Protein 6T76 (pdb70)

Foldseek 3Di:
DWKKKWKAAPVQPVVLQVVCLVVLLWVDWDKDWDWDWDDDPNDTDTDIIIMITTHAQPLSLVVVVVSCVVRGPDPDIGIDIDDDPCVVDDVVVNVSGHVSRDRD/DWKKKWKAAPVCPVVVQVVCLVVLLWVDWDKAWDWDWDDDPNDIDTDIIIMIITHAAPVSPVVVVVSCVVRGPDPDIDIGIDDDPCVVDDVVVNVSGHVSRDPD/DWKKKWKAAVVLVVVLQVVCLVVLLWPDWDKDWDWDWDDDPNDTDTGIIIMITTHAQPVSLVVVVVSCVVRGPDPDIGIGIGDDPCVVDDVVVNVSGHVSRDD/DWKKKWKAAPVLVVVLQVVCLVVLLWVDWDKAWDWDWDDDPNDIDTDIIIMITTHAQPVSLVVVVVSCVVRGPDPDIDIGIGDDPCVVDDVVVNVSGHVSND/DWKKKWKAAPVLVVVVQVVCLVVLLWVDWDKAWDWDWDDDPNDIDTDIIIMIITHAAPVSPVVVVVSCVVRGPDPDIDIGIDDDPCVPDDVVVNVSGHVSRDDD/DWKKKWKAAPVLVVVLQVVCLVVLLWVDWDKAWDWDWDDDPNDIDTDTIIMITTHAQPVSLVVVVVSCVVRGPDPDIDIDIDDDPCVVDDVVVNVSGHVSD

Nearest PDB structures (foldseek):
  6t76-assembly1_A  TM=1.007E+00  e=1.843E-19  Nostoc sp. PCC 7120 = FACHB-418
  8ui2-assembly1_B  TM=9.713E-01  e=2.400E-10  synthetic construct
  1j2v-assembly1_A  TM=9.446E-01  e=9.839E-10  Pyrococcus horikoshii OT3
  1kr4-assembly1_A  TM=9.323E-01  e=4.537E-09  Thermotoga maritima
  8t6c-assembly1_E  TM=9.315E-01  e=4.537E-09  synthetic construct

Solvent-accessible surface area: 22098 Å² total; per-residue (Å²): 12,12,0,0,8,0,6,0,25,21,54,55,0,21,80,0,0,79,36,0,0,75,67,46,8,0,0,8,0,0,4,19,67,8,19,1,7,48,1,66,115,79,119,67,27,56,62,14,9,12,3,0,14,0,0,0,4,81,104,0,8,89,59,0,23,97,56,2,53,121,34,17,62,77,146,37,8,11,0,0,0,10,57,13,36,59,136,13,2,14,184,83,9,25,70,28,0,55,55,35,14,94,76,229,15,26,0,0,5,0,6,0,14,14,61,47,0,19,88,1,0,49,46,0,0,86,63,51,2,0,0,7,0,1,4,13,69,9,19,0,6,49,1,64,159,83,52,67,28,53,59,14,8,14,1,0,28,0,0,0,4,81,108,1,12,94,89,0,22,92,59,1,52,119,35,18,60,74,143,37,8,11,0,0,0,4,46,6,32,41,144,19,1,21,160,101,11,27,70,24,0,66,50,32,8,74,50,230,12,10,0,0,12,0,6,0,32,20,40,63,0,18,80,0,0,79,34,0,0,74,68,45,8,0,0,9,0,0,4,18,68,10,18,0,8,42,3,60,147,81,127,75,27,57,60,14,7,12,3,0,12,0,0,0,12,84,73,0,10,97,56,0,25,106,55,1,58,121,32,17,60,71,136,34,11,12,0,0,0,9,56,12,28,60,138,10,2,29,113,94,10,22,74,26,0,51,54,34,11,95,143,11,17,1,0,5,0,6,0,32,18,38,64,0,14,81,1,0,79,36,0,0,76,65,48,7,0,0,8,0,0,3,18,72,8,19,0,8,45,2,81,162,81,121,78,25,56,61,14,8,12,4,0,14,0,0,0,11,78,100,8,9,118,90,0,41,97,62,1,55,119,36,17,61,76,108,42,13,12,0,0,0,6,55,12,27,49,122,16,0,25,145,90,10,21,82,27,0,72,51,34,17,146,11,16,0,0,10,0,6,0,31,19,57,65,0,19,117,1,0,52,46,0,0,83,68,38,11,0,0,7,0,0,4,18,68,9,20,0,6,48,1,62,154,77,118,68,26,54,60,15,8,11,3,0,12,0,0,0,4,86,123,4,10,115,51,0,29,103,51,1,55,102,34,18,63,74,132,25,12,10,0,0,0,5,47,8,36,52,150,20,2,22,104,102,11,22,75,26,0,60,52,28,9,96,111,119,15,28,1,0,8,0,6,0,32,19,46,67,0,18,94,1,0,88,37,0,0,76,75,95,8,0,0,8,0,0,4,18,70,8,17,0,0,48,0,80,127,81,53,56,29,31,59,14,9,11,3,0,14,0,0,0,15,80,101,10,11,98,100,0,30,107,57,1,57,118,33,16,63,72,120,39,12,10,0,0,0,8,60,8,32,41,143,20,1,26,152,110,11,15,63,26,0,50,66,40,53

Structure (mmCIF, N/CA/C/O backbone):
data_6T76
#
_entry.id   6T76
#
_cell.length_a   62.133
_cell.length_b   90.694
_cell.length_c   93.707
_cell.angle_alpha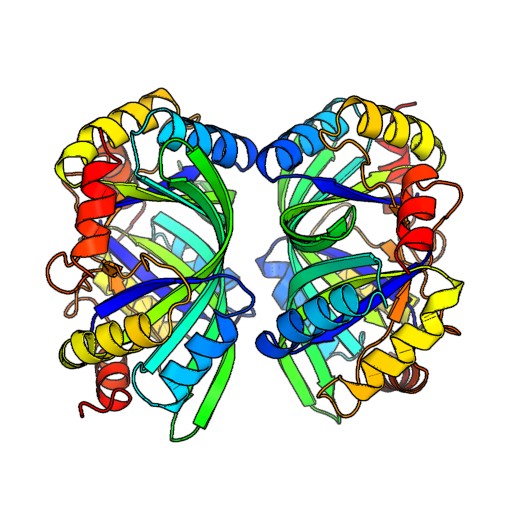   90.000
_cell.angle_beta   90.000
_cell.angle_gamma   90.000
#
_symmetry.space_group_name_H-M   'P 21 21 21'
#
loop_
_entity.id
_entity.type
_entity.pdbx_description
1 polymer 'Periplasmic divalent cation tolerance protein'
2 non-polymer 'SULFATE ION'
3 water water
#
loop_
_atom_site.group_PDB
_atom_site.id
_atom_site.type_symbol
_atom_site.label_atom_id
_atom_site.label_alt_id
_atom_site.label_comp_id
_atom_site.label_asym_id
_atom_site.label_entity_id
_atom_site.label_seq_id
_atom_site.pdbx_PDB_ins_code
_atom_site.Cartn_x
_atom_site.Cartn_y
_atom_site.Cartn_z
_atom_site.occupancy
_atom_site.B_iso_or_equiv
_atom_site.auth_seq_id
_atom_site.auth_comp_id
_atom_site.auth_asym_id
_atom_site.auth_atom_id
_atom_site.pdbx_PDB_model_num
ATOM 1 N N . MET A 1 1 ? -17.279 -6.107 -10.396 1.000 33.338 1 MET A N 1
ATOM 2 C CA . MET A 1 1 ? -16.038 -5.511 -9.946 1.000 31.363 1 MET A CA 1
ATOM 3 C C . MET A 1 1 ? -16.049 -4.046 -10.324 1.000 31.147 1 MET A C 1
ATOM 4 O O . MET A 1 1 ? -16.833 -3.618 -11.152 1.000 27.009 1 MET A O 1
ATOM 20 N N . LYS A 1 2 ? -15.113 -3.289 -9.769 1.000 30.093 2 LYS A N 1
ATOM 21 C CA . LYS A 1 2 ? -14.894 -1.918 -10.236 1.000 30.166 2 LYS A CA 1
ATOM 22 C C . LYS A 1 2 ? -13.384 -1.668 -10.240 1.000 26.790 2 LYS A C 1
ATOM 23 O O . LYS A 1 2 ? -12.624 -2.497 -9.765 1.000 24.226 2 LYS A O 1
ATOM 35 N N . ILE A 1 3 ? -12.978 -0.573 -10.869 1.000 26.529 3 ILE A N 1
ATOM 36 C CA . ILE A 1 3 ? -11.608 -0.077 -10.854 1.000 27.122 3 ILE A CA 1
ATOM 37 C C . ILE A 1 3 ? -11.598 1.206 -10.036 1.000 26.151 3 ILE A C 1
ATOM 38 O O . ILE A 1 3 ? -12.486 2.067 -10.166 1.000 26.376 3 ILE A O 1
ATOM 54 N N . ALA A 1 4 ? -10.637 1.311 -9.136 1.000 24.976 4 ALA A N 1
ATOM 55 C CA . ALA A 1 4 ? -10.458 2.529 -8.359 1.000 24.198 4 ALA A CA 1
ATOM 56 C C . ALA A 1 4 ? -9.058 3.074 -8.630 1.000 22.859 4 ALA A C 1
ATOM 57 O O . ALA A 1 4 ? -8.109 2.309 -8.846 1.000 22.052 4 ALA A O 1
ATOM 64 N N . LEU A 1 5 ? -8.948 4.372 -8.644 1.000 22.290 5 LEU A N 1
ATOM 65 C CA . LEU A 1 5 ? -7.659 5.049 -8.911 1.000 24.393 5 LEU A CA 1
ATOM 66 C C . LEU A 1 5 ? -7.299 5.925 -7.744 1.000 23.890 5 LEU A C 1
ATOM 67 O O . LEU A 1 5 ? -8.171 6.649 -7.198 1.000 21.828 5 LEU A O 1
ATOM 83 N N . THR A 1 6 ? -6.026 5.931 -7.383 1.000 20.321 6 THR A N 1
ATOM 84 C CA . THR A 1 6 ? -5.495 6.981 -6.551 1.000 21.747 6 THR A CA 1
ATOM 85 C C . THR A 1 6 ? -4.103 7.351 -7.099 1.000 23.206 6 THR A C 1
ATOM 86 O O . THR A 1 6 ? -3.512 6.578 -7.832 1.000 23.907 6 THR A O 1
ATOM 97 N N . ASN A 1 7 ? -3.628 8.543 -6.774 1.000 23.024 7 ASN A N 1
ATOM 98 C CA . ASN A 1 7 ? -2.230 8.962 -7.047 1.000 24.314 7 ASN A CA 1
ATOM 99 C C . ASN A 1 7 ? -1.526 9.058 -5.728 1.000 23.791 7 ASN A C 1
ATOM 100 O O . ASN A 1 7 ? -2.065 9.633 -4.758 1.000 24.419 7 ASN A O 1
ATOM 111 N N . LEU A 1 8 ? -0.284 8.574 -5.671 1.000 23.915 8 LEU A N 1
ATOM 112 C CA . LEU A 1 8 ? 0.503 8.638 -4.472 1.000 24.393 8 LEU A CA 1
ATOM 113 C C . LEU A 1 8 ? 1.904 9.125 -4.810 1.000 24.603 8 LEU A C 1
ATOM 114 O O . LEU A 1 8 ? 2.368 8.948 -5.958 1.000 22.828 8 LEU A O 1
ATOM 130 N N . PRO A 1 9 ? 2.573 9.735 -3.847 1.000 25.835 9 PRO A N 1
ATOM 131 C CA . PRO A 1 9 ? 4.018 10.006 -4.079 1.000 28.915 9 PRO A CA 1
ATOM 132 C C . PRO A 1 9 ? 4.770 8.670 -4.304 1.000 30.280 9 PRO A C 1
ATOM 133 O O . PRO A 1 9 ? 4.354 7.622 -3.769 1.000 27.833 9 PRO A O 1
ATOM 144 N N . PRO A 1 10 ? 5.885 8.707 -5.052 1.000 33.080 10 PRO A N 1
ATOM 145 C CA . PRO A 1 10 ? 6.469 7.427 -5.427 1.000 34.045 10 PRO A CA 1
ATOM 146 C C . PRO A 1 10 ? 7.061 6.732 -4.122 1.000 33.814 10 PRO A C 1
ATOM 147 O O . PRO A 1 10 ? 7.135 5.576 -4.025 1.000 38.489 10 PRO A O 1
ATOM 158 N N . GLU A 1 11 ? 7.456 7.516 -3.128 1.000 40.373 11 GLU A N 1
ATOM 159 C CA . GLU A 1 11 ? 7.920 7.020 -1.774 1.000 44.654 11 GLU A CA 1
ATOM 160 C C . GLU A 1 11 ? 6.953 5.976 -1.085 1.000 45.494 11 GLU A C 1
ATOM 161 O O . GLU A 1 11 ? 7.407 5.131 -0.296 1.000 52.881 11 GLU A O 1
ATOM 167 N N . HIS A 1 12 ? 5.654 6.106 -1.378 1.000 38.574 12 HIS A N 1
ATOM 168 C CA . HIS A 1 12 ? 4.480 5.430 -0.772 1.000 35.125 12 HIS A CA 1
ATOM 169 C C . HIS A 1 12 ? 3.615 4.553 -1.675 1.000 32.058 12 HIS A C 1
ATOM 170 O O . HIS A 1 12 ? 2.882 3.674 -1.183 1.000 32.165 12 HIS A O 1
ATOM 185 N N . GLY A 1 13 ? 3.625 4.831 -2.970 1.000 28.312 13 GLY A N 1
ATOM 186 C CA . GLY A 1 13 ? 2.779 4.135 -3.912 1.000 27.124 13 GLY A CA 1
ATOM 187 C C . GLY A 1 13 ? 3.017 2.636 -3.980 1.000 26.752 13 GLY A C 1
ATOM 188 O O . GLY A 1 13 ? 2.071 1.843 -3.866 1.000 24.669 13 GLY A O 1
ATOM 192 N N . GLU A 1 14 ? 4.280 2.241 -4.138 1.000 26.278 14 GLU A N 1
ATOM 193 C CA . GLU A 1 14 ? 4.646 0.843 -4.190 1.000 28.928 14 GLU A CA 1
ATOM 194 C C . GLU A 1 14 ? 4.367 0.150 -2.865 1.000 29.589 14 GLU A C 1
ATOM 195 O O . GLU A 1 14 ? 3.844 -0.961 -2.843 1.000 28.975 14 GLU A O 1
ATOM 207 N N . ARG A 1 15 ? 4.640 0.836 -1.758 1.000 28.651 15 ARG A N 1
ATOM 208 C CA . ARG A 1 15 ? 4.415 0.219 -0.434 1.000 30.813 15 ARG A CA 1
ATOM 209 C C . ARG A 1 15 ? 2.903 -0.044 -0.244 1.000 28.801 15 ARG A C 1
ATOM 210 O O . ARG A 1 15 ? 2.495 -1.122 0.183 1.000 29.949 15 ARG A O 1
ATOM 231 N N . ILE A 1 16 ? 2.109 0.961 -0.505 1.000 26.522 16 ILE A N 1
ATOM 232 C CA . ILE A 1 16 ? 0.654 0.833 -0.291 1.000 26.894 16 ILE A CA 1
ATOM 233 C C . ILE A 1 16 ? 0.014 -0.189 -1.256 1.000 26.887 16 ILE A C 1
ATOM 234 O O . ILE A 1 16 ? -0.801 -1.017 -0.844 1.000 27.572 16 ILE A O 1
ATOM 250 N N . ALA A 1 17 ? 0.402 -0.156 -2.522 1.000 26.608 17 ALA A N 1
ATOM 251 C CA . ALA A 1 17 ? -0.070 -1.168 -3.465 1.000 27.171 17 ALA A CA 1
ATOM 252 C C . ALA A 1 17 ? 0.179 -2.585 -2.910 1.000 28.308 17 ALA A C 1
ATOM 253 O O . ALA A 1 17 ? -0.736 -3.446 -2.874 1.000 28.235 17 ALA A O 1
ATOM 260 N N . ARG A 1 18 ? 1.391 -2.848 -2.439 1.000 27.951 18 ARG A N 1
ATOM 261 C CA . ARG A 1 18 ? 1.733 -4.157 -1.909 1.000 31.421 18 ARG A CA 1
ATOM 262 C C . ARG A 1 18 ? 0.875 -4.511 -0.727 1.000 31.845 18 ARG A C 1
ATOM 263 O O . ARG A 1 18 ? 0.445 -5.658 -0.603 1.000 32.181 18 ARG A O 1
ATOM 284 N N . LEU A 1 19 ? 0.682 -3.560 0.187 1.000 30.547 19 LEU A N 1
ATOM 285 C CA . LEU A 1 19 ? -0.085 -3.820 1.383 1.000 32.153 19 LEU A CA 1
ATOM 286 C C . LEU A 1 19 ? -1.544 -4.176 1.065 1.000 31.506 19 LEU A C 1
ATOM 287 O O . LEU A 1 19 ? -2.089 -5.068 1.671 1.000 30.445 19 LEU A O 1
ATOM 303 N N . LEU A 1 20 ? -2.132 -3.496 0.088 1.000 27.869 20 LEU A N 1
ATOM 304 C CA . LEU A 1 20 ? -3.490 -3.752 -0.288 1.000 27.624 20 LEU A CA 1
ATOM 305 C C . LEU A 1 20 ? -3.655 -5.175 -0.819 1.000 28.260 20 LEU A C 1
ATOM 306 O O . LEU A 1 20 ? -4.670 -5.826 -0.535 1.000 27.720 20 LEU A O 1
ATOM 322 N N . VAL A 1 21 ? -2.691 -5.632 -1.594 1.000 26.380 21 VAL A N 1
ATOM 323 C CA . VAL A 1 21 ? -2.710 -6.979 -2.127 1.000 28.250 21 VAL A CA 1
ATOM 324 C C . VAL A 1 21 ? -2.441 -8.015 -1.032 1.000 30.060 21 VAL A C 1
ATOM 325 O O . VAL A 1 21 ? -3.164 -8.999 -0.949 1.000 29.433 21 VAL A O 1
ATOM 338 N N . GLU A 1 22 ? -1.422 -7.788 -0.195 1.000 30.846 22 GLU A N 1
ATOM 339 C CA . GLU A 1 22 ? -1.111 -8.704 0.891 1.000 33.977 22 GLU A CA 1
ATOM 340 C C . GLU A 1 22 ? -2.278 -8.886 1.845 1.000 34.145 22 GLU A C 1
ATOM 341 O O . GLU A 1 22 ? -2.474 -9.957 2.364 1.000 32.991 22 GLU A O 1
ATOM 353 N N . GLU A 1 23 ? -3.020 -7.816 2.106 1.000 32.957 23 GLU A N 1
ATOM 354 C CA . GLU A 1 23 ? -4.163 -7.869 3.003 1.000 35.577 23 GLU A CA 1
ATOM 355 C C . GLU A 1 23 ? -5.463 -8.310 2.294 1.000 35.154 23 GLU A C 1
ATOM 356 O O . GLU A 1 23 ? -6.499 -8.343 2.923 1.000 33.248 23 GLU A O 1
ATOM 368 N N . HIS A 1 24 ? -5.413 -8.580 0.988 1.000 34.083 24 HIS A N 1
ATOM 369 C CA . HIS A 1 24 ? -6.564 -9.023 0.226 1.000 35.287 24 HIS A CA 1
ATOM 370 C C . HIS A 1 24 ? -7.668 -8.029 0.256 1.000 35.226 24 HIS A C 1
ATOM 371 O O . HIS A 1 24 ? -8.867 -8.389 0.146 1.000 34.154 24 HIS A O 1
ATOM 386 N N . ILE A 1 25 ? -7.270 -6.759 0.257 1.000 31.969 25 ILE A N 1
ATOM 387 C CA . ILE A 1 25 ? -8.233 -5.675 0.087 1.000 31.556 25 ILE A CA 1
ATOM 388 C C . ILE A 1 25 ? -8.559 -5.457 -1.394 1.000 28.613 25 ILE A C 1
ATOM 389 O O . ILE A 1 25 ? -9.639 -5.016 -1.752 1.000 29.662 25 ILE A O 1
ATOM 405 N N . VAL A 1 26 ? -7.592 -5.753 -2.251 1.000 27.623 26 VAL A N 1
ATOM 406 C CA . VAL A 1 26 ? -7.772 -5.716 -3.693 1.000 27.691 26 VAL A CA 1
ATOM 407 C C . VAL A 1 26 ? -7.162 -6.998 -4.245 1.000 27.517 26 VAL A C 1
ATOM 408 O O . VAL A 1 26 ? -6.319 -7.638 -3.598 1.000 29.511 26 VAL A O 1
ATOM 421 N N . ALA A 1 27 ? -7.578 -7.360 -5.447 1.000 25.694 27 ALA A N 1
ATOM 422 C CA . ALA A 1 27 ? -7.078 -8.523 -6.129 1.000 26.685 27 ALA A CA 1
ATOM 423 C C . ALA A 1 27 ? -5.726 -8.208 -6.869 1.000 27.634 27 ALA A C 1
ATOM 424 O O . ALA A 1 27 ? -4.897 -9.081 -6.991 1.000 27.282 27 ALA A O 1
ATOM 431 N N . CYS A 1 28 ? -5.589 -6.987 -7.389 1.000 27.826 28 CYS A N 1
ATOM 432 C CA . CYS A 1 28 ? -4.572 -6.632 -8.380 1.000 30.336 28 CYS A CA 1
ATOM 433 C C . CYS A 1 28 ? -4.445 -5.112 -8.371 1.000 28.798 28 CYS A C 1
ATOM 434 O O . CYS A 1 28 ? -5.426 -4.390 -8.260 1.000 24.989 28 CYS A O 1
ATOM 442 N N . VAL A 1 29 ? -3.196 -4.628 -8.392 1.000 25.569 29 VAL A N 1
ATOM 443 C CA . VAL A 1 29 ? -2.913 -3.206 -8.561 1.000 23.550 29 VAL A CA 1
ATOM 444 C C . VAL A 1 29 ? -1.943 -3.072 -9.731 1.000 22.706 29 VAL A C 1
ATOM 445 O O . VAL A 1 29 ? -0.902 -3.811 -9.780 1.000 21.281 29 VAL A O 1
ATOM 458 N N . ASN A 1 30 ? -2.271 -2.202 -10.681 1.000 20.600 30 ASN A N 1
ATOM 459 C CA . ASN A 1 30 ? -1.337 -1.761 -11.674 1.000 22.076 30 ASN A CA 1
ATOM 460 C C . ASN A 1 30 ? -0.768 -0.369 -11.314 1.000 22.250 30 ASN A C 1
ATOM 461 O O . ASN A 1 30 ? -1.513 0.514 -11.055 1.000 23.815 30 ASN A O 1
ATOM 472 N N . LEU A 1 31 ? 0.550 -0.231 -11.300 1.000 24.190 31 LEU A N 1
ATOM 473 C CA . LEU A 1 31 ? 1.212 1.015 -10.957 1.000 25.070 31 LEU A CA 1
ATOM 474 C C . LEU A 1 31 ? 1.908 1.588 -12.183 1.000 25.605 31 LEU A C 1
ATOM 475 O O . LEU A 1 31 ? 2.641 0.907 -12.832 1.000 24.553 31 LEU A O 1
ATOM 491 N N . TYR A 1 32 ? 1.637 2.872 -12.448 1.000 28.110 32 TYR A N 1
ATOM 492 C CA . TYR A 1 32 ? 2.116 3.650 -13.622 1.000 27.734 32 TYR A CA 1
ATOM 493 C C . TYR A 1 32 ? 2.729 4.946 -13.035 1.000 26.896 32 TYR A C 1
ATOM 494 O O . TYR A 1 32 ? 2.019 5.697 -12.359 1.000 23.072 32 TYR A O 1
ATOM 512 N N . PRO A 1 33 ? 3.985 5.265 -13.343 1.000 27.264 33 PRO A N 1
ATOM 513 C CA . PRO A 1 33 ? 4.502 6.597 -12.962 1.000 26.843 33 PRO A CA 1
ATOM 514 C C . PRO A 1 33 ? 3.800 7.703 -13.744 1.000 24.702 33 PRO A C 1
ATOM 515 O O . PRO A 1 33 ? 3.396 7.477 -14.876 1.000 26.336 33 PRO A O 1
ATOM 526 N N . VAL A 1 34 ? 3.556 8.834 -13.133 1.000 22.330 34 VAL A N 1
ATOM 527 C CA . VAL A 1 34 ? 2.816 9.879 -13.779 1.000 24.529 34 VAL A CA 1
ATOM 528 C C . VAL A 1 34 ? 3.377 11.265 -13.396 1.000 24.662 34 VAL A C 1
ATOM 529 O O . VAL A 1 34 ? 3.920 11.430 -12.307 1.000 23.518 34 VAL A O 1
ATOM 542 N N . HIS A 1 35 ? 3.257 12.195 -14.318 1.000 21.864 35 HIS A N 1
ATOM 543 C CA . HIS A 1 35 ? 3.429 13.604 -14.028 1.000 23.857 35 HIS A CA 1
ATOM 544 C C . HIS A 1 35 ? 2.040 14.189 -13.780 1.000 24.033 35 HIS A C 1
ATOM 545 O O . HIS A 1 35 ? 1.228 14.164 -14.692 1.000 24.255 35 HIS A O 1
ATOM 560 N N . SER A 1 36 ? 1.795 14.720 -12.585 1.000 24.810 36 SER A N 1
ATOM 561 C CA . SER A 1 36 ? 0.511 15.330 -12.279 1.000 26.920 36 SER A CA 1
ATOM 562 C C . SER A 1 36 ? 0.656 16.819 -12.190 1.000 27.320 36 SER A C 1
ATOM 563 O O . SER A 1 36 ? 1.615 17.312 -11.591 1.000 25.646 36 SER A O 1
ATOM 571 N N . ILE A 1 37 ? -0.265 17.519 -12.861 1.000 25.385 37 ILE A N 1
ATOM 572 C CA . ILE A 1 37 ? -0.343 18.942 -12.822 1.000 27.753 37 ILE A CA 1
ATOM 573 C C . ILE A 1 37 ? -1.742 19.236 -12.228 1.000 29.020 37 ILE A C 1
ATOM 574 O O . ILE A 1 37 ? -2.737 18.704 -12.711 1.000 26.598 37 ILE A O 1
ATOM 590 N N . TYR A 1 38 ? -1.815 20.025 -11.178 1.000 31.756 38 TYR A N 1
ATOM 591 C CA . TYR A 1 38 ? -3.122 20.260 -10.566 1.000 34.984 38 TYR A CA 1
ATOM 592 C C . TYR A 1 38 ? -3.182 21.591 -9.847 1.000 38.010 38 TYR A C 1
ATOM 593 O O . TYR A 1 38 ? -2.167 22.223 -9.576 1.000 36.093 38 TYR A O 1
ATOM 611 N N . SER A 1 39 ? -4.420 21.993 -9.626 1.000 38.093 39 SER A N 1
ATOM 612 C CA . SER A 1 39 ? -4.774 23.218 -8.989 1.000 43.237 39 SER A CA 1
ATOM 613 C C . SER A 1 39 ? -4.890 22.925 -7.486 1.000 44.048 39 SER A C 1
ATOM 614 O O . SER A 1 39 ? -5.565 21.978 -7.079 1.000 41.759 39 SER A O 1
ATOM 622 N N . TRP A 1 40 ? -4.240 23.754 -6.676 1.000 49.898 40 TRP A N 1
ATOM 623 C CA . TRP A 1 40 ? -4.298 23.601 -5.240 1.000 58.920 40 TRP A CA 1
ATOM 624 C C . TRP A 1 40 ? -4.110 24.956 -4.544 1.000 59.031 40 TRP A C 1
ATOM 625 O O . TRP A 1 40 ? -3.037 25.553 -4.587 1.000 58.990 40 TRP A O 1
ATOM 646 N N . LYS A 1 41 ? -5.188 25.432 -3.917 1.000 63.027 41 LYS A N 1
ATOM 647 C CA . LYS A 1 41 ? -5.153 26.617 -3.056 1.000 63.293 41 LYS A CA 1
ATOM 648 C C . LYS A 1 41 ? -4.474 27.767 -3.771 1.000 64.644 41 LYS A C 1
ATOM 649 O O . LYS A 1 41 ? -3.513 28.361 -3.273 1.000 64.539 41 LYS A O 1
ATOM 661 N N . GLY A 1 42 ? -4.986 28.065 -4.964 1.000 63.894 42 GLY A N 1
ATOM 662 C CA . GLY A 1 42 ? -4.512 29.194 -5.758 1.000 63.372 42 GLY A CA 1
ATOM 663 C C . GLY A 1 42 ? -3.211 28.958 -6.509 1.000 62.594 42 GLY A C 1
ATOM 664 O O . GLY A 1 42 ? -2.679 29.874 -7.118 1.000 61.652 42 GLY A O 1
ATOM 668 N N . GLU A 1 43 ? -2.675 27.746 -6.464 1.000 62.756 43 GLU A N 1
ATOM 669 C CA . GLU A 1 43 ? -1.409 27.464 -7.145 1.000 62.576 43 GLU A CA 1
ATOM 670 C C . GLU A 1 43 ? -1.527 26.287 -8.091 1.000 54.636 43 GLU A C 1
ATOM 671 O O . GLU A 1 43 ? -2.369 25.421 -7.890 1.000 52.405 43 GLU A O 1
ATOM 683 N N . VAL A 1 44 ? -0.701 26.305 -9.129 1.000 50.279 44 VAL A N 1
ATOM 684 C CA . VAL A 1 44 ? -0.557 25.189 -10.041 1.000 47.666 44 VAL A CA 1
ATOM 685 C C . VAL A 1 44 ? 0.627 24.341 -9.569 1.000 46.659 44 VAL A C 1
ATOM 686 O O . VAL A 1 44 ? 1.747 24.802 -9.505 1.000 49.956 44 VAL A O 1
ATOM 699 N N . CYS A 1 45 ? 0.353 23.114 -9.204 1.000 43.960 45 CYS A N 1
ATOM 700 C CA . CYS A 1 45 ? 1.364 22.204 -8.699 1.000 44.890 45 CYS A CA 1
ATOM 701 C C . CYS A 1 45 ? 1.762 21.199 -9.779 1.000 42.171 45 CYS A C 1
ATOM 702 O O . CYS A 1 45 ? 0.902 20.710 -10.519 1.000 40.773 45 CYS A O 1
ATOM 710 N N . SER A 1 46 ? 3.053 20.866 -9.840 1.000 37.692 46 SER A N 1
ATOM 711 C CA . SER A 1 46 ? 3.568 19.946 -10.822 1.000 36.316 46 SER A CA 1
ATOM 712 C C . SER A 1 46 ? 4.401 18.895 -10.090 1.000 36.427 46 SER A C 1
ATOM 713 O O . SER A 1 46 ? 5.386 19.251 -9.456 1.000 35.829 46 SER A O 1
ATOM 721 N N . GLU A 1 47 ? 3.963 17.648 -10.060 1.000 33.893 47 GLU A N 1
ATOM 722 C CA . GLU A 1 47 ? 4.538 16.635 -9.165 1.000 36.062 47 GLU A CA 1
ATOM 723 C C . GLU A 1 47 ? 4.787 15.286 -9.830 1.000 32.216 47 GLU A C 1
ATOM 724 O O . GLU A 1 47 ? 4.083 14.888 -10.781 1.000 30.457 47 GLU A O 1
ATOM 736 N N . ALA A 1 48 ? 5.776 14.562 -9.293 1.000 30.823 48 ALA A N 1
ATOM 737 C CA . ALA A 1 48 ? 6.019 13.168 -9.646 1.000 30.665 48 ALA A CA 1
ATOM 738 C C . ALA A 1 48 ? 5.121 12.302 -8.774 1.000 29.205 48 ALA A C 1
ATOM 739 O O . ALA A 1 48 ? 5.155 12.408 -7.552 1.000 29.633 48 ALA A O 1
ATOM 746 N N . GLU A 1 49 ? 4.320 11.486 -9.391 1.000 26.683 49 GLU A N 1
ATOM 747 C CA . GLU A 1 49 ? 3.449 10.592 -8.622 1.000 29.601 49 GLU A CA 1
ATOM 748 C C . GLU A 1 49 ? 3.418 9.209 -9.267 1.000 26.722 49 GLU A C 1
ATOM 749 O O . GLU A 1 49 ? 4.026 9.006 -10.305 1.000 25.673 49 GLU A O 1
ATOM 761 N N . VAL A 1 50 ? 2.719 8.286 -8.636 1.000 24.972 50 VAL A N 1
ATOM 762 C CA . VAL A 1 50 ? 2.415 7.016 -9.243 1.000 24.385 50 VAL A CA 1
ATOM 763 C C . VAL A 1 50 ? 0.926 6.844 -9.137 1.000 23.279 50 VAL A C 1
ATOM 764 O O . VAL A 1 50 ? 0.363 7.106 -8.105 1.000 22.191 50 VAL A O 1
ATOM 777 N N . THR A 1 51 ? 0.321 6.410 -10.218 1.000 21.663 51 THR A N 1
ATOM 778 C CA . THR A 1 51 ? -1.072 6.066 -10.259 1.000 22.632 51 THR A CA 1
ATOM 779 C C . THR A 1 51 ? -1.230 4.554 -9.871 1.000 22.737 51 THR A C 1
ATOM 780 O O . THR A 1 51 ? -0.487 3.699 -10.389 1.000 22.400 51 THR A O 1
ATOM 791 N N . LEU A 1 52 ? -2.080 4.287 -8.889 1.000 21.653 52 LEU A N 1
ATOM 792 C CA . LEU A 1 52 ? -2.528 2.910 -8.568 1.000 21.674 52 LEU A CA 1
ATOM 793 C C . LEU A 1 52 ? -3.881 2.688 -9.212 1.000 23.932 52 LEU A C 1
ATOM 794 O O . LEU A 1 52 ? -4.803 3.409 -8.911 1.000 23.222 52 LEU A O 1
ATOM 810 N N . MET A 1 53 ? -3.974 1.731 -10.136 1.000 24.345 53 MET A N 1
ATOM 811 C CA . MET A 1 53 ? -5.218 1.287 -10.686 1.000 23.656 53 MET A CA 1
ATOM 812 C C . MET A 1 53 ? -5.518 -0.046 -10.013 1.000 24.529 53 MET A C 1
ATOM 813 O O . MET A 1 53 ? -4.837 -1.048 -10.229 1.000 25.224 53 MET A O 1
ATOM 827 N N . MET A 1 54 ? -6.541 -0.039 -9.191 1.000 22.041 54 MET A N 1
ATOM 828 C CA . MET A 1 54 ? -6.841 -1.099 -8.242 1.000 23.905 54 MET A CA 1
ATOM 829 C C . MET A 1 54 ? -8.092 -1.827 -8.695 1.000 23.902 54 MET A C 1
ATOM 830 O O . MET A 1 54 ? -9.121 -1.213 -8.984 1.000 25.556 54 MET A O 1
ATOM 844 N N . LYS A 1 55 ? -7.996 -3.137 -8.807 1.000 26.997 55 LYS A N 1
ATOM 845 C CA . LYS A 1 55 ? -9.159 -3.991 -9.204 1.000 28.924 55 LYS A CA 1
ATOM 846 C C . LYS A 1 55 ? -9.716 -4.708 -8.018 1.000 31.286 55 LYS A C 1
ATOM 847 O O . LYS A 1 55 ? -8.980 -5.381 -7.274 1.000 31.148 55 LYS A O 1
ATOM 866 N N . VAL A 1 56 ? -11.003 -4.528 -7.790 1.000 28.497 56 VAL A N 1
ATOM 867 C CA . VAL A 1 56 ? -11.597 -4.940 -6.538 1.000 30.413 56 VAL A CA 1
ATOM 868 C C . VAL A 1 56 ? -13.066 -5.314 -6.812 1.000 28.149 56 VAL A C 1
ATOM 869 O O . VAL A 1 56 ? -13.676 -4.775 -7.718 1.000 27.180 56 VAL A O 1
ATOM 882 N N . SER A 1 57 ? -13.588 -6.216 -6.047 1.000 28.876 57 SER A N 1
ATOM 883 C CA . SER A 1 57 ? -15.017 -6.556 -6.135 1.000 33.345 57 SER A CA 1
ATOM 884 C C . SER A 1 57 ? -15.852 -5.304 -5.824 1.000 35.034 57 SER A C 1
ATOM 885 O O . SER A 1 57 ? -15.414 -4.414 -5.084 1.000 33.351 57 SER A O 1
ATOM 893 N N . THR A 1 58 ? -17.066 -5.265 -6.351 1.000 36.058 58 THR A N 1
ATOM 894 C CA . THR A 1 58 ? -17.964 -4.155 -6.082 1.000 37.280 58 THR A CA 1
ATOM 895 C C . THR A 1 58 ? -18.271 -4.076 -4.608 1.000 37.209 58 THR A C 1
ATOM 896 O O . THR A 1 58 ? -18.204 -3.026 -3.989 1.000 40.331 58 THR A O 1
ATOM 907 N N . GLN A 1 59 ? -18.479 -5.198 -3.992 1.000 38.186 59 GLN A N 1
ATOM 908 C CA . GLN A 1 59 ? -18.748 -5.196 -2.591 1.000 41.725 59 GLN A CA 1
ATOM 909 C C . GLN A 1 59 ? -17.555 -4.730 -1.717 1.000 37.760 59 GLN A C 1
ATOM 910 O O . GLN A 1 59 ? -17.767 -4.366 -0.568 1.000 37.280 59 GLN A O 1
ATOM 924 N N . GLY A 1 60 ? -16.324 -4.886 -2.197 1.000 35.104 60 GLY A N 1
ATOM 925 C CA . GLY A 1 60 ? -15.156 -4.554 -1.418 1.000 33.903 60 GLY A CA 1
ATOM 926 C C . GLY A 1 60 ? -14.689 -3.146 -1.638 1.000 33.764 60 GLY A C 1
ATOM 927 O O . GLY A 1 60 ? -13.682 -2.749 -1.043 1.000 31.645 60 GLY A O 1
ATOM 931 N N . ILE A 1 61 ? -15.408 -2.371 -2.456 1.000 33.781 61 ILE A N 1
ATOM 932 C CA . ILE A 1 61 ? -15.026 -0.962 -2.714 1.000 36.046 61 ILE A CA 1
ATOM 933 C C . ILE A 1 61 ? -14.974 -0.099 -1.443 1.000 33.479 61 ILE A C 1
ATOM 934 O O . ILE A 1 61 ? -14.082 0.696 -1.277 1.000 31.609 61 ILE A O 1
ATOM 950 N N . GLU A 1 62 ? -15.943 -0.249 -0.565 1.000 33.239 62 GLU A N 1
ATOM 951 C CA . GLU A 1 62 ? -15.980 0.521 0.638 1.000 37.766 62 GLU A CA 1
ATOM 952 C C . GLU A 1 62 ? -14.781 0.232 1.546 1.000 36.038 62 GLU A C 1
ATOM 953 O O . GLU A 1 62 ? -14.208 1.147 2.139 1.000 36.804 62 GLU A O 1
ATOM 965 N N . ARG A 1 63 ? -14.453 -1.040 1.721 1.000 32.747 63 ARG A N 1
ATOM 966 C CA . ARG A 1 63 ? -13.312 -1.415 2.527 1.000 34.551 63 ARG A CA 1
ATOM 967 C C . ARG A 1 63 ? -12.020 -0.847 1.921 1.000 30.818 63 ARG A C 1
ATOM 968 O O . ARG A 1 63 ? -11.133 -0.383 2.652 1.000 32.098 63 ARG A O 1
ATOM 983 N N . LEU A 1 64 ? -11.914 -0.873 0.596 1.000 29.192 64 LEU A N 1
ATOM 984 C CA . LEU A 1 64 ? -10.766 -0.260 -0.055 1.000 27.158 64 LEU A CA 1
ATOM 985 C C . LEU A 1 64 ? -10.688 1.197 0.221 1.000 27.689 64 LEU A C 1
ATOM 986 O O . LEU A 1 64 ? -9.596 1.748 0.525 1.000 26.626 64 LEU A O 1
ATOM 1002 N N . LYS A 1 65 ? -11.820 1.881 0.094 1.000 27.852 65 LYS A N 1
ATOM 1003 C CA . LYS A 1 65 ? -11.841 3.311 0.297 1.000 28.026 65 LYS A CA 1
ATOM 1004 C C . LYS A 1 65 ? -11.334 3.633 1.700 1.000 28.685 65 LYS A C 1
ATOM 1005 O O . LYS A 1 65 ? -10.584 4.596 1.889 1.000 27.538 65 LYS A O 1
ATOM 1024 N N . GLN A 1 66 ? -11.816 2.897 2.672 1.000 29.978 66 GLN A N 1
ATOM 1025 C CA . GLN A 1 66 ? -11.474 3.149 4.062 1.000 33.320 66 GLN A CA 1
ATOM 1026 C C . GLN A 1 66 ? -9.951 2.948 4.257 1.000 32.439 66 GLN A C 1
ATOM 1027 O O . GLN A 1 66 ? -9.282 3.746 4.914 1.000 32.066 66 GLN A O 1
ATOM 1041 N N . ARG A 1 67 ? -9.445 1.854 3.720 1.000 32.293 67 ARG A N 1
ATOM 1042 C CA . ARG A 1 67 ? -8.008 1.541 3.880 1.000 34.214 67 ARG A CA 1
ATOM 1043 C C . ARG A 1 67 ? -7.086 2.529 3.180 1.000 33.412 67 ARG A C 1
ATOM 1044 O O . ARG A 1 67 ? -6.087 2.978 3.754 1.000 32.161 67 ARG A O 1
ATOM 1065 N N . ILE A 1 68 ? -7.443 2.928 1.961 1.000 33.146 68 ILE A N 1
ATOM 1066 C CA . ILE A 1 68 ? -6.792 4.084 1.309 1.000 34.600 68 ILE A CA 1
ATOM 1067 C C . ILE A 1 68 ? -6.761 5.324 2.180 1.000 34.417 68 ILE A C 1
ATOM 1068 O O . ILE A 1 68 ? -5.722 5.970 2.317 1.000 34.596 68 ILE A O 1
ATOM 1084 N N . CYS A 1 69 ? -7.883 5.721 2.749 1.000 35.545 69 CYS A N 1
ATOM 1085 C CA . CYS A 1 69 ? -7.891 6.915 3.584 1.000 37.646 69 CYS A CA 1
ATOM 1086 C C . CYS A 1 69 ? -7.054 6.720 4.819 1.000 38.902 69 CYS A C 1
ATOM 1087 O O . CYS A 1 69 ? -6.532 7.694 5.343 1.000 39.393 69 CYS A O 1
ATOM 1095 N N . GLU A 1 70 ? -6.994 5.515 5.375 1.000 36.030 70 GLU A N 1
ATOM 1096 C CA . GLU A 1 70 ? -6.116 5.322 6.549 1.000 37.754 70 GLU A CA 1
ATOM 1097 C C . GLU A 1 70 ? -4.654 5.512 6.141 1.000 35.227 70 GLU A C 1
ATOM 1098 O O . GLU A 1 70 ? -3.884 6.008 6.902 1.000 36.106 70 GLU A O 1
ATOM 1110 N N . LEU A 1 71 ? -4.277 5.040 4.962 1.000 31.017 71 LEU A N 1
ATOM 1111 C CA . LEU A 1 71 ? -2.865 4.965 4.576 1.000 31.146 71 LEU A CA 1
ATOM 1112 C C . LEU A 1 71 ? -2.361 6.174 3.790 1.000 31.406 71 LEU A C 1
ATOM 1113 O O . LEU A 1 71 ? -1.153 6.409 3.757 1.000 33.075 71 LEU A O 1
ATOM 1129 N N . HIS A 1 72 ? -3.242 6.955 3.192 1.000 29.703 72 HIS A N 1
ATOM 1130 C CA . HIS A 1 72 ? -2.834 7.937 2.230 1.000 31.249 72 HIS A CA 1
ATOM 1131 C C . HIS A 1 72 ? -2.129 9.068 2.935 1.000 34.206 72 HIS A C 1
ATOM 1132 O O . HIS A 1 72 ? -2.616 9.573 3.921 1.000 35.835 72 HIS A O 1
ATOM 1147 N N . PRO A 1 73 ? -0.966 9.489 2.428 1.000 35.548 73 PRO A N 1
ATOM 1148 C CA . PRO A 1 73 ? -0.289 10.610 3.093 1.000 38.571 73 PRO A CA 1
ATOM 1149 C C . PRO A 1 73 ? -0.935 12.012 2.891 1.000 37.530 73 PRO A C 1
ATOM 1150 O O . PRO A 1 73 ? -0.690 12.906 3.680 1.000 36.548 73 PRO A O 1
ATOM 1161 N N . TYR A 1 74 ? -1.739 12.194 1.862 1.000 36.468 74 TYR A N 1
ATOM 1162 C CA . TYR A 1 74 ? -2.215 13.522 1.520 1.000 41.596 74 TYR A CA 1
ATOM 1163 C C . TYR A 1 74 ? -3.421 13.912 2.360 1.000 44.938 74 TYR A C 1
ATOM 1164 O O . TYR A 1 74 ? -4.259 13.076 2.679 1.000 46.072 74 TYR A O 1
ATOM 1182 N N . GLU A 1 75 ? -3.519 15.188 2.672 1.000 46.749 75 GLU A N 1
ATOM 1183 C CA . GLU A 1 75 ? -4.704 15.707 3.387 1.000 52.820 75 GLU A CA 1
ATOM 1184 C C . GLU A 1 75 ? -5.979 15.404 2.611 1.000 47.923 75 GLU A C 1
ATOM 1185 O O . GLU A 1 75 ? -6.986 15.068 3.199 1.000 48.548 75 GLU A O 1
ATOM 1197 N N . LEU A 1 76 ? -5.919 15.478 1.290 1.000 43.905 76 LEU A N 1
ATOM 1198 C CA . LEU A 1 76 ? -7.073 15.148 0.479 1.000 41.612 76 LEU A CA 1
ATOM 1199 C C . LEU A 1 76 ? -6.660 14.091 -0.532 1.000 39.100 76 LEU A C 1
ATOM 1200 O O . LEU A 1 76 ? -6.155 14.416 -1.568 1.000 37.443 76 LEU A O 1
ATOM 1216 N N . PRO A 1 77 ? -6.914 12.825 -0.228 1.000 38.011 77 PRO A N 1
ATOM 1217 C CA . PRO A 1 77 ? -6.498 11.789 -1.154 1.000 36.137 77 PRO A CA 1
ATOM 1218 C C . PRO A 1 77 ? -7.440 11.671 -2.342 1.000 33.347 77 PRO A C 1
ATOM 1219 O O . PRO A 1 77 ? -8.630 11.950 -2.234 1.000 34.881 77 PRO A O 1
ATOM 1230 N N . GLU A 1 78 ? -6.875 11.349 -3.475 1.000 30.386 78 GLU A N 1
ATOM 1231 C CA . GLU A 1 78 ? -7.650 10.992 -4.625 1.000 31.369 78 GLU A CA 1
ATOM 1232 C C . GLU A 1 78 ? -8.193 9.574 -4.437 1.000 27.445 78 GLU A C 1
ATOM 1233 O O . GLU A 1 78 ? -7.471 8.645 -4.075 1.000 27.638 78 GLU A O 1
ATOM 1245 N N . PHE A 1 79 ? -9.489 9.400 -4.614 1.000 26.213 79 PHE A N 1
ATOM 1246 C CA . PHE A 1 79 ? -10.039 8.056 -4.705 1.000 25.048 79 PHE A CA 1
ATOM 1247 C C . PHE A 1 79 ? -11.222 8.112 -5.632 1.000 23.876 79 PHE A C 1
ATOM 1248 O O . PHE A 1 79 ? -12.290 8.625 -5.268 1.000 24.734 79 PHE A O 1
ATOM 1265 N N . VAL A 1 80 ? -11.004 7.687 -6.863 1.000 24.580 80 VAL A N 1
ATOM 1266 C CA . VAL A 1 80 ? -11.990 7.792 -7.921 1.000 24.382 80 VAL A CA 1
ATOM 1267 C C . VAL A 1 80 ? -12.294 6.386 -8.428 1.000 22.908 80 VAL A C 1
ATOM 1268 O O . VAL A 1 80 ? -11.426 5.651 -8.783 1.000 23.062 80 VAL A O 1
ATOM 1281 N N . VAL A 1 81 ? -13.564 6.049 -8.435 1.000 23.134 81 VAL A N 1
ATOM 1282 C CA . VAL A 1 81 ? -14.023 4.775 -8.872 1.000 24.450 81 VAL A CA 1
ATOM 1283 C C . VAL A 1 81 ? -14.601 4.914 -10.294 1.000 24.743 81 VAL A C 1
ATOM 1284 O O . VAL A 1 81 ? -15.498 5.726 -10.547 1.000 26.314 81 VAL A O 1
ATOM 1297 N N . ILE A 1 82 ? -14.070 4.116 -11.191 1.000 23.146 82 ILE A N 1
ATOM 1298 C CA . ILE A 1 82 ? -14.493 4.089 -12.553 1.000 27.263 82 ILE A CA 1
ATOM 1299 C C . ILE A 1 82 ? -15.494 2.918 -12.748 1.000 26.276 82 ILE A C 1
ATOM 1300 O O . ILE A 1 82 ? -15.239 1.808 -12.277 1.000 27.641 82 ILE A O 1
ATOM 1316 N N . GLU A 1 83 ? -16.544 3.189 -13.524 1.000 27.693 83 GLU A N 1
ATOM 1317 C CA . GLU A 1 83 ? -17.587 2.231 -13.825 1.000 28.869 83 GLU A CA 1
ATOM 1318 C C . GLU A 1 83 ? -17.107 1.179 -14.816 1.000 28.447 83 GLU A C 1
ATOM 1319 O O . GLU A 1 83 ? -16.589 1.504 -15.875 1.000 30.029 83 GLU A O 1
ATOM 1331 N N . VAL A 1 84 ? -17.246 -0.065 -14.428 1.000 27.241 84 VAL A N 1
ATOM 1332 C CA . VAL A 1 84 ? -16.936 -1.207 -15.247 1.000 26.695 84 VAL A CA 1
ATOM 1333 C C . VAL A 1 84 ? -18.195 -1.777 -15.792 1.000 26.985 84 VAL A C 1
ATOM 1334 O O . VAL A 1 84 ? -19.167 -1.929 -15.049 1.000 25.016 84 VAL A O 1
ATOM 1347 N N . ASP A 1 85 ? -18.190 -2.086 -17.089 1.000 26.088 85 ASP A N 1
ATOM 1348 C CA . ASP A 1 85 ? -19.247 -2.817 -17.685 1.000 30.004 85 ASP A CA 1
ATOM 1349 C C . ASP A 1 85 ? -19.012 -4.319 -17.381 1.000 32.297 85 ASP A C 1
ATOM 1350 O O . ASP A 1 85 ? -18.215 -4.979 -18.076 1.000 29.135 85 ASP A O 1
ATOM 1359 N N . ASN A 1 86 ? -19.676 -4.810 -16.332 1.000 32.155 86 ASN A N 1
ATOM 1360 C CA . ASN A 1 86 ? -19.458 -6.188 -15.872 1.000 34.820 86 ASN A CA 1
ATOM 1361 C C . ASN A 1 86 ? -19.911 -7.262 -16.881 1.000 37.143 86 ASN A C 1
ATOM 1362 O O . ASN A 1 86 ? -19.257 -8.301 -16.994 1.000 40.125 86 ASN A O 1
ATOM 1373 N N . ASN A 1 87 ? -20.954 -6.971 -17.658 1.000 35.585 87 ASN A N 1
ATOM 1374 C CA . ASN A 1 87 ? -21.440 -7.856 -18.703 1.000 37.334 87 ASN A CA 1
ATOM 1375 C C . ASN A 1 87 ? -20.495 -7.980 -19.854 1.000 39.329 87 ASN A C 1
ATOM 1376 O O . ASN A 1 87 ? -20.322 -9.060 -20.381 1.000 38.211 87 ASN A O 1
ATOM 1387 N N . ALA A 1 88 ? -19.877 -6.883 -20.258 1.000 35.734 88 ALA A N 1
ATOM 1388 C CA . ALA A 1 88 ? -19.001 -6.926 -21.394 1.000 34.703 88 ALA A CA 1
ATOM 1389 C C . ALA A 1 88 ? -17.592 -7.433 -21.048 1.000 32.478 88 ALA A C 1
ATOM 1390 O O . ALA A 1 88 ? -16.883 -7.927 -21.905 1.000 31.301 88 ALA A O 1
ATOM 1397 N N . SER A 1 89 ? -17.182 -7.275 -19.789 1.000 31.114 89 SER A N 1
ATOM 1398 C CA . SER A 1 89 ? -15.909 -7.743 -19.298 1.000 27.873 89 SER A CA 1
ATOM 1399 C C . SER A 1 89 ? -15.937 -9.282 -19.255 1.000 28.724 89 SER A C 1
ATOM 1400 O O . SER A 1 89 ? -16.983 -9.926 -19.370 1.000 28.429 89 SER A O 1
ATOM 1408 N N . LEU A 1 90 ? -14.758 -9.856 -19.061 1.000 26.163 90 LEU A N 1
ATOM 1409 C CA . LEU A 1 90 ? -14.631 -11.301 -19.098 1.000 28.010 90 LEU A CA 1
ATOM 1410 C C . LEU A 1 90 ? -15.051 -11.803 -17.736 1.000 28.553 90 LEU A C 1
ATOM 1411 O O . LEU A 1 90 ? -14.465 -11.421 -16.699 1.000 28.707 90 LEU A O 1
ATOM 1427 N N . ARG A 1 91 ? -16.092 -12.621 -17.709 1.000 28.900 91 ARG A N 1
ATOM 1428 C CA . ARG A 1 91 ? -16.633 -13.134 -16.487 1.000 31.514 91 ARG A CA 1
ATOM 1429 C C . ARG A 1 91 ? -15.599 -13.847 -15.588 1.000 29.106 91 ARG A C 1
ATOM 1430 O O . ARG A 1 91 ? -15.632 -13.672 -14.382 1.000 27.946 91 ARG A O 1
ATOM 1451 N N . GLU A 1 92 ? -14.791 -14.728 -16.162 1.000 30.223 92 GLU A N 1
ATOM 1452 C CA . GLU A 1 92 ? -13.771 -15.478 -15.391 1.000 31.562 92 GLU A CA 1
ATOM 1453 C C . GLU A 1 92 ? -12.848 -14.505 -14.679 1.000 31.160 92 GLU A C 1
ATOM 1454 O O . GLU A 1 92 ? -12.438 -14.750 -13.529 1.000 31.128 92 GLU A O 1
ATOM 1466 N N . TYR A 1 93 ? -12.557 -13.354 -15.314 1.000 29.123 93 TYR A N 1
ATOM 1467 C CA . TYR A 1 93 ? -11.706 -12.385 -14.683 1.000 29.819 93 TYR A CA 1
ATOM 1468 C C . TYR A 1 93 ? -12.421 -11.682 -13.517 1.000 28.889 93 TYR A C 1
ATOM 1469 O O . TYR A 1 93 ? -11.828 -11.515 -12.440 1.000 26.938 93 TYR A O 1
ATOM 1487 N N . ILE A 1 94 ? -13.688 -11.308 -13.718 1.000 28.903 94 ILE A N 1
ATOM 1488 C CA . ILE A 1 94 ? -14.470 -10.700 -12.676 1.000 29.889 94 ILE A CA 1
ATOM 1489 C C . ILE A 1 94 ? -14.592 -11.641 -11.488 1.000 30.062 94 ILE A C 1
ATOM 1490 O O . ILE A 1 94 ? -14.539 -11.188 -10.359 1.000 29.677 94 ILE A O 1
ATOM 1506 N N . ASP A 1 95 ? -14.780 -12.937 -11.736 1.000 30.530 95 ASP A N 1
ATOM 1507 C CA . ASP A 1 95 ? -14.872 -13.933 -10.677 1.000 31.021 95 ASP A CA 1
ATOM 1508 C C . ASP A 1 95 ? -13.551 -14.102 -9.948 1.000 30.946 95 ASP A C 1
ATOM 1509 O O . ASP A 1 95 ? -13.545 -14.233 -8.729 1.000 31.054 95 ASP A O 1
ATOM 1518 N N . PHE A 1 96 ? -12.438 -14.071 -10.662 1.000 29.577 96 PHE A N 1
ATOM 1519 C CA . PHE A 1 96 ? -11.126 -14.041 -10.008 1.000 31.811 96 PHE A CA 1
ATOM 1520 C C . PHE A 1 96 ? -11.001 -12.863 -9.051 1.000 30.285 96 PHE A C 1
ATOM 1521 O O . PHE A 1 96 ? -10.572 -13.016 -7.912 1.000 30.485 96 PHE A O 1
ATOM 1538 N N . VAL A 1 97 ? -11.342 -11.681 -9.528 1.000 29.552 97 VAL A N 1
ATOM 1539 C CA . VAL A 1 97 ? -11.233 -10.495 -8.703 1.000 29.565 97 VAL A CA 1
ATOM 1540 C C . VAL A 1 97 ? -12.085 -10.668 -7.428 1.000 30.173 97 VAL A C 1
ATOM 1541 O O . VAL A 1 97 ? -11.687 -10.241 -6.350 1.000 33.398 97 VAL A O 1
ATOM 1554 N N . LYS A 1 98 ? -13.321 -11.103 -7.604 1.000 31.555 98 LYS A N 1
ATOM 1555 C CA . LYS A 1 98 ? -14.236 -11.296 -6.494 1.000 34.046 98 LYS A CA 1
ATOM 1556 C C . LYS A 1 98 ? -13.654 -12.296 -5.487 1.000 38.120 98 LYS A C 1
ATOM 1557 O O . LYS A 1 98 ? -13.642 -12.016 -4.295 1.000 41.184 98 LYS A O 1
ATOM 1566 N N . GLY A 1 99 ? -13.101 -13.410 -5.977 1.000 36.472 99 GLY A N 1
ATOM 1567 C CA . GLY A 1 99 ? -12.542 -14.452 -5.117 1.000 37.572 99 GLY A CA 1
ATOM 1568 C C . GLY A 1 99 ? -11.317 -14.054 -4.338 1.000 39.148 99 GLY A C 1
ATOM 1569 O O . GLY A 1 99 ? -11.099 -14.565 -3.262 1.000 41.173 99 GLY A O 1
ATOM 1573 N N . GLU A 1 100 ? -10.506 -13.131 -4.843 1.000 35.759 100 GLU A N 1
AT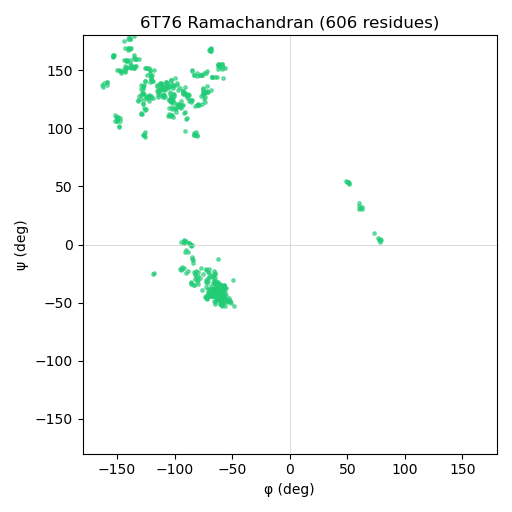OM 1574 C CA . GLU A 1 100 ? -9.328 -12.708 -4.110 1.000 39.891 100 GLU A CA 1
ATOM 1575 C C . GLU A 1 100 ? -9.627 -11.623 -3.061 1.000 43.212 100 GLU A C 1
ATOM 1576 O O . GLU A 1 100 ? -8.729 -11.215 -2.331 1.000 47.029 100 GLU A O 1
ATOM 1588 N N . THR A 1 101 ? -10.788 -10.987 -3.169 1.000 46.496 101 THR A N 1
ATOM 1589 C CA . THR A 1 101 ? -11.129 -9.812 -2.318 1.000 49.385 101 THR A CA 1
ATOM 1590 C C . THR A 1 101 ? -11.823 -10.415 -1.100 1.000 53.817 101 THR A C 1
ATOM 1591 O O . THR A 1 101 ? -12.920 -10.964 -1.252 1.000 49.565 101 THR A O 1
ATOM 1602 N N . HIS A 1 102 ? -11.234 -10.319 0.091 1.000 57.349 102 HIS A N 1
ATOM 1603 C CA . HIS A 1 102 ? -11.914 -10.845 1.319 1.000 62.303 102 HIS A CA 1
ATOM 1604 C C . HIS A 1 102 ? -12.795 -9.751 1.990 1.000 65.082 102 HIS A C 1
ATOM 1605 O O . HIS A 1 102 ? -12.300 -8.660 2.277 1.000 68.343 102 HIS A O 1
ATOM 1620 N N . LEU A 1 103 ? -14.065 -10.043 2.274 1.000 64.748 103 LEU A N 1
ATOM 1621 C CA . LEU A 1 103 ? -15.074 -8.956 2.511 1.000 66.493 103 LEU A CA 1
ATOM 1622 C C . LEU A 1 103 ? -15.018 -8.230 3.873 1.000 66.209 103 LEU A C 1
ATOM 1623 O O . LEU A 1 103 ? -15.251 -7.008 3.935 1.000 61.902 103 LEU A O 1
ATOM 1639 N N . TYR A 1 104 ? -14.754 -8.978 4.944 1.000 62.725 104 TYR A N 1
ATOM 1640 C CA . TYR A 1 104 ? -14.507 -8.402 6.270 1.000 64.788 104 TYR A CA 1
ATOM 1641 C C . TYR A 1 104 ? -13.091 -8.796 6.734 1.000 68.463 104 TYR A C 1
ATOM 1642 O O . TYR A 1 104 ? -12.445 -9.662 6.127 1.000 68.596 104 TYR A O 1
ATOM 1660 N N . MET B 1 1 ? -18.935 3.840 -28.485 1.000 31.899 1 MET B N 1
ATOM 1661 C CA . MET B 1 1 ? -17.646 3.159 -28.345 1.000 29.774 1 MET B CA 1
ATOM 1662 C C . MET B 1 1 ? -17.469 2.759 -26.902 1.000 29.629 1 MET B C 1
ATOM 1663 O O . MET B 1 1 ? -18.184 3.236 -26.030 1.000 29.404 1 MET B O 1
ATOM 1679 N N . LYS B 1 2 ? -16.473 1.905 -26.622 1.000 28.251 2 LYS B N 1
ATOM 1680 C CA . LYS B 1 2 ? -16.084 1.623 -25.230 1.000 30.563 2 LYS B CA 1
ATOM 1681 C C . LYS B 1 2 ? -14.569 1.537 -25.190 1.000 26.749 2 LYS B C 1
ATOM 1682 O O . LYS B 1 2 ? -13.930 1.512 -26.229 1.000 27.150 2 LYS B O 1
ATOM 1697 N N . ILE B 1 3 ? -14.009 1.512 -23.993 1.000 26.213 3 ILE B N 1
ATOM 1698 C CA . ILE B 1 3 ? -12.606 1.238 -23.765 1.000 25.592 3 ILE B CA 1
ATOM 1699 C C . ILE B 1 3 ? -12.468 -0.108 -23.061 1.000 26.295 3 ILE B C 1
ATOM 1700 O O . ILE B 1 3 ? -13.221 -0.419 -22.131 1.000 25.912 3 ILE B O 1
ATOM 1716 N N . ALA B 1 4 ? -11.516 -0.935 -23.513 1.000 25.012 4 ALA B N 1
ATOM 1717 C CA . ALA B 1 4 ? -11.240 -2.184 -22.871 1.000 25.470 4 ALA B CA 1
ATOM 1718 C C . ALA B 1 4 ? -9.770 -2.217 -22.484 1.000 25.131 4 ALA B C 1
ATOM 1719 O O . ALA B 1 4 ? -8.935 -1.672 -23.181 1.000 26.554 4 ALA B O 1
ATOM 1726 N N . LEU B 1 5 ? -9.489 -2.859 -21.354 1.000 25.050 5 LEU B N 1
ATOM 1727 C CA . LEU B 1 5 ? -8.158 -2.970 -20.854 1.000 24.492 5 LEU B CA 1
ATOM 1728 C C . LEU B 1 5 ? -7.744 -4.415 -20.741 1.000 23.697 5 LEU B C 1
ATOM 1729 O O . LEU B 1 5 ? -8.553 -5.282 -20.316 1.000 23.927 5 LEU B O 1
ATOM 1745 N N . THR B 1 6 ? -6.478 -4.712 -21.079 1.000 21.098 6 THR B N 1
ATOM 1746 C CA . THR B 1 6 ? -5.896 -5.976 -20.696 1.000 22.045 6 THR B CA 1
ATOM 1747 C C . THR B 1 6 ? -4.422 -5.711 -20.328 1.000 21.003 6 THR B C 1
ATOM 1748 O O . THR B 1 6 ? -3.877 -4.696 -20.716 1.000 23.461 6 THR B O 1
ATOM 1759 N N . ASN B 1 7 ? -3.832 -6.593 -19.547 1.000 21.979 7 ASN B N 1
ATOM 1760 C CA . ASN B 1 7 ? -2.372 -6.543 -19.246 1.000 22.664 7 ASN B CA 1
ATOM 1761 C C . ASN B 1 7 ? -1.744 -7.738 -19.912 1.000 23.146 7 ASN B C 1
ATOM 1762 O O . ASN B 1 7 ? -2.275 -8.864 -19.820 1.000 23.554 7 ASN B O 1
ATOM 1773 N N . LEU B 1 8 ? -0.577 -7.550 -20.511 1.000 23.052 8 LEU B N 1
ATOM 1774 C CA . LEU B 1 8 ? 0.122 -8.578 -21.178 1.000 23.186 8 LEU B CA 1
ATOM 1775 C C . LEU B 1 8 ? 1.595 -8.529 -20.783 1.000 23.633 8 LEU B C 1
ATOM 1776 O O . LEU B 1 8 ? 2.116 -7.473 -20.444 1.000 22.596 8 LEU B O 1
ATOM 1792 N N . PRO B 1 9 ? 2.270 -9.663 -20.863 1.000 24.838 9 PRO B N 1
ATOM 1793 C CA . PRO B 1 9 ? 3.771 -9.600 -20.780 1.000 25.650 9 PRO B CA 1
ATOM 1794 C C . PRO B 1 9 ? 4.373 -8.836 -21.885 1.000 25.459 9 PRO B C 1
ATOM 1795 O O . PRO B 1 9 ? 3.792 -8.709 -22.983 1.000 24.631 9 PRO B O 1
ATOM 1806 N N . PRO B 1 10 ? 5.550 -8.221 -21.616 1.000 29.336 10 PRO B N 1
ATOM 1807 C CA . PRO B 1 10 ? 5.951 -7.220 -22.594 1.000 29.300 10 PRO B CA 1
ATOM 1808 C C . PRO B 1 10 ? 6.341 -7.972 -23.917 1.000 28.507 10 PRO B C 1
ATOM 1809 O O . PRO B 1 10 ? 6.280 -7.451 -24.998 1.000 29.710 10 PRO B O 1
ATOM 1820 N N . GLU B 1 11 ? 6.798 -9.203 -23.812 1.000 32.361 11 GLU B N 1
ATOM 1821 C CA . GLU B 1 11 ? 7.157 -9.978 -25.047 1.000 34.648 11 GLU B CA 1
ATOM 1822 C C . GLU B 1 11 ? 5.967 -10.247 -26.018 1.000 32.176 11 GLU B C 1
ATOM 1823 O O . GLU B 1 11 ? 6.223 -10.729 -27.051 1.000 33.867 11 GLU B O 1
ATOM 1835 N N . HIS B 1 12 ? 4.720 -10.029 -25.612 1.000 30.123 12 HIS B N 1
ATOM 1836 C CA . HIS B 1 12 ? 3.444 -10.164 -26.370 1.000 29.910 12 HIS B CA 1
ATOM 1837 C C . HIS B 1 12 ? 2.569 -8.950 -26.583 1.000 27.713 12 HIS B C 1
ATOM 1838 O O . HIS B 1 12 ? 1.633 -8.963 -27.436 1.000 29.548 12 HIS B O 1
ATOM 1853 N N . GLY B 1 13 ? 2.692 -7.972 -25.696 1.000 27.312 13 GLY B N 1
ATOM 1854 C CA . GLY B 1 13 ? 1.800 -6.810 -25.676 1.000 27.432 13 GLY B CA 1
ATOM 1855 C C . GLY B 1 13 ? 1.819 -6.030 -26.982 1.000 26.162 13 GLY B C 1
ATOM 1856 O O . GLY B 1 13 ? 0.770 -5.738 -27.563 1.000 23.119 13 GLY B O 1
ATOM 1860 N N . GLU B 1 14 ? 3.014 -5.667 -27.414 1.000 26.219 14 GLU B N 1
ATOM 1861 C CA . GLU B 1 14 ? 3.191 -4.902 -28.668 1.000 26.940 14 GLU B CA 1
ATOM 1862 C C . GLU B 1 14 ? 2.719 -5.739 -29.877 1.000 27.331 14 GLU B C 1
ATOM 1863 O O . GLU B 1 14 ? 2.062 -5.212 -30.767 1.000 28.219 14 GLU B O 1
ATOM 1875 N N . ARG B 1 15 ? 3.021 -7.029 -29.895 1.000 25.385 15 ARG B N 1
ATOM 1876 C CA . ARG B 1 15 ? 2.609 -7.885 -31.017 1.000 28.278 15 ARG B CA 1
ATOM 1877 C C . ARG B 1 15 ? 1.096 -7.971 -31.111 1.000 26.938 15 ARG B C 1
ATOM 1878 O O . ARG B 1 15 ? 0.522 -7.795 -32.177 1.000 26.289 15 ARG B O 1
ATOM 1899 N N . ILE B 1 16 ? 0.452 -8.183 -29.976 1.000 24.486 16 ILE B N 1
ATOM 1900 C CA . ILE B 1 16 ? -1.002 -8.318 -29.970 1.000 25.213 16 ILE B CA 1
ATOM 1901 C C . ILE B 1 16 ? -1.679 -7.006 -30.302 1.000 24.819 16 ILE B C 1
ATOM 1902 O O . ILE B 1 16 ? -2.635 -6.978 -31.070 1.000 27.343 16 ILE B O 1
ATOM 1918 N N . ALA B 1 17 ? -1.202 -5.884 -29.710 1.000 23.626 17 ALA B N 1
ATOM 1919 C CA . ALA B 1 17 ? -1.726 -4.580 -30.059 1.000 23.853 17 ALA B CA 1
ATOM 1920 C C . ALA B 1 17 ? -1.713 -4.335 -31.565 1.000 25.011 17 ALA B C 1
ATOM 1921 O O . ALA B 1 17 ? -2.736 -3.983 -32.161 1.000 28.389 17 ALA B O 1
ATOM 1928 N N . ARG B 1 18 ? -0.586 -4.608 -32.204 1.000 27.601 18 ARG B N 1
ATOM 1929 C CA . ARG B 1 18 ? -0.458 -4.412 -33.629 1.000 28.645 18 ARG B CA 1
ATOM 1930 C C . ARG B 1 18 ? -1.402 -5.299 -34.416 1.000 28.582 18 ARG B C 1
ATOM 1931 O O . ARG B 1 18 ? -2.032 -4.846 -35.364 1.000 27.544 18 ARG B O 1
ATOM 1943 N N . LEU B 1 19 ? -1.510 -6.558 -34.023 1.000 28.588 19 LEU B N 1
ATOM 1944 C CA . LEU B 1 19 ? -2.474 -7.451 -34.659 1.000 32.781 19 LEU B CA 1
ATOM 1945 C C . LEU B 1 19 ? -3.902 -6.968 -34.597 1.000 28.967 19 LEU B C 1
ATOM 1946 O O . LEU B 1 19 ? -4.649 -7.103 -35.579 1.000 29.249 19 LEU B O 1
ATOM 1962 N N . LEU B 1 20 ? -4.309 -6.489 -33.428 1.000 28.273 20 LEU B N 1
ATOM 1963 C CA . LEU B 1 20 ? -5.696 -6.029 -33.236 1.000 27.078 20 LEU B CA 1
ATOM 1964 C C . LEU B 1 20 ? -6.035 -4.844 -34.100 1.000 26.506 20 LEU B C 1
ATOM 1965 O O . LEU B 1 20 ? -7.112 -4.806 -34.715 1.000 29.731 20 LEU B O 1
ATOM 1981 N N . VAL B 1 21 ? -5.084 -3.957 -34.273 1.000 26.579 21 VAL B N 1
ATOM 1982 C CA . VAL B 1 21 ? -5.212 -2.816 -35.214 1.000 27.130 21 VAL B CA 1
ATOM 1983 C C . VAL B 1 21 ? -5.145 -3.227 -36.672 1.000 29.152 21 VAL B C 1
ATOM 1984 O O . VAL B 1 21 ? -5.984 -2.832 -37.458 1.000 27.280 21 VAL B O 1
ATOM 1997 N N . GLU B 1 22 ? -4.189 -4.067 -37.042 1.000 30.548 22 GLU B N 1
ATOM 1998 C CA . GLU B 1 22 ? -4.123 -4.560 -38.433 1.000 33.863 22 GLU B CA 1
ATOM 1999 C C . GLU B 1 22 ? -5.363 -5.274 -38.858 1.000 34.279 22 GLU B C 1
ATOM 2000 O O . GLU B 1 22 ? -5.735 -5.234 -40.031 1.000 34.538 22 GLU B O 1
ATOM 2012 N N . GLU B 1 23 ? -5.944 -6.044 -37.960 1.000 32.881 23 GLU B N 1
ATOM 2013 C CA . GLU B 1 23 ? -7.180 -6.817 -38.286 1.000 34.250 23 GLU B CA 1
ATOM 2014 C C . GLU B 1 23 ? -8.447 -5.973 -38.101 1.000 35.083 23 GLU B C 1
ATOM 2015 O O . GLU B 1 23 ? -9.530 -6.478 -38.288 1.000 34.903 23 GLU B O 1
ATOM 2027 N N . HIS B 1 24 ? -8.309 -4.719 -37.680 1.000 34.167 24 HIS B N 1
ATOM 2028 C CA . HIS B 1 24 ? -9.438 -3.802 -37.503 1.000 35.360 24 HIS B CA 1
ATOM 2029 C C . HIS B 1 24 ? -10.395 -4.281 -36.447 1.000 35.355 24 HIS B C 1
ATOM 2030 O O . HIS B 1 24 ? -11.609 -4.055 -36.565 1.000 33.699 24 HIS B O 1
ATOM 2045 N N . ILE B 1 25 ? -9.855 -4.988 -35.456 1.000 32.667 25 ILE B N 1
ATOM 2046 C CA . ILE B 1 25 ? -10.636 -5.445 -34.335 1.000 32.858 25 ILE B CA 1
ATOM 2047 C C . ILE B 1 25 ? -10.759 -4.327 -33.308 1.000 31.392 25 ILE B C 1
ATOM 2048 O O . ILE B 1 25 ? -11.796 -4.209 -32.652 1.000 29.035 25 ILE B O 1
ATOM 2064 N N . VAL B 1 26 ? -9.817 -3.403 -33.341 1.000 29.157 26 VAL B N 1
ATOM 2065 C CA . VAL B 1 26 ? -9.903 -2.138 -32.636 1.000 30.429 26 VAL B CA 1
ATOM 2066 C C . VAL B 1 26 ? -9.456 -1.012 -33.563 1.000 29.285 26 VAL B C 1
ATOM 2067 O O . VAL B 1 26 ? -8.748 -1.245 -34.534 1.000 28.435 26 VAL B O 1
ATOM 2080 N N . ALA B 1 27 ? -9.840 0.211 -33.213 1.000 28.936 27 ALA B N 1
ATOM 2081 C CA . ALA B 1 27 ? -9.417 1.393 -33.940 1.000 28.949 27 ALA B CA 1
ATOM 2082 C C . ALA B 1 27 ? -8.041 1.873 -33.505 1.000 26.497 27 ALA B C 1
ATOM 2083 O O . ALA B 1 27 ? -7.285 2.412 -34.328 1.000 27.008 27 ALA B O 1
ATOM 2090 N N . CYS B 1 28 ? -7.736 1.718 -32.212 1.000 23.403 28 CYS B N 1
ATOM 2091 C CA . CYS B 1 28 ? -6.588 2.374 -31.597 1.000 24.926 28 CYS B CA 1
ATOM 2092 C C . CYS B 1 28 ? -6.254 1.582 -30.333 1.000 26.207 28 CYS B C 1
ATOM 2093 O O . CYS B 1 28 ? -7.123 1.164 -29.584 1.000 25.355 28 CYS B O 1
ATOM 2101 N N . VAL B 1 29 ? -4.984 1.387 -30.071 1.000 22.921 29 VAL B N 1
ATOM 2102 C CA . VAL B 1 29 ? -4.520 0.842 -28.805 1.000 22.834 29 VAL B CA 1
ATOM 2103 C C . VAL B 1 29 ? -3.460 1.825 -28.293 1.000 22.888 29 VAL B C 1
ATOM 2104 O O . VAL B 1 29 ? -2.540 2.194 -29.015 1.000 24.257 29 VAL B O 1
ATOM 2117 N N . ASN B 1 30 ? -3.556 2.158 -27.029 1.000 22.916 30 ASN B N 1
ATOM 2118 C CA . ASN B 1 30 ? -2.494 2.816 -26.308 1.000 25.171 30 ASN B CA 1
ATOM 2119 C C . ASN B 1 30 ? -1.784 1.801 -25.395 1.000 21.996 30 ASN B C 1
ATOM 2120 O O . ASN B 1 30 ? -2.446 1.155 -24.583 1.000 23.047 30 ASN B O 1
ATOM 2131 N N . LEU B 1 31 ? -0.455 1.761 -25.448 1.000 21.339 31 LEU B N 1
ATOM 2132 C CA . LEU B 1 31 ? 0.321 0.830 -24.609 1.000 22.247 31 LEU B CA 1
ATOM 2133 C C . LEU B 1 31 ? 1.185 1.547 -23.592 1.000 24.104 31 LEU B C 1
ATOM 2134 O O . LEU B 1 31 ? 1.844 2.520 -23.938 1.000 21.980 31 LEU B O 1
ATOM 2150 N N . TYR B 1 32 ? 1.107 1.099 -22.346 1.000 24.264 32 TYR B N 1
ATOM 2151 C CA . TYR B 1 32 ? 1.752 1.735 -21.175 1.000 27.602 32 TYR B CA 1
ATOM 2152 C C . TYR B 1 32 ? 2.455 0.604 -20.429 1.000 24.414 32 TYR B C 1
ATOM 2153 O O . TYR B 1 32 ? 1.805 -0.321 -20.021 1.000 21.522 32 TYR B O 1
ATOM 2171 N N . PRO B 1 33 ? 3.756 0.691 -20.190 1.000 24.762 33 PRO B N 1
ATOM 2172 C CA . PRO B 1 33 ? 4.373 -0.271 -19.270 1.000 23.989 33 PRO B CA 1
ATOM 2173 C C . PRO B 1 33 ? 3.832 -0.098 -17.852 1.000 24.357 33 PRO B C 1
ATOM 2174 O O . PRO B 1 33 ? 3.557 0.997 -17.432 1.000 23.138 33 PRO B O 1
ATOM 2185 N N . VAL B 1 34 ? 3.671 -1.188 -17.124 1.000 23.514 34 VAL B N 1
ATOM 2186 C CA . VAL B 1 34 ? 3.142 -1.140 -15.828 1.000 24.461 34 VAL B CA 1
ATOM 2187 C C . VAL B 1 34 ? 3.851 -2.121 -14.933 1.000 24.911 34 VAL B C 1
ATOM 2188 O O . VAL B 1 34 ? 4.365 -3.178 -15.387 1.000 24.949 34 VAL B O 1
ATOM 2201 N N . HIS B 1 35 ? 3.863 -1.808 -13.655 1.000 23.645 35 HIS B N 1
ATOM 2202 C CA . HIS B 1 35 ? 4.218 -2.783 -12.617 1.000 24.325 35 HIS B CA 1
ATOM 2203 C C . HIS B 1 35 ? 2.904 -3.340 -12.024 1.000 22.938 35 HIS B C 1
ATOM 2204 O O . HIS B 1 35 ? 2.107 -2.559 -11.502 1.000 24.534 35 HIS B O 1
ATOM 2219 N N . SER B 1 36 ? 2.694 -4.645 -12.106 1.000 23.896 36 SER B N 1
ATOM 2220 C CA . SER B 1 36 ? 1.464 -5.263 -11.546 1.000 26.060 36 SER B CA 1
ATOM 2221 C C . SER B 1 36 ? 1.814 -6.052 -10.331 1.000 25.790 36 SER B C 1
ATOM 2222 O O . SER B 1 36 ? 2.773 -6.861 -10.363 1.000 26.906 36 SER B O 1
ATOM 2230 N N . ILE B 1 37 ? 1.021 -5.883 -9.289 1.000 23.812 37 ILE B N 1
ATOM 2231 C CA . ILE B 1 37 ? 1.136 -6.630 -8.091 1.000 25.878 37 ILE B CA 1
ATOM 2232 C C . ILE B 1 37 ? -0.237 -7.328 -7.952 1.000 28.014 37 ILE B C 1
ATOM 2233 O O . ILE B 1 37 ? -1.277 -6.649 -7.990 1.000 26.352 37 ILE B O 1
ATOM 2249 N N . TYR B 1 38 ? -0.245 -8.645 -7.770 1.000 30.329 38 TYR B N 1
ATOM 2250 C CA . TYR B 1 38 ? -1.517 -9.340 -7.660 1.000 33.779 38 TYR B CA 1
ATOM 2251 C C . TYR B 1 38 ? -1.439 -10.621 -6.860 1.000 34.499 38 TYR B C 1
ATOM 2252 O O . TYR B 1 38 ? -0.363 -11.130 -6.551 1.000 36.391 38 TYR B O 1
ATOM 2270 N N . SER B 1 39 ? -2.619 -11.056 -6.456 1.000 34.439 39 SER B N 1
ATOM 2271 C CA . SER B 1 39 ? -2.847 -12.207 -5.617 1.000 38.812 39 SER B CA 1
ATOM 2272 C C . SER B 1 39 ? -3.089 -13.409 -6.543 1.000 40.747 39 SER B C 1
ATOM 2273 O O . SER B 1 39 ? -3.833 -13.309 -7.520 1.000 38.211 39 SER B O 1
ATOM 2281 N N . TRP B 1 40 ? -2.380 -14.498 -6.301 1.000 43.607 40 TRP B N 1
ATOM 2282 C CA . TRP B 1 40 ? -2.517 -15.708 -7.130 1.000 47.824 40 TRP B CA 1
ATOM 2283 C C . TRP B 1 40 ? -2.227 -16.970 -6.294 1.000 49.890 40 TRP B C 1
ATOM 2284 O O . TRP B 1 40 ? -1.091 -17.194 -5.881 1.000 48.722 40 TRP B O 1
ATOM 2305 N N . LYS B 1 41 ? -3.280 -17.729 -5.996 1.000 51.425 41 LYS B N 1
ATOM 2306 C CA . LYS B 1 41 ? -3.174 -19.024 -5.343 1.000 55.059 41 LYS B CA 1
ATOM 2307 C C . LYS B 1 41 ? -2.322 -18.917 -4.090 1.000 57.675 41 LYS B C 1
ATOM 2308 O O . LYS B 1 41 ? -1.331 -19.640 -3.923 1.000 58.614 41 LYS B O 1
ATOM 2327 N N . GLY B 1 42 ? -2.692 -17.970 -3.233 1.000 56.966 42 GLY B N 1
ATOM 2328 C CA . GLY B 1 42 ? -2.030 -17.767 -1.947 1.000 58.461 42 GLY B CA 1
ATOM 2329 C C . GLY B 1 42 ? -0.699 -17.026 -1.989 1.000 55.613 42 GLY B C 1
ATOM 2330 O O . GLY B 1 42 ? -0.061 -16.874 -0.956 1.000 59.809 42 GLY B O 1
ATOM 2334 N N . GLU B 1 43 ? -0.259 -16.590 -3.167 1.000 50.802 43 GLU B N 1
ATOM 2335 C CA . GLU B 1 43 ? 1.004 -15.867 -3.287 1.000 49.115 43 GLU B CA 1
ATOM 2336 C C . GLU B 1 43 ? 0.742 -14.441 -3.821 1.000 46.096 43 GLU B C 1
ATOM 2337 O O . GLU B 1 43 ? -0.216 -14.200 -4.556 1.000 45.621 43 GLU B O 1
ATOM 2343 N N . VAL B 1 44 ? 1.608 -13.520 -3.424 1.000 46.171 44 VAL B N 1
ATOM 2344 C CA . VAL B 1 44 ? 1.670 -12.181 -3.986 1.000 46.086 44 VAL B CA 1
ATOM 2345 C C . VAL B 1 44 ? 2.683 -12.140 -5.129 1.000 45.936 44 VAL B C 1
ATOM 2346 O O . VAL B 1 44 ? 3.853 -12.462 -4.940 1.000 46.820 44 VAL B O 1
ATOM 2359 N N . CYS B 1 45 ? 2.220 -11.785 -6.323 1.000 43.923 45 CYS B N 1
ATOM 2360 C CA . CYS B 1 45 ? 3.052 -11.789 -7.509 1.000 43.623 45 CYS B CA 1
ATOM 2361 C C . CYS B 1 45 ? 3.373 -10.365 -7.916 1.000 40.928 45 CYS B C 1
ATOM 2362 O O . CYS B 1 45 ? 2.499 -9.490 -7.877 1.000 37.385 45 CYS B O 1
ATOM 2370 N N . SER B 1 46 ? 4.615 -10.138 -8.334 1.000 37.810 46 SER B N 1
ATOM 2371 C CA . SER B 1 46 ? 5.045 -8.810 -8.758 1.000 37.034 46 SER B CA 1
ATOM 2372 C C . SER B 1 46 ? 5.614 -8.959 -10.169 1.000 34.902 46 SER B C 1
ATOM 2373 O O . SER B 1 46 ? 6.619 -9.621 -10.322 1.000 35.644 46 SER B O 1
ATOM 2381 N N . GLU B 1 47 ? 5.014 -8.337 -11.193 1.000 31.642 47 GLU B N 1
ATOM 2382 C CA . GLU B 1 47 ? 5.405 -8.584 -12.580 1.000 34.121 47 GLU B CA 1
ATOM 2383 C C . GLU B 1 47 ? 5.540 -7.288 -13.422 1.000 30.851 47 GLU B C 1
ATOM 2384 O O . GLU B 1 47 ? 4.859 -6.279 -13.201 1.000 29.121 47 GLU B O 1
ATOM 2396 N N . ALA B 1 48 ? 6.399 -7.373 -14.437 1.000 29.225 48 ALA B N 1
ATOM 2397 C CA . ALA B 1 48 ? 6.483 -6.348 -15.492 1.000 28.900 48 ALA B CA 1
ATOM 2398 C C . ALA B 1 48 ? 5.457 -6.680 -16.552 1.000 26.482 48 ALA B C 1
ATOM 2399 O O . ALA B 1 48 ? 5.443 -7.801 -17.084 1.000 26.736 48 ALA B O 1
ATOM 2406 N N . GLU B 1 49 ? 4.576 -5.751 -16.855 1.000 24.993 49 GLU B N 1
ATOM 2407 C CA . GLU B 1 49 ? 3.591 -6.004 -17.872 1.000 27.609 49 GLU B CA 1
ATOM 2408 C C . GLU B 1 49 ? 3.410 -4.778 -18.699 1.000 28.191 49 GLU B C 1
ATOM 2409 O O . GLU B 1 49 ? 4.072 -3.752 -18.458 1.000 24.969 49 GLU B O 1
ATOM 2421 N N . VAL B 1 50 ? 2.539 -4.860 -19.709 1.000 24.337 50 VAL B N 1
ATOM 2422 C CA . VAL B 1 50 ? 2.179 -3.665 -20.469 1.000 23.157 50 VAL B CA 1
ATOM 2423 C C . VAL B 1 50 ? 0.653 -3.661 -20.467 1.000 22.895 50 VAL B C 1
ATOM 2424 O O . VAL B 1 50 ? 0.052 -4.700 -20.688 1.000 21.723 50 VAL B O 1
ATOM 2437 N N . THR B 1 51 ? 0.076 -2.513 -20.191 1.000 21.450 51 THR B N 1
ATOM 2438 C CA . THR B 1 51 ? -1.387 -2.306 -20.292 1.000 21.451 51 THR B CA 1
ATOM 2439 C C . THR B 1 51 ? -1.737 -1.872 -21.713 1.000 22.115 51 THR B C 1
ATOM 2440 O O . THR B 1 51 ? -1.056 -1.026 -22.318 1.000 22.580 51 THR B O 1
ATOM 2451 N N . LEU B 1 52 ? -2.704 -2.554 -22.290 1.000 22.645 52 LEU B N 1
ATOM 2452 C CA . LEU B 1 52 ? -3.309 -2.168 -23.577 1.000 23.521 52 LEU B CA 1
ATOM 2453 C C . LEU B 1 52 ? -4.647 -1.516 -23.292 1.000 21.849 52 LEU B C 1
ATOM 2454 O O . LEU B 1 52 ? -5.495 -2.141 -22.680 1.000 23.047 52 LEU B O 1
ATOM 2470 N N . MET B 1 53 ? -4.779 -0.262 -23.669 1.000 21.435 53 MET B N 1
ATOM 2471 C CA . MET B 1 53 ? -6.050 0.454 -23.551 1.000 23.005 53 MET B CA 1
ATOM 2472 C C . MET B 1 53 ? -6.588 0.534 -24.969 1.000 20.979 53 MET B C 1
ATOM 2473 O O . MET B 1 53 ? -6.003 1.187 -25.833 1.000 23.847 53 MET B O 1
ATOM 2487 N N . MET B 1 54 ? -7.689 -0.184 -25.214 1.000 21.832 54 MET B N 1
ATOM 2488 C CA . MET B 1 54 ? -8.157 -0.443 -26.543 1.000 23.480 54 MET B CA 1
ATOM 2489 C C . MET B 1 54 ? -9.422 0.326 -26.765 1.000 24.006 54 MET B C 1
ATOM 2490 O O . MET B 1 54 ? -10.357 0.209 -25.989 1.000 23.542 54 MET B O 1
ATOM 2504 N N . LYS B 1 55 ? -9.476 1.072 -27.841 1.000 25.310 55 LYS B N 1
ATOM 2505 C CA . LYS B 1 55 ? -10.682 1.812 -28.237 1.000 25.740 55 LYS B CA 1
ATOM 2506 C C . LYS B 1 55 ? -11.385 1.088 -29.380 1.000 26.237 55 LYS B C 1
ATOM 2507 O O . LYS B 1 55 ? -10.817 0.804 -30.404 1.000 26.295 55 LYS B O 1
ATOM 2526 N N . VAL B 1 56 ? -12.638 0.749 -29.149 1.000 24.122 56 VAL B N 1
ATOM 2527 C CA . VAL B 1 56 ? -13.335 -0.111 -29.979 1.000 25.233 56 VAL B CA 1
ATOM 2528 C C . VAL B 1 56 ? -14.814 0.317 -29.999 1.000 24.393 56 VAL B C 1
ATOM 2529 O O . VAL B 1 56 ? -15.342 0.855 -29.046 1.000 24.431 56 VAL B O 1
ATOM 2542 N N . SER B 1 57 ? -15.452 0.120 -31.112 1.000 26.530 57 SER B N 1
ATOM 2543 C CA . SER B 1 57 ? -16.912 0.312 -31.184 1.000 29.684 57 SER B CA 1
ATOM 2544 C C . SER B 1 57 ? -17.658 -0.573 -30.230 1.000 32.840 57 SER B C 1
ATOM 2545 O O . SER B 1 57 ? -17.199 -1.666 -29.836 1.000 32.151 57 SER B O 1
ATOM 2553 N N . THR B 1 58 ? -18.860 -0.150 -29.848 1.000 32.458 58 THR B N 1
ATOM 2554 C CA . THR B 1 58 ? -19.618 -0.941 -28.890 1.000 33.327 58 THR B CA 1
ATOM 2555 C C . THR B 1 58 ? -19.974 -2.273 -29.536 1.000 35.214 58 THR B C 1
ATOM 2556 O O . THR B 1 58 ? -19.878 -3.334 -28.895 1.000 36.996 58 THR B O 1
ATOM 2567 N N . GLN B 1 59 ? -20.335 -2.243 -30.792 1.000 33.673 59 GLN B N 1
ATOM 2568 C CA . GLN B 1 59 ? -20.743 -3.449 -31.430 1.000 38.626 59 GLN B CA 1
ATOM 2569 C C . GLN B 1 59 ? -19.565 -4.452 -31.662 1.000 36.022 59 GLN B C 1
ATOM 2570 O O . GLN B 1 59 ? -19.810 -5.618 -31.792 1.000 35.407 59 GLN B O 1
ATOM 2584 N N . GLY B 1 60 ? -18.320 -3.973 -31.667 1.000 32.270 60 GLY B N 1
ATOM 2585 C CA . GLY B 1 60 ? -17.168 -4.818 -31.805 1.000 33.489 60 GLY B CA 1
ATOM 2586 C C . GLY B 1 60 ? -16.554 -5.316 -30.505 1.000 33.930 60 GLY B C 1
ATOM 2587 O O . GLY B 1 60 ? -15.564 -6.016 -30.568 1.000 32.082 60 GLY B O 1
ATOM 2591 N N . ILE B 1 61 ? -17.156 -4.999 -29.353 1.000 34.324 61 ILE B N 1
ATOM 2592 C CA . ILE B 1 61 ? -16.628 -5.457 -28.070 1.000 37.515 61 ILE B CA 1
ATOM 2593 C C . ILE B 1 61 ? -16.564 -6.986 -27.950 1.000 36.736 61 ILE B C 1
ATOM 2594 O O . ILE B 1 61 ? -15.596 -7.522 -27.434 1.000 33.235 61 ILE B O 1
ATOM 2610 N N . GLU B 1 62 ? -17.606 -7.669 -28.377 1.000 36.339 62 GLU B N 1
ATOM 2611 C CA . GLU B 1 62 ? -17.641 -9.132 -28.292 1.000 43.022 62 GLU B CA 1
ATOM 2612 C C . GLU B 1 62 ? -16.549 -9.831 -29.150 1.000 40.454 62 GLU B C 1
ATOM 2613 O O . GLU B 1 62 ? -15.855 -10.729 -28.675 1.000 38.883 62 GLU B O 1
ATOM 2624 N N . ARG B 1 63 ? -16.393 -9.391 -30.387 1.000 37.387 63 ARG B N 1
ATOM 2625 C CA . ARG B 1 63 ? -15.333 -9.871 -31.213 1.000 38.946 63 ARG B CA 1
ATOM 2626 C C . ARG B 1 63 ? -13.920 -9.594 -30.589 1.000 36.429 63 ARG B C 1
ATOM 2627 O O . ARG B 1 63 ? -13.033 -10.447 -30.667 1.000 33.045 63 ARG B O 1
ATOM 2648 N N . LEU B 1 64 ? -13.724 -8.416 -29.996 1.000 30.096 64 LEU B N 1
ATOM 2649 C CA . LEU B 1 64 ? -12.488 -8.116 -29.312 1.000 29.393 64 LEU B CA 1
ATOM 2650 C C . LEU B 1 64 ? -12.243 -9.096 -28.161 1.000 29.839 64 LEU B C 1
ATOM 2651 O O . LEU B 1 64 ? -11.122 -9.591 -28.013 1.000 28.230 64 LEU B O 1
ATOM 2667 N N . LYS B 1 65 ? -13.270 -9.320 -27.342 1.000 30.589 65 LYS B N 1
ATOM 2668 C CA . LYS B 1 65 ? -13.143 -10.175 -26.178 1.000 32.769 65 LYS B CA 1
ATOM 2669 C C . LYS B 1 65 ? -12.715 -11.585 -26.613 1.000 35.037 65 LYS B C 1
ATOM 2670 O O . LYS B 1 65 ? -11.828 -12.200 -26.013 1.000 33.196 65 LYS B O 1
ATOM 2689 N N . GLN B 1 66 ? -13.333 -12.074 -27.674 1.000 36.100 66 GLN B N 1
ATOM 2690 C CA . GLN B 1 66 ? -13.014 -13.407 -28.192 1.000 40.392 66 GLN B CA 1
ATOM 2691 C C . GLN B 1 66 ? -11.550 -13.447 -28.675 1.000 35.132 66 GLN B C 1
ATOM 2692 O O . GLN B 1 66 ? -10.847 -14.413 -28.446 1.000 32.510 66 GLN B O 1
ATOM 2706 N N . ARG B 1 67 ? -11.146 -12.441 -29.427 1.000 35.143 67 ARG B N 1
ATOM 2707 C CA . ARG B 1 67 ? -9.808 -12.387 -30.000 1.000 36.745 67 ARG B CA 1
ATOM 2708 C C . ARG B 1 67 ? -8.749 -12.310 -28.920 1.000 33.739 67 ARG B C 1
ATOM 2709 O O . ARG B 1 67 ? -7.722 -12.971 -29.037 1.000 34.117 67 ARG B O 1
ATOM 2730 N N . ILE B 1 68 ? -9.006 -11.500 -27.893 1.000 30.918 68 ILE B N 1
ATOM 2731 C CA . ILE B 1 68 ? -8.155 -11.440 -26.744 1.000 31.348 68 ILE B CA 1
ATOM 2732 C C . ILE B 1 68 ? -8.011 -12.808 -26.074 1.000 30.561 68 ILE B C 1
ATOM 2733 O O . ILE B 1 68 ? -6.892 -13.256 -25.808 1.000 30.418 68 ILE B O 1
ATOM 2749 N N . CYS B 1 69 ? -9.120 -13.510 -25.850 1.000 32.360 69 CYS B N 1
ATOM 2750 C CA . CYS B 1 69 ? -9.046 -14.897 -25.310 1.000 33.810 69 CYS B CA 1
ATOM 2751 C C . CYS B 1 69 ? -8.323 -15.880 -26.239 1.000 35.001 69 CYS B C 1
ATOM 2752 O O . CYS B 1 69 ? -7.644 -16.765 -25.759 1.000 36.188 69 CYS B O 1
ATOM 2760 N N . GLU B 1 70 ? -8.398 -15.725 -27.546 1.000 34.072 70 GLU B N 1
ATOM 2761 C CA . GLU B 1 70 ? -7.602 -16.587 -28.429 1.000 36.548 70 GLU B CA 1
ATOM 2762 C C . GLU B 1 70 ? -6.099 -16.300 -28.302 1.000 34.818 70 GLU B C 1
ATOM 2763 O O . GLU B 1 70 ? -5.321 -17.203 -28.389 1.000 35.039 70 GLU B O 1
ATOM 2775 N N . LEU B 1 71 ? -5.710 -15.039 -28.160 1.000 31.627 71 LEU B N 1
ATOM 2776 C CA . LEU B 1 71 ? -4.334 -14.652 -28.240 1.000 31.762 71 LEU B CA 1
ATOM 2777 C C . LEU B 1 71 ? -3.608 -14.589 -26.917 1.000 32.838 71 LEU B C 1
ATOM 2778 O O . LEU B 1 71 ? -2.362 -14.637 -26.894 1.000 31.470 71 LEU B O 1
ATOM 2794 N N . HIS B 1 72 ? -4.339 -14.465 -25.808 1.000 31.045 72 HIS B N 1
ATOM 2795 C CA . HIS B 1 72 ? -3.700 -14.075 -24.546 1.000 30.756 72 HIS B CA 1
ATOM 2796 C C . HIS B 1 72 ? -2.853 -15.205 -24.006 1.000 29.795 72 HIS B C 1
ATOM 2797 O O . HIS B 1 72 ? -3.282 -16.343 -24.019 1.000 29.858 72 HIS B O 1
ATOM 2812 N N . PRO B 1 73 ? -1.639 -14.902 -23.514 1.000 29.280 73 PRO B N 1
ATOM 2813 C CA . PRO B 1 73 ? -0.783 -16.034 -23.076 1.000 29.188 73 PRO B CA 1
ATOM 2814 C C . PRO B 1 73 ? -0.993 -16.436 -21.635 1.000 28.250 73 PRO B C 1
ATOM 2815 O O . PRO B 1 73 ? -0.435 -17.417 -21.229 1.000 27.293 73 PRO B O 1
ATOM 2826 N N . TYR B 1 74 ? -1.785 -15.703 -20.852 1.000 27.573 74 TYR B N 1
ATOM 2827 C CA . TYR B 1 74 ? -2.045 -16.126 -19.478 1.000 29.911 74 TYR B CA 1
ATOM 2828 C C . TYR B 1 74 ? -3.186 -17.122 -19.389 1.000 30.215 74 TYR B C 1
ATOM 2829 O O . TYR B 1 74 ? -4.190 -17.032 -20.133 1.000 31.058 74 TYR B O 1
ATOM 2847 N N . GLU B 1 75 ? -3.090 -17.982 -18.407 1.000 32.385 75 GLU B N 1
ATOM 2848 C CA . GLU B 1 75 ? -4.177 -18.926 -18.139 1.000 37.695 75 GLU B CA 1
ATOM 2849 C C . GLU B 1 75 ? -5.478 -18.193 -17.847 1.000 36.325 75 GLU B C 1
ATOM 2850 O O . GLU B 1 75 ? -6.524 -18.604 -18.284 1.000 37.107 75 GLU B O 1
ATOM 2862 N N . LEU B 1 76 ? -5.381 -17.053 -17.179 1.000 37.892 76 LEU B N 1
ATOM 2863 C CA . LEU B 1 76 ? -6.552 -16.257 -16.890 1.000 38.633 76 LEU B CA 1
ATOM 2864 C C . LEU B 1 76 ? -6.328 -14.867 -17.370 1.000 37.646 76 LEU B C 1
ATOM 2865 O O . LEU B 1 76 ? -5.750 -14.073 -16.670 1.000 41.928 76 LEU B O 1
ATOM 2881 N N . PRO B 1 77 ? -6.760 -14.567 -18.582 1.000 36.489 77 PRO B N 1
ATOM 2882 C CA . PRO B 1 77 ? -6.504 -13.224 -19.064 1.000 39.148 77 PRO B CA 1
ATOM 2883 C C . PRO B 1 77 ? -7.410 -12.125 -18.474 1.000 40.068 77 PRO B C 1
ATOM 2884 O O . PRO B 1 77 ? -8.570 -12.367 -18.125 1.000 41.943 77 PRO B O 1
ATOM 2895 N N . GLU B 1 78 ? -6.848 -10.939 -18.306 1.000 36.549 78 GLU B N 1
ATOM 2896 C CA . GLU B 1 78 ? -7.610 -9.778 -17.968 1.000 36.417 78 GLU B CA 1
ATOM 2897 C C . GLU B 1 78 ? -8.388 -9.261 -19.219 1.000 35.349 78 GLU B C 1
ATOM 2898 O O . GLU B 1 78 ? -7.801 -9.056 -20.248 1.000 34.673 78 GLU B O 1
ATOM 2910 N N . PHE B 1 79 ? -9.661 -8.951 -19.070 1.000 29.405 79 PHE B N 1
ATOM 2911 C CA . PHE B 1 79 ? -10.351 -8.163 -20.049 1.000 28.312 79 PHE B CA 1
ATOM 2912 C C . PHE B 1 79 ? -11.480 -7.409 -19.338 1.000 26.967 79 PHE B C 1
ATOM 2913 O O . PHE B 1 79 ? -12.431 -8.004 -18.887 1.000 25.853 79 PHE B O 1
ATOM 2930 N N . VAL B 1 80 ? -11.269 -6.105 -19.169 1.000 27.031 80 VAL B N 1
ATOM 2931 C CA . VAL B 1 80 ? -12.147 -5.260 -18.415 1.000 27.192 80 VAL B CA 1
ATOM 2932 C C . VAL B 1 80 ? -12.601 -4.098 -19.299 1.000 26.149 80 VAL B C 1
ATOM 2933 O O . VAL B 1 80 ? -11.790 -3.421 -19.896 1.000 24.543 80 VAL B O 1
ATOM 2946 N N . VAL B 1 81 ? -13.897 -3.902 -19.389 1.000 25.555 81 VAL B N 1
ATOM 2947 C CA . VAL B 1 81 ? -14.489 -2.904 -20.241 1.000 26.167 81 VAL B CA 1
ATOM 2948 C C . VAL B 1 81 ? -14.946 -1.776 -19.314 1.000 25.839 81 VAL B C 1
ATOM 2949 O O . VAL B 1 81 ? -15.685 -1.987 -18.374 1.000 25.679 81 VAL B O 1
ATOM 2962 N N . ILE B 1 82 ? -14.473 -0.593 -19.607 1.000 25.039 82 ILE B N 1
ATOM 2963 C CA . ILE B 1 82 ? -14.863 0.586 -18.852 1.000 29.467 82 ILE B CA 1
ATOM 2964 C C . ILE B 1 82 ? -15.893 1.382 -19.699 1.000 27.980 82 ILE B C 1
ATOM 2965 O O . ILE B 1 82 ? -15.774 1.548 -20.936 1.000 29.370 82 ILE B O 1
ATOM 2981 N N . GLU B 1 83 ? -16.841 1.904 -18.983 1.000 25.783 83 GLU B N 1
ATOM 2982 C CA . GLU B 1 83 ? -17.972 2.631 -19.561 1.000 29.671 83 GLU B CA 1
ATOM 2983 C C . GLU B 1 83 ? -17.597 4.002 -20.077 1.000 27.347 83 GLU B C 1
ATOM 2984 O O . GLU B 1 83 ? -17.057 4.807 -19.308 1.000 28.909 83 GLU B O 1
ATOM 2996 N N . VAL B 1 84 ? -17.846 4.254 -21.354 1.000 25.897 84 VAL B N 1
ATOM 2997 C CA . VAL B 1 84 ? -17.660 5.554 -22.000 1.000 25.793 84 VAL B CA 1
ATOM 2998 C C . VAL B 1 84 ? -18.906 6.319 -22.067 1.000 26.574 84 VAL B C 1
ATOM 2999 O O . VAL B 1 84 ? -19.987 5.762 -22.353 1.000 28.892 84 VAL B O 1
ATOM 3012 N N . ASP B 1 85 ? -18.857 7.596 -21.691 1.000 27.438 85 ASP B N 1
ATOM 3013 C CA . ASP B 1 85 ? -20.013 8.463 -21.847 1.000 28.113 85 ASP B CA 1
ATOM 3014 C C . ASP B 1 85 ? -19.966 8.948 -23.301 1.000 30.125 85 ASP B C 1
ATOM 3015 O O . ASP B 1 85 ? -19.268 9.933 -23.628 1.000 26.882 85 ASP B O 1
ATOM 3024 N N . ASN B 1 86 ? -20.686 8.248 -24.180 1.000 30.772 86 ASN B N 1
ATOM 3025 C CA . ASN B 1 86 ? -20.680 8.557 -25.632 1.000 31.580 86 ASN B CA 1
ATOM 3026 C C . ASN B 1 86 ? -21.248 9.931 -26.001 1.000 33.683 86 ASN B C 1
ATOM 3027 O O . ASN B 1 86 ? -20.711 10.614 -26.879 1.000 35.220 86 ASN B O 1
ATOM 3038 N N . ASN B 1 87 ? -22.241 10.398 -25.269 1.000 36.417 87 ASN B N 1
ATOM 3039 C CA . ASN B 1 87 ? -22.787 11.742 -25.475 1.000 37.511 87 ASN B CA 1
ATOM 3040 C C . ASN B 1 87 ? -21.820 12.860 -25.090 1.000 35.590 87 ASN B C 1
ATOM 3041 O O . ASN B 1 87 ? -21.745 13.867 -25.754 1.000 34.391 87 ASN B O 1
ATOM 3052 N N . ALA B 1 88 ? -21.031 12.670 -24.046 1.000 32.769 88 ALA B N 1
ATOM 3053 C CA . ALA B 1 88 ? -20.103 13.740 -23.605 1.000 32.598 88 ALA B CA 1
ATOM 3054 C C . ALA B 1 88 ? -18.816 13.733 -24.425 1.000 29.958 88 ALA B C 1
ATOM 3055 O O . ALA B 1 88 ? -18.129 14.749 -24.504 1.000 31.656 88 ALA B O 1
ATOM 3062 N N . SER B 1 89 ? -18.472 12.582 -24.977 1.000 28.081 89 SER B N 1
ATOM 3063 C CA . SER B 1 89 ? -17.297 12.415 -25.821 1.000 26.190 89 SER B CA 1
ATOM 3064 C C . SER B 1 89 ? -17.496 13.138 -27.145 1.000 26.717 89 SER B C 1
ATOM 3065 O O . SER B 1 89 ? -18.594 13.588 -27.467 1.000 25.440 89 SER B O 1
ATOM 3073 N N . LEU B 1 90 ? -16.407 13.298 -27.889 1.000 26.408 90 LEU B N 1
ATOM 3074 C CA . LEU B 1 90 ? -16.438 14.060 -29.132 1.000 27.250 90 LEU B CA 1
ATOM 3075 C C . LEU B 1 90 ? -17.003 13.150 -30.174 1.000 28.542 90 LEU B C 1
ATOM 3076 O O . LEU B 1 90 ? -16.462 12.077 -30.419 1.000 29.121 90 LEU B O 1
ATOM 3092 N N . ARG B 1 91 ? -18.101 13.565 -30.771 1.000 30.530 91 ARG B N 1
ATOM 3093 C CA . ARG B 1 91 ? -18.833 12.750 -31.716 1.000 34.217 91 ARG B CA 1
ATOM 3094 C C . ARG B 1 91 ? -18.001 12.281 -32.934 1.000 33.457 91 ARG B C 1
ATOM 3095 O O . ARG B 1 91 ? -18.025 11.125 -33.284 1.000 31.995 91 ARG B O 1
ATOM 3116 N N . GLU B 1 92 ? -17.237 13.182 -33.519 1.000 33.720 92 GLU B N 1
ATOM 3117 C CA . GLU B 1 92 ? -16.307 12.860 -34.606 1.000 34.424 92 GLU B CA 1
ATOM 3118 C C . GLU B 1 92 ? -15.305 11.788 -34.209 1.000 31.017 92 GLU B C 1
ATOM 3119 O O . GLU B 1 92 ? -14.981 10.892 -34.997 1.000 30.189 92 GLU B O 1
ATOM 3131 N N . TYR B 1 93 ? -14.842 11.827 -32.968 1.000 29.019 93 TYR B N 1
ATOM 3132 C CA . TYR B 1 93 ? -13.938 10.792 -32.514 1.000 29.369 93 TYR B CA 1
ATOM 3133 C C . TYR B 1 93 ? -14.631 9.401 -32.385 1.000 29.834 93 TYR B C 1
ATOM 3134 O O . TYR B 1 93 ? -14.075 8.373 -32.786 1.000 27.629 93 TYR B O 1
ATOM 3152 N N . ILE B 1 94 ? -15.832 9.395 -31.811 1.000 30.792 94 ILE B N 1
ATOM 3153 C CA . ILE B 1 94 ? -16.551 8.140 -31.639 1.000 31.967 94 ILE B CA 1
ATOM 3154 C C . ILE B 1 94 ? -16.885 7.573 -33.015 1.000 31.533 94 ILE B C 1
ATOM 3155 O O . ILE B 1 94 ? -16.856 6.374 -33.186 1.000 31.804 94 ILE B O 1
ATOM 3171 N N . ASP B 1 95 ? -17.211 8.430 -33.986 1.000 32.942 95 ASP B N 1
ATOM 3172 C CA . ASP B 1 95 ? -17.449 7.968 -35.360 1.000 32.639 95 ASP B CA 1
ATOM 3173 C C . ASP B 1 95 ? -16.196 7.388 -35.989 1.000 32.515 95 ASP B C 1
ATOM 3174 O O . ASP B 1 95 ? -16.285 6.413 -36.736 1.000 31.364 95 ASP B O 1
ATOM 3183 N N . PHE B 1 96 ? -15.042 8.009 -35.727 1.000 30.550 96 PHE B N 1
ATOM 3184 C CA . PHE B 1 96 ? -13.788 7.463 -36.202 1.000 29.818 96 PHE B CA 1
ATOM 3185 C C . PHE B 1 96 ? -13.593 6.063 -35.648 1.000 29.980 96 PHE B C 1
ATOM 3186 O O . PHE B 1 96 ? -13.244 5.143 -36.396 1.000 29.854 96 PHE B O 1
ATOM 3203 N N . VAL B 1 97 ? -13.775 5.905 -34.339 1.000 27.127 97 VAL B N 1
ATOM 3204 C CA . VAL B 1 97 ? -13.569 4.587 -33.710 1.000 27.189 97 VAL B CA 1
ATOM 3205 C C . VAL B 1 97 ? -14.522 3.508 -34.297 1.000 28.828 97 VAL B C 1
ATOM 3206 O O . VAL B 1 97 ? -14.111 2.406 -34.612 1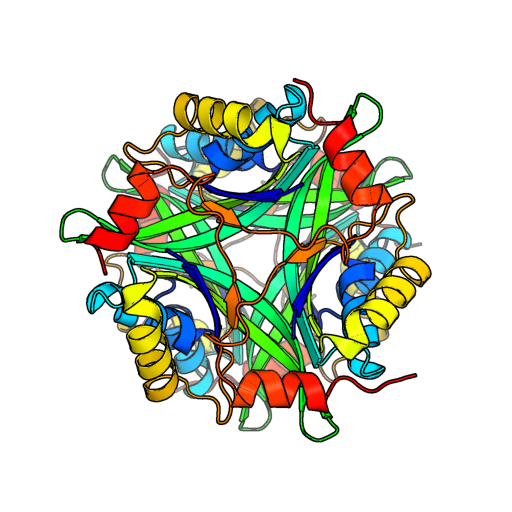.000 28.909 97 VAL B O 1
ATOM 3219 N N . LYS B 1 98 ? -15.788 3.894 -34.524 1.000 29.058 98 LYS B N 1
ATOM 3220 C CA . LYS B 1 98 ? -16.760 3.029 -35.150 1.000 31.911 98 LYS B CA 1
ATOM 3221 C C . LYS B 1 98 ? -16.292 2.640 -36.539 1.000 34.124 98 LYS B C 1
ATOM 3222 O O . LYS B 1 98 ? -16.319 1.467 -36.881 1.000 34.363 98 LYS B O 1
ATOM 3231 N N . GLY B 1 99 ? -15.858 3.611 -37.335 1.000 32.014 99 GLY B N 1
ATOM 3232 C CA . GLY B 1 99 ? -15.478 3.338 -38.723 1.000 34.184 99 GLY B CA 1
ATOM 3233 C C . GLY B 1 99 ? -14.259 2.433 -38.882 1.000 35.314 99 GLY B C 1
ATOM 3234 O O . GLY B 1 99 ? -14.162 1.730 -39.890 1.000 34.809 99 GLY B O 1
ATOM 3238 N N . GLU B 1 100 ? -13.311 2.497 -37.936 1.000 32.763 100 GLU B N 1
ATOM 3239 C CA . GLU B 1 100 ? -12.102 1.714 -38.043 1.000 34.084 100 GLU B CA 1
ATOM 3240 C C . GLU B 1 100 ? -12.232 0.349 -37.370 1.000 33.648 100 GLU B C 1
ATOM 3241 O O . GLU B 1 100 ? -11.351 -0.484 -37.488 1.000 36.053 100 GLU B O 1
ATOM 3253 N N . THR B 1 101 ? -13.343 0.101 -36.676 1.000 33.245 101 THR B N 1
ATOM 3254 C CA . THR B 1 101 ? -13.659 -1.228 -36.164 1.000 31.408 101 THR B CA 1
ATOM 3255 C C . THR B 1 101 ? -14.509 -1.996 -37.169 1.000 35.393 101 THR B C 1
ATOM 3256 O O . THR B 1 101 ? -15.656 -1.592 -37.499 1.000 33.446 101 THR B O 1
ATOM 3267 N N . HIS B 1 102 ? -13.933 -3.057 -37.740 1.000 35.253 102 HIS B N 1
ATOM 3268 C CA . HIS B 1 102 ? -14.641 -3.948 -38.705 1.000 39.204 102 HIS B CA 1
ATOM 3269 C C . HIS B 1 102 ? -15.172 -5.241 -38.020 1.000 44.394 102 HIS B C 1
ATOM 3270 O O . HIS B 1 102 ? -14.399 -6.001 -37.474 1.000 42.402 102 HIS B O 1
ATOM 3285 N N . LEU B 1 103 ? -16.489 -5.420 -37.929 1.000 47.181 103 LEU B N 1
ATOM 3286 C CA . LEU B 1 103 ? -17.071 -6.719 -37.515 1.000 51.768 103 LEU B CA 1
ATOM 3287 C C . LEU B 1 103 ? -17.031 -7.817 -38.576 1.000 51.176 103 LEU B C 1
ATOM 3288 O O . LEU B 1 103 ? -17.126 -8.968 -38.206 1.000 51.808 103 LEU B O 1
ATOM 3304 N N . TYR B 1 104 ? -16.996 -7.465 -39.862 1.000 52.125 104 TYR B N 1
ATOM 3305 C CA . TYR B 1 104 ? -17.102 -8.425 -40.957 1.000 56.486 104 TYR B CA 1
ATOM 3306 C C . TYR B 1 104 ? -15.962 -8.226 -41.943 1.000 58.337 104 TYR B C 1
ATOM 3307 O O . TYR B 1 104 ? -15.110 -7.329 -41.743 1.000 61.688 104 TYR B O 1
ATOM 3325 N N . MET C 1 1 ? 32.256 10.477 -30.753 1.000 44.551 1 MET C N 1
ATOM 3326 C CA . MET C 1 1 ? 31.007 11.068 -30.255 1.000 41.561 1 MET C CA 1
ATOM 3327 C C . MET C 1 1 ? 31.035 10.929 -28.751 1.000 40.776 1 MET C C 1
ATOM 3328 O O . MET C 1 1 ? 31.869 10.204 -28.198 1.000 37.366 1 MET C O 1
ATOM 3344 N N . LYS C 1 2 ? 30.139 11.648 -28.096 1.000 39.093 2 LYS C N 1
ATOM 3345 C CA . LYS C 1 2 ? 29.933 11.448 -26.663 1.000 38.554 2 LYS C CA 1
ATOM 3346 C C . LYS C 1 2 ? 28.412 11.482 -26.427 1.000 33.501 2 LYS C C 1
ATOM 3347 O O . LYS C 1 2 ? 27.664 11.883 -27.304 1.000 36.282 2 LYS C O 1
ATOM 3356 N N . ILE C 1 3 ? 28.008 11.097 -25.240 1.000 31.365 3 ILE C N 1
ATOM 3357 C CA . ILE C 1 3 ? 26.599 11.254 -24.754 1.000 31.733 3 ILE C CA 1
ATOM 3358 C C . ILE C 1 3 ? 26.586 12.283 -23.638 1.000 31.886 3 ILE C C 1
ATOM 3359 O O . ILE C 1 3 ? 27.503 12.320 -22.791 1.000 33.551 3 ILE C O 1
ATOM 3375 N N . ALA C 1 4 ? 25.636 13.216 -23.691 1.000 30.793 4 ALA C N 1
ATOM 3376 C CA . ALA C 1 4 ? 25.491 14.228 -22.655 1.000 29.998 4 ALA C CA 1
ATOM 3377 C C . ALA C 1 4 ? 24.111 14.069 -22.076 1.000 29.599 4 ALA C C 1
ATOM 3378 O O . ALA C 1 4 ? 23.162 13.715 -22.790 1.000 28.624 4 ALA C O 1
ATOM 3385 N N . LEU C 1 5 ? 24.003 14.287 -20.788 1.000 29.786 5 LEU C N 1
ATOM 3386 C CA . LEU C 1 5 ? 22.762 14.163 -20.100 1.000 29.371 5 LEU C CA 1
ATOM 3387 C C . LEU C 1 5 ? 22.417 15.514 -19.456 1.000 28.361 5 LEU C C 1
ATOM 3388 O O . LEU C 1 5 ? 23.259 16.146 -18.862 1.000 29.645 5 LEU C O 1
ATOM 3404 N N . THR C 1 6 ? 21.120 15.849 -19.469 1.000 29.029 6 THR C N 1
ATOM 3405 C CA . THR C 1 6 ? 20.585 16.850 -18.589 1.000 29.925 6 THR C CA 1
ATOM 3406 C C . THR C 1 6 ? 19.204 16.394 -18.141 1.000 28.898 6 THR C C 1
ATOM 3407 O O . THR C 1 6 ? 18.609 15.545 -18.758 1.000 28.631 6 THR C O 1
ATOM 3418 N N . ASN C 1 7 ? 18.745 16.934 -17.034 1.000 29.410 7 ASN C N 1
ATOM 3419 C CA . ASN C 1 7 ? 17.383 16.728 -16.559 1.000 29.310 7 ASN C CA 1
ATOM 3420 C C . ASN C 1 7 ? 16.648 18.077 -16.664 1.000 28.624 7 ASN C C 1
ATOM 3421 O O . ASN C 1 7 ? 17.206 19.102 -16.282 1.000 27.897 7 ASN C O 1
ATOM 3432 N N . LEU C 1 8 ? 15.392 18.043 -17.099 1.000 27.499 8 LEU C N 1
ATOM 3433 C CA . LEU C 1 8 ? 14.614 19.232 -17.263 1.000 28.442 8 LEU C CA 1
ATOM 3434 C C . LEU C 1 8 ? 13.204 18.978 -16.762 1.000 28.508 8 LEU C C 1
ATOM 3435 O O . LEU C 1 8 ? 12.753 17.808 -16.751 1.000 25.331 8 LEU C O 1
ATOM 3451 N N . PRO C 1 9 ? 12.493 20.044 -16.375 1.000 28.387 9 PRO C N 1
ATOM 3452 C CA . PRO C 1 9 ? 11.071 19.857 -16.090 1.000 29.659 9 PRO C CA 1
ATOM 3453 C C . PRO C 1 9 ? 10.344 19.399 -17.362 1.000 28.176 9 PRO C C 1
ATOM 3454 O O . PRO C 1 9 ? 10.772 19.755 -18.441 1.000 27.070 9 PRO C O 1
ATOM 3465 N N . PRO C 1 10 ? 9.225 18.673 -17.247 1.000 29.086 10 PRO C N 1
ATOM 3466 C CA . PRO C 1 10 ? 8.746 17.970 -18.426 1.000 30.197 10 PRO C CA 1
ATOM 3467 C C . PRO C 1 10 ? 8.441 18.773 -19.690 1.000 32.369 10 PRO C C 1
ATOM 3468 O O . PRO C 1 10 ? 8.808 18.330 -20.819 1.000 32.168 10 PRO C O 1
ATOM 3479 N N . GLU C 1 11 ? 7.822 19.926 -19.529 1.000 33.082 11 GLU C N 1
ATOM 3480 C CA . GLU C 1 11 ? 7.430 20.705 -20.685 1.000 35.437 11 GLU C CA 1
ATOM 3481 C C . GLU C 1 11 ? 8.669 21.253 -21.345 1.000 35.291 11 GLU C C 1
ATOM 3482 O O . GLU C 1 11 ? 8.812 21.145 -22.591 1.000 34.496 11 GLU C O 1
ATOM 3494 N N . HIS C 1 12 ? 9.619 21.690 -20.516 1.000 34.531 12 HIS C N 1
ATOM 3495 C CA . HIS C 1 12 ? 10.767 22.350 -21.071 1.000 36.484 12 HIS C CA 1
ATOM 3496 C C . HIS C 1 12 ? 11.607 21.303 -21.779 1.000 31.458 12 HIS C C 1
ATOM 3497 O O . HIS C 1 12 ? 12.247 21.611 -22.759 1.000 31.182 12 HIS C O 1
ATOM 3512 N N . GLY C 1 13 ? 11.580 20.076 -21.273 1.000 30.754 13 GLY C N 1
ATOM 3513 C CA . GLY C 1 13 ? 12.362 18.983 -21.829 1.000 29.757 13 GLY C CA 1
ATOM 3514 C C . GLY C 1 13 ? 12.107 18.648 -23.286 1.000 28.022 13 GLY C C 1
ATOM 3515 O O . GLY C 1 13 ? 13.023 18.645 -24.091 1.000 26.494 13 GLY C O 1
ATOM 3519 N N . GLU C 1 14 ? 10.849 18.480 -23.616 1.000 27.573 14 GLU C N 1
ATOM 3520 C CA . GLU C 1 14 ? 10.430 18.222 -24.995 1.000 29.595 14 GLU C CA 1
ATOM 3521 C C . GLU C 1 14 ? 10.696 19.371 -25.910 1.000 29.624 14 GLU C C 1
ATOM 3522 O O . GLU C 1 14 ? 11.233 19.195 -27.026 1.000 33.564 14 GLU C O 1
ATOM 3534 N N . ARG C 1 15 ? 10.471 20.590 -25.431 1.000 30.528 15 ARG C N 1
ATOM 3535 C CA . ARG C 1 15 ? 10.716 21.773 -26.266 1.000 30.954 15 ARG C CA 1
ATOM 3536 C C . ARG C 1 15 ? 12.184 21.866 -26.575 1.000 29.425 15 ARG C C 1
ATOM 3537 O O . ARG C 1 15 ? 12.585 22.116 -27.716 1.000 28.837 15 ARG C O 1
ATOM 3558 N N . ILE C 1 16 ? 12.993 21.788 -25.534 1.000 27.993 16 ILE C N 1
ATOM 3559 C CA . ILE C 1 16 ? 14.408 21.963 -25.702 1.000 29.344 16 ILE C CA 1
ATOM 3560 C C . ILE C 1 16 ? 15.038 20.842 -26.573 1.000 28.844 16 ILE C C 1
ATOM 3561 O O . ILE C 1 16 ? 15.882 21.119 -27.459 1.000 30.141 16 ILE C O 1
ATOM 3577 N N . ALA C 1 17 ? 14.649 19.605 -26.339 1.000 28.509 17 ALA C N 1
ATOM 3578 C CA . ALA C 1 17 ? 15.110 18.489 -27.167 1.000 29.292 17 ALA C CA 1
ATOM 3579 C C . ALA C 1 17 ? 14.847 18.749 -28.669 1.000 31.251 17 ALA C C 1
ATOM 3580 O O . ALA C 1 17 ? 15.764 18.660 -29.497 1.000 30.428 17 ALA C O 1
ATOM 3587 N N . ARG C 1 18 ? 13.621 19.152 -29.002 1.000 30.882 18 ARG C N 1
ATOM 3588 C CA . ARG C 1 18 ? 13.275 19.474 -30.372 1.000 31.238 18 ARG C CA 1
ATOM 3589 C C . ARG C 1 18 ? 14.137 20.602 -30.925 1.000 30.890 18 ARG C C 1
ATOM 3590 O O . ARG C 1 18 ? 14.589 20.525 -32.078 1.000 30.547 18 ARG C O 1
ATOM 3611 N N . LEU C 1 19 ? 14.349 21.670 -30.145 1.000 29.892 19 LEU C N 1
ATOM 3612 C CA . LEU C 1 19 ? 15.160 22.766 -30.603 1.000 30.798 19 LEU C CA 1
ATOM 3613 C C . LEU C 1 19 ? 16.596 22.362 -30.917 1.000 30.868 19 LEU C C 1
ATOM 3614 O O . LEU C 1 19 ? 17.169 22.822 -31.882 1.000 30.292 19 LEU C O 1
ATOM 3630 N N . LEU C 1 20 ? 17.176 21.536 -30.070 1.000 29.667 20 LEU C N 1
ATOM 3631 C CA . LEU C 1 20 ? 18.574 21.115 -30.257 1.000 30.635 20 LEU C CA 1
ATOM 3632 C C . LEU C 1 20 ? 18.742 20.344 -31.546 1.000 30.588 20 LEU C C 1
ATOM 3633 O O . LEU C 1 20 ? 19.735 20.499 -32.240 1.000 33.361 20 LEU C O 1
ATOM 3649 N N . VAL C 1 21 ? 17.749 19.528 -31.861 1.000 30.577 21 VAL C N 1
ATOM 3650 C CA . VAL C 1 21 ? 17.749 18.782 -33.090 1.000 30.706 21 VAL C CA 1
ATOM 3651 C C . VAL C 1 21 ? 17.476 19.682 -34.300 1.000 31.969 21 VAL C C 1
ATOM 3652 O O . VAL C 1 21 ? 18.189 19.587 -35.313 1.000 31.168 21 VAL C O 1
ATOM 3665 N N . GLU C 1 22 ? 16.479 20.556 -34.212 1.000 31.721 22 GLU C N 1
ATOM 3666 C CA . GLU C 1 22 ? 16.185 21.489 -35.317 1.000 33.433 22 GLU C CA 1
ATOM 3667 C C . GLU C 1 22 ? 17.344 22.385 -35.637 1.000 33.723 22 GLU C C 1
ATOM 3668 O O . GLU C 1 22 ? 17.575 22.692 -36.801 1.000 34.837 22 GLU C O 1
ATOM 3680 N N . GLU C 1 23 ? 18.099 22.781 -34.636 1.000 33.234 23 GLU C N 1
ATOM 3681 C CA . GLU C 1 23 ? 19.264 23.617 -34.854 1.000 36.024 23 GLU C CA 1
ATOM 3682 C C . GLU C 1 23 ? 20.546 22.830 -35.150 1.000 36.452 23 GLU C C 1
ATOM 3683 O O . GLU C 1 23 ? 21.594 23.429 -35.329 1.000 35.512 23 GLU C O 1
ATOM 3695 N N . HIS C 1 24 ? 20.478 21.505 -35.201 1.000 35.985 24 HIS C N 1
ATOM 3696 C CA . HIS C 1 24 ? 21.645 20.659 -35.520 1.000 37.665 24 HIS C CA 1
ATOM 3697 C C . HIS C 1 24 ? 22.749 20.801 -34.544 1.000 37.000 24 HIS C C 1
ATOM 3698 O O . HIS C 1 24 ? 23.941 20.663 -34.879 1.000 37.413 24 HIS C O 1
ATOM 3713 N N . ILE C 1 25 ? 22.365 21.065 -33.311 1.000 36.189 25 ILE C N 1
ATOM 3714 C CA . ILE C 1 25 ? 23.319 21.112 -32.236 1.000 36.781 25 ILE C CA 1
ATOM 3715 C C . ILE C 1 25 ? 23.627 19.684 -31.736 1.000 37.696 25 ILE C C 1
ATOM 3716 O O . ILE C 1 25 ? 24.719 19.401 -31.217 1.000 37.388 25 ILE C O 1
ATOM 3732 N N . VAL C 1 26 ? 22.656 18.796 -31.887 1.000 34.196 26 VAL C N 1
ATOM 3733 C CA . VAL C 1 26 ? 22.835 17.371 -31.596 1.000 34.989 26 VAL C CA 1
ATOM 3734 C C . VAL C 1 26 ? 22.218 16.621 -32.742 1.000 33.444 26 VAL C C 1
ATOM 3735 O O . VAL C 1 26 ? 21.365 17.136 -33.483 1.000 34.991 26 VAL C O 1
ATOM 3748 N N . ALA C 1 27 ? 22.588 15.367 -32.834 1.000 33.310 27 ALA C N 1
ATOM 3749 C CA . ALA C 1 27 ? 22.055 14.491 -33.850 1.000 32.700 27 ALA C CA 1
ATOM 3750 C C . ALA C 1 27 ? 20.719 13.846 -33.424 1.000 32.356 27 ALA C C 1
ATOM 3751 O O . ALA C 1 27 ? 19.890 13.580 -34.268 1.000 31.679 27 ALA C O 1
ATOM 3758 N N . CYS C 1 28 ? 20.579 13.564 -32.136 1.000 31.310 28 CYS C N 1
ATOM 3759 C CA . CYS C 1 28 ? 19.558 12.662 -31.631 1.000 33.277 28 CYS C CA 1
ATOM 3760 C C . CYS C 1 28 ? 19.431 12.921 -30.162 1.000 30.575 28 CYS C C 1
ATOM 3761 O O . CYS C 1 28 ? 20.432 13.163 -29.456 1.000 28.115 28 CYS C O 1
ATOM 3769 N N . VAL C 1 29 ? 18.193 12.971 -29.697 1.000 30.103 29 VAL C N 1
ATOM 3770 C CA . VAL C 1 29 ? 17.912 13.097 -28.269 1.000 30.386 29 VAL C CA 1
ATOM 3771 C C . VAL C 1 29 ? 16.926 11.990 -27.936 1.000 28.477 29 VAL C C 1
ATOM 3772 O O . VAL C 1 29 ? 15.919 11.825 -28.618 1.000 29.237 29 VAL C O 1
ATOM 3785 N N . ASN C 1 30 ? 17.231 11.244 -26.890 1.000 27.505 30 ASN C N 1
ATOM 3786 C CA . ASN C 1 30 ? 16.273 10.339 -26.298 1.000 27.442 30 ASN C CA 1
ATOM 3787 C C . ASN C 1 30 ? 15.748 10.944 -25.020 1.000 26.300 30 ASN C C 1
ATOM 3788 O O . ASN C 1 30 ? 16.530 11.311 -24.149 1.000 25.449 30 ASN C O 1
ATOM 3799 N N . LEU C 1 31 ? 14.427 10.978 -24.872 1.000 25.735 31 LEU C N 1
ATOM 3800 C CA . LEU C 1 31 ? 13.810 11.513 -23.664 1.000 25.334 31 LEU C CA 1
ATOM 3801 C C . LEU C 1 31 ? 13.089 10.461 -22.851 1.000 25.164 31 LEU C C 1
ATOM 3802 O O . LEU C 1 31 ? 12.305 9.684 -23.383 1.000 23.729 31 LEU C O 1
ATOM 3818 N N . TYR C 1 32 ? 13.365 10.459 -21.556 1.000 26.407 32 TYR C N 1
ATOM 3819 C CA . TYR C 1 32 ? 12.877 9.439 -20.588 1.000 30.793 32 TYR C CA 1
ATOM 3820 C C . TYR C 1 32 ? 12.299 10.240 -19.430 1.000 26.508 32 TYR C C 1
ATOM 3821 O O . TYR C 1 32 ? 13.032 10.944 -18.789 1.000 25.593 32 TYR C O 1
ATOM 3839 N N . PRO C 1 33 ? 11.087 9.967 -19.038 1.000 27.977 33 PRO C N 1
ATOM 3840 C CA . PRO C 1 33 ? 10.606 10.542 -17.746 1.000 30.347 33 PRO C CA 1
ATOM 3841 C C . PRO C 1 33 ? 11.338 9.940 -16.553 1.000 28.730 33 PRO C C 1
ATOM 3842 O O . PRO C 1 33 ? 11.675 8.792 -16.563 1.000 30.401 33 PRO C O 1
ATOM 3853 N N . VAL C 1 34 ? 11.584 10.734 -15.541 1.000 27.962 34 VAL C N 1
ATOM 3854 C CA . VAL C 1 34 ? 12.300 10.279 -14.401 1.000 28.831 34 VAL C CA 1
ATOM 3855 C C . VAL C 1 34 ? 11.752 10.918 -13.129 1.000 29.024 34 VAL C C 1
ATOM 3856 O O . VAL C 1 34 ? 11.194 12.026 -13.160 1.000 27.221 34 VAL C O 1
ATOM 3869 N N . HIS C 1 35 ? 11.878 10.206 -12.021 1.000 27.698 35 HIS C N 1
ATOM 3870 C CA . HIS C 1 35 ? 11.720 10.776 -10.703 1.000 27.803 35 HIS C CA 1
ATOM 3871 C C . HIS C 1 35 ? 13.123 11.114 -10.165 1.000 29.638 35 HIS C C 1
ATOM 3872 O O . HIS C 1 35 ? 13.942 10.204 -10.036 1.000 28.804 35 HIS C O 1
ATOM 3887 N N . SER C 1 36 ? 13.396 12.380 -9.858 1.000 30.298 36 SER C N 1
ATOM 3888 C CA . SER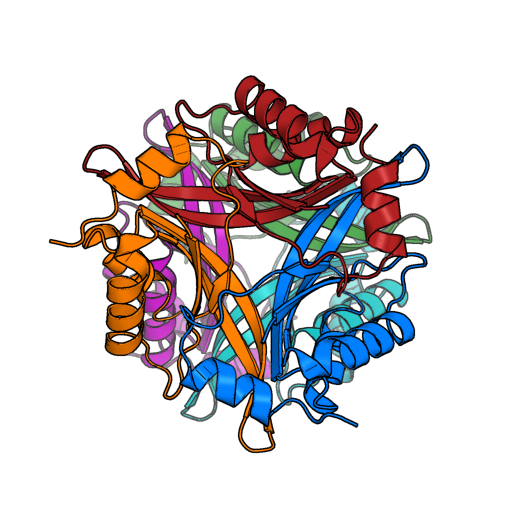 C 1 36 ? 14.707 12.796 -9.332 1.000 33.201 36 SER C CA 1
ATOM 3889 C C . SER C 1 36 ? 14.589 13.188 -7.910 1.000 34.659 36 SER C C 1
ATOM 3890 O O . SER C 1 36 ? 13.621 13.880 -7.535 1.000 33.860 36 SER C O 1
ATOM 3898 N N . ILE C 1 37 ? 15.532 12.692 -7.110 1.000 34.162 37 ILE C N 1
ATOM 3899 C CA . ILE C 1 37 ? 15.621 12.996 -5.709 1.000 35.881 37 ILE C CA 1
ATOM 3900 C C . ILE C 1 37 ? 16.996 13.588 -5.530 1.000 38.747 37 ILE C C 1
ATOM 3901 O O . ILE C 1 37 ? 17.988 12.999 -5.961 1.000 37.610 37 ILE C O 1
ATOM 3917 N N . TYR C 1 38 ? 17.084 14.797 -4.989 1.000 42.325 38 TYR C N 1
ATOM 3918 C CA . TYR C 1 38 ? 18.383 15.442 -4.891 1.000 45.754 38 TYR C CA 1
ATOM 3919 C C . TYR C 1 38 ? 18.461 16.440 -3.758 1.000 47.994 38 TYR C C 1
ATOM 3920 O O . TYR C 1 38 ? 17.454 16.875 -3.199 1.000 46.422 38 TYR C O 1
ATOM 3938 N N . SER C 1 39 ? 19.701 16.740 -3.424 1.000 50.223 39 SER C N 1
ATOM 3939 C CA . SER C 1 39 ? 20.059 17.638 -2.350 1.000 55.344 39 SER C CA 1
ATOM 3940 C C . SER C 1 39 ? 20.212 19.040 -2.945 1.000 56.324 39 SER C C 1
ATOM 3941 O O . SER C 1 39 ? 20.867 19.209 -3.970 1.000 52.682 39 SER C O 1
ATOM 3949 N N . TRP C 1 40 ? 19.581 20.032 -2.317 1.000 60.511 40 TRP C N 1
ATOM 3950 C CA . TRP C 1 40 ? 19.666 21.412 -2.800 1.000 63.589 40 TRP C CA 1
ATOM 3951 C C . TRP C 1 40 ? 19.521 22.405 -1.651 1.000 64.547 40 TRP C C 1
ATOM 3952 O O . TRP C 1 40 ? 18.453 22.494 -1.031 1.000 64.362 40 TRP C O 1
ATOM 3973 N N . LYS C 1 41 ? 20.627 23.079 -1.322 1.000 65.006 41 LYS C N 1
ATOM 3974 C CA . LYS C 1 41 ? 20.641 24.131 -0.319 1.000 68.039 41 LYS C CA 1
ATOM 3975 C C . LYS C 1 41 ? 19.961 23.688 0.962 1.000 70.762 41 LYS C C 1
ATOM 3976 O O . LYS C 1 41 ? 19.024 24.332 1.454 1.000 73.156 41 LYS C O 1
ATOM 3995 N N . GLY C 1 42 ? 20.433 22.567 1.496 1.000 71.284 42 GLY C N 1
ATOM 3996 C CA . GLY C 1 42 ? 19.941 22.048 2.778 1.000 74.511 42 GLY C CA 1
ATOM 3997 C C . GLY C 1 42 ? 18.580 21.364 2.730 1.000 72.398 42 GLY C C 1
ATOM 3998 O O . GLY C 1 42 ? 18.063 20.975 3.765 1.000 74.860 42 GLY C O 1
ATOM 4002 N N . GLU C 1 43 ? 18.012 21.184 1.539 1.000 69.057 43 GLU C N 1
ATOM 4003 C CA . GLU C 1 43 ? 16.723 20.493 1.395 1.000 66.496 43 GLU C CA 1
ATOM 4004 C C . GLU C 1 43 ? 16.802 19.306 0.433 1.000 62.886 43 GLU C C 1
ATOM 4005 O O . GLU C 1 43 ? 17.674 19.260 -0.441 1.000 59.683 43 GLU C O 1
ATOM 4017 N N . VAL C 1 44 ? 15.939 18.320 0.667 1.000 60.455 44 VAL C N 1
ATOM 4018 C CA . VAL C 1 44 ? 15.805 17.167 -0.220 1.000 58.933 44 VAL C CA 1
ATOM 4019 C C . VAL C 1 44 ? 14.643 17.444 -1.172 1.000 55.618 44 VAL C C 1
ATOM 4020 O O . VAL C 1 44 ? 13.542 17.667 -0.732 1.000 56.132 44 VAL C O 1
ATOM 4033 N N . CYS C 1 45 ? 14.930 17.472 -2.459 1.000 52.212 45 CYS C N 1
ATOM 4034 C CA . CYS C 1 45 ? 13.937 17.785 -3.484 1.000 50.620 45 CYS C CA 1
ATOM 4035 C C . CYS C 1 45 ? 13.546 16.515 -4.232 1.000 45.007 45 CYS C C 1
ATOM 4036 O O . CYS C 1 45 ? 14.381 15.661 -4.493 1.000 42.744 45 CYS C O 1
ATOM 4044 N N . SER C 1 46 ? 12.269 16.376 -4.485 1.000 43.020 46 SER C N 1
ATOM 4045 C CA . SER C 1 46 ? 11.706 15.208 -5.139 1.000 41.835 46 SER C CA 1
ATOM 4046 C C . SER C 1 46 ? 10.863 15.731 -6.293 1.000 41.596 46 SER C C 1
ATOM 4047 O O . SER C 1 46 ? 9.867 16.419 -6.048 1.000 41.617 46 SER C O 1
ATOM 4055 N N . GLU C 1 47 ? 11.280 15.477 -7.529 1.000 38.727 47 GLU C N 1
ATOM 4056 C CA . GLU C 1 47 ? 10.700 16.166 -8.691 1.000 39.110 47 GLU C CA 1
ATOM 4057 C C . GLU C 1 47 ? 10.447 15.262 -9.880 1.000 35.827 47 GLU C C 1
ATOM 4058 O O . GLU C 1 47 ? 11.122 14.211 -10.066 1.000 31.457 47 GLU C O 1
ATOM 4070 N N . ALA C 1 48 ? 9.451 15.666 -10.675 1.000 34.011 48 ALA C N 1
ATOM 4071 C CA . ALA C 1 48 ? 9.152 15.009 -11.950 1.000 32.731 48 ALA C CA 1
ATOM 4072 C C . ALA C 1 48 ? 10.001 15.698 -12.972 1.000 32.098 48 ALA C C 1
ATOM 4073 O O . ALA C 1 48 ? 9.977 16.900 -13.078 1.000 31.429 48 ALA C O 1
ATOM 4080 N N . GLU C 1 49 ? 10.774 14.939 -13.709 1.000 28.828 49 GLU C N 1
ATOM 4081 C CA . GLU C 1 49 ? 11.603 15.482 -14.680 1.000 28.588 49 GLU C CA 1
ATOM 4082 C C . GLU C 1 49 ? 11.625 14.606 -15.903 1.000 26.279 49 GLU C C 1
ATOM 4083 O O . GLU C 1 49 ? 11.066 13.564 -15.881 1.000 24.603 49 GLU C O 1
ATOM 4095 N N . VAL C 1 50 ? 12.343 15.055 -16.938 1.000 26.138 50 VAL C N 1
ATOM 4096 C CA . VAL C 1 50 ? 12.628 14.229 -18.058 1.000 25.707 50 VAL C CA 1
ATOM 4097 C C . VAL C 1 50 ? 14.160 14.287 -18.240 1.000 24.840 50 VAL C C 1
ATOM 4098 O O . VAL C 1 50 ? 14.745 15.366 -18.160 1.000 25.224 50 VAL C O 1
ATOM 4111 N N . THR C 1 51 ? 14.766 13.132 -18.495 1.000 22.650 51 THR C N 1
ATOM 4112 C CA . THR C 1 51 ? 16.179 13.028 -18.839 1.000 23.242 51 THR C CA 1
ATOM 4113 C C . THR C 1 51 ? 16.292 13.148 -20.349 1.000 22.869 51 THR C C 1
ATOM 4114 O O . THR C 1 51 ? 15.551 12.523 -21.102 1.000 24.789 51 THR C O 1
ATOM 4125 N N . LEU C 1 52 ? 17.158 14.048 -20.796 1.000 23.138 52 LEU C N 1
ATOM 4126 C CA . LEU C 1 52 ? 17.549 14.110 -22.195 1.000 23.510 52 LEU C CA 1
ATOM 4127 C C . LEU C 1 52 ? 18.925 13.424 -22.299 1.000 24.374 52 LEU C C 1
ATOM 4128 O O . LEU C 1 52 ? 19.862 13.881 -21.691 1.000 25.641 52 LEU C O 1
ATOM 4144 N N . MET C 1 53 ? 18.988 12.395 -23.117 1.000 26.131 53 MET C N 1
ATOM 4145 C CA . MET C 1 53 ? 20.222 11.745 -23.478 1.000 30.374 53 MET C CA 1
ATOM 4146 C C . MET C 1 53 ? 20.534 12.177 -24.889 1.000 28.101 53 MET C C 1
ATOM 4147 O O . MET C 1 53 ? 19.840 11.830 -25.822 1.000 26.790 53 MET C O 1
ATOM 4161 N N . MET C 1 54 ? 21.574 12.973 -25.008 1.000 29.552 54 MET C N 1
ATOM 4162 C CA . MET C 1 54 ? 21.892 13.700 -26.230 1.000 32.137 54 MET C CA 1
ATOM 4163 C C . MET C 1 54 ? 23.131 13.097 -26.855 1.000 32.482 54 MET C C 1
ATOM 4164 O O . MET C 1 54 ? 24.151 12.940 -26.202 1.000 33.260 54 MET C O 1
ATOM 4178 N N . LYS C 1 55 ? 23.042 12.774 -28.124 1.000 32.384 55 LYS C N 1
ATOM 4179 C CA . LYS C 1 55 ? 24.190 12.236 -28.848 1.000 33.509 55 LYS C CA 1
ATOM 4180 C C . LYS C 1 55 ? 24.752 13.328 -29.718 1.000 33.544 55 LYS C C 1
ATOM 4181 O O . LYS C 1 55 ? 24.032 13.906 -30.551 1.000 33.490 55 LYS C O 1
ATOM 4200 N N . VAL C 1 56 ? 26.043 13.587 -29.551 1.000 34.344 56 VAL C N 1
ATOM 4201 C CA . VAL C 1 56 ? 26.662 14.729 -30.196 1.000 36.409 56 VAL C CA 1
ATOM 4202 C C . VAL C 1 56 ? 28.125 14.404 -30.510 1.000 36.921 56 VAL C C 1
ATOM 4203 O O . VAL C 1 56 ? 28.716 13.519 -29.895 1.000 36.565 56 VAL C O 1
ATOM 4216 N N . SER C 1 57 ? 28.642 14.997 -31.568 1.000 39.119 57 SER C N 1
ATOM 4217 C CA . SER C 1 57 ? 30.054 14.795 -31.917 1.000 41.402 57 SER C CA 1
ATOM 4218 C C . SER C 1 57 ? 30.901 15.334 -30.778 1.000 43.628 57 SER C C 1
ATOM 4219 O O . SER C 1 57 ? 30.475 16.214 -30.023 1.000 41.599 57 SER C O 1
ATOM 4227 N N . THR C 1 58 ? 32.097 14.803 -30.643 1.000 44.261 58 THR C N 1
ATOM 4228 C CA . THR C 1 58 ? 32.974 15.271 -29.621 1.000 46.546 58 THR C CA 1
ATOM 4229 C C . THR C 1 58 ? 33.313 16.761 -29.854 1.000 44.651 58 THR C C 1
ATOM 4230 O O . THR C 1 58 ? 33.281 17.550 -28.928 1.000 43.467 58 THR C O 1
ATOM 4241 N N . GLN C 1 59 ? 33.508 17.154 -31.102 1.000 43.736 59 GLN C N 1
ATOM 4242 C CA . GLN C 1 59 ? 33.784 18.528 -31.414 1.000 44.334 59 GLN C CA 1
ATOM 4243 C C . GLN C 1 59 ? 32.620 19.479 -31.122 1.000 44.294 59 GLN C C 1
ATOM 4244 O O . GLN C 1 59 ? 32.840 20.655 -30.924 1.000 43.418 59 GLN C O 1
ATOM 4250 N N . GLY C 1 60 ? 31.393 18.981 -31.138 1.000 42.191 60 GLY C N 1
ATOM 4251 C CA . GLY C 1 60 ? 30.232 19.819 -30.884 1.000 42.399 60 GLY C CA 1
ATOM 4252 C C . GLY C 1 60 ? 29.817 19.914 -29.439 1.000 41.637 60 GLY C C 1
ATOM 4253 O O . GLY C 1 60 ? 28.770 20.509 -29.158 1.000 42.689 60 GLY C O 1
ATOM 4257 N N . ILE C 1 61 ? 30.573 19.294 -28.523 1.000 42.297 61 ILE C N 1
ATOM 4258 C CA . ILE C 1 61 ? 30.160 19.275 -27.100 1.000 43.093 61 ILE C CA 1
ATOM 4259 C C . ILE C 1 61 ? 30.090 20.698 -26.518 1.000 42.412 61 ILE C C 1
ATOM 4260 O O . ILE C 1 61 ? 29.212 20.950 -25.731 1.000 40.285 61 ILE C O 1
ATOM 4276 N N . GLU C 1 62 ? 31.031 21.567 -26.868 1.000 43.345 62 GLU C N 1
ATOM 4277 C CA . GLU C 1 62 ? 31.116 22.937 -26.304 1.000 45.278 62 GLU C CA 1
ATOM 4278 C C . GLU C 1 62 ? 29.938 23.795 -26.747 1.000 42.797 62 GLU C C 1
ATOM 4279 O O . GLU C 1 62 ? 29.296 24.426 -25.923 1.000 41.675 62 GLU C O 1
ATOM 4291 N N . ARG C 1 63 ? 29.575 23.687 -28.010 1.000 42.537 63 ARG C N 1
ATOM 4292 C CA . ARG C 1 63 ? 28.388 24.324 -28.528 1.000 44.592 63 ARG C CA 1
ATOM 4293 C C . ARG C 1 63 ? 27.096 23.820 -27.872 1.000 41.929 63 ARG C C 1
ATOM 4294 O O . ARG C 1 63 ? 26.220 24.623 -27.523 1.000 43.618 63 ARG C O 1
ATOM 4308 N N . LEU C 1 64 ? 26.992 22.514 -27.630 1.000 38.523 64 LEU C N 1
ATOM 4309 C CA . LEU C 1 64 ? 25.854 21.987 -26.903 1.000 37.909 64 LEU C CA 1
ATOM 4310 C C . LEU C 1 64 ? 25.782 22.559 -25.482 1.000 37.450 64 LEU C C 1
ATOM 4311 O O . LEU C 1 64 ? 24.706 22.892 -25.009 1.000 35.967 64 LEU C O 1
ATOM 4327 N N . LYS C 1 65 ? 26.907 22.561 -24.795 1.000 38.055 65 LYS C N 1
ATOM 4328 C CA . LYS C 1 65 ? 26.930 22.991 -23.427 1.000 40.890 65 LYS C CA 1
ATOM 4329 C C . LYS C 1 65 ? 26.449 24.454 -23.340 1.000 42.145 65 LYS C C 1
ATOM 4330 O O . LYS C 1 65 ? 25.711 24.792 -22.438 1.000 43.353 65 LYS C O 1
ATOM 4349 N N . GLN C 1 66 ? 26.875 25.282 -24.283 1.000 42.078 66 GLN C N 1
ATOM 4350 C CA . GLN C 1 66 ? 26.529 26.699 -24.317 1.000 43.795 66 GLN C CA 1
ATOM 4351 C C . GLN C 1 66 ? 25.032 26.849 -24.550 1.000 43.484 66 GLN C C 1
ATOM 4352 O O . GLN C 1 66 ? 24.372 27.608 -23.849 1.000 43.532 66 GLN C O 1
ATOM 4366 N N . ARG C 1 67 ? 24.503 26.058 -25.474 1.000 41.100 67 ARG C N 1
ATOM 4367 C CA . ARG C 1 67 ? 23.097 26.143 -25.781 1.000 41.595 67 ARG C CA 1
ATOM 4368 C C . ARG C 1 67 ? 22.233 25.665 -24.623 1.000 40.779 67 ARG C C 1
ATOM 4369 O O . ARG C 1 67 ? 21.191 26.277 -24.342 1.000 41.454 67 ARG C O 1
ATOM 4390 N N . ILE C 1 68 ? 22.639 24.578 -23.968 1.000 38.791 68 ILE C N 1
ATOM 4391 C CA . ILE C 1 68 ? 21.945 24.091 -22.777 1.000 39.088 68 ILE C CA 1
ATOM 4392 C C . ILE C 1 68 ? 21.920 25.157 -21.694 1.000 40.046 68 ILE C C 1
ATOM 4393 O O . ILE C 1 68 ? 20.877 25.423 -21.137 1.000 41.344 68 ILE C O 1
ATOM 4409 N N . CYS C 1 69 ? 23.035 25.811 -21.432 1.000 42.781 69 CYS C N 1
ATOM 4410 C CA . CYS C 1 69 ? 23.039 26.923 -20.478 1.000 44.425 69 CYS C CA 1
ATOM 4411 C C . CYS C 1 69 ? 22.173 28.104 -20.885 1.000 43.775 69 CYS C C 1
ATOM 4412 O O . CYS C 1 69 ? 21.631 28.736 -20.029 1.000 43.928 69 CYS C O 1
ATOM 4420 N N . GLU C 1 70 ? 22.069 28.420 -22.165 1.000 42.045 70 GLU C N 1
ATOM 4421 C CA . GLU C 1 70 ? 21.178 29.483 -22.570 1.000 43.449 70 GLU C CA 1
ATOM 4422 C C . GLU C 1 70 ? 19.711 29.091 -22.327 1.000 41.997 70 GLU C C 1
ATOM 4423 O O . GLU C 1 70 ? 18.937 29.922 -21.945 1.000 42.228 70 GLU C O 1
ATOM 4435 N N . LEU C 1 71 ? 19.359 27.837 -22.568 1.000 41.075 71 LEU C N 1
ATOM 4436 C CA . LEU C 1 71 ? 17.975 27.418 -22.542 1.000 41.555 71 LEU C CA 1
ATOM 4437 C C . LEU C 1 71 ? 17.492 26.897 -21.194 1.000 43.672 71 LEU C C 1
ATOM 4438 O O . LEU C 1 71 ? 16.281 26.876 -20.952 1.000 43.824 71 LEU C O 1
ATOM 4454 N N . HIS C 1 72 ? 18.393 26.475 -20.313 1.000 44.794 72 HIS C N 1
ATOM 4455 C CA . HIS C 1 72 ? 17.992 25.638 -19.146 1.000 45.493 72 HIS C CA 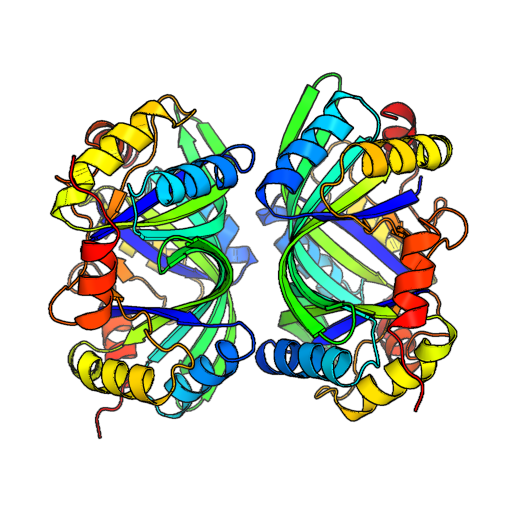1
ATOM 4456 C C . HIS C 1 72 ? 17.320 26.536 -18.126 1.000 46.729 72 HIS C C 1
ATOM 4457 O O . HIS C 1 72 ? 17.794 27.614 -17.872 1.000 47.256 72 HIS C O 1
ATOM 4472 N N . PRO C 1 73 ? 16.184 26.098 -17.570 1.000 47.380 73 PRO C N 1
ATOM 4473 C CA . PRO C 1 73 ? 15.492 26.998 -16.634 1.000 49.762 73 PRO C CA 1
ATOM 4474 C C . PRO C 1 73 ? 16.149 27.051 -15.237 1.000 50.198 73 PRO C C 1
ATOM 4475 O O . PRO C 1 73 ? 15.920 27.986 -14.501 1.000 54.047 73 PRO C O 1
ATOM 4486 N N . TYR C 1 74 ? 16.952 26.061 -14.869 1.000 48.414 74 TYR C N 1
ATOM 4487 C CA . TYR C 1 74 ? 17.435 25.965 -13.492 1.000 50.416 74 TYR C CA 1
ATOM 4488 C C . TYR C 1 74 ? 18.654 26.861 -13.300 1.000 52.766 74 TYR C C 1
ATOM 4489 O O . TYR C 1 74 ? 19.477 27.015 -14.214 1.000 47.798 74 TYR C O 1
ATOM 4507 N N . GLU C 1 75 ? 18.775 27.423 -12.103 1.000 53.871 75 GLU C N 1
ATOM 4508 C CA . GLU C 1 75 ? 19.951 28.235 -11.805 1.000 60.622 75 GLU C CA 1
ATOM 4509 C C . GLU C 1 75 ? 21.247 27.439 -12.015 1.000 58.437 75 GLU C C 1
ATOM 4510 O O . GLU C 1 75 ? 22.248 27.982 -12.472 1.000 57.375 75 GLU C O 1
ATOM 4522 N N . LEU C 1 76 ? 21.217 26.149 -11.713 1.000 57.498 76 LEU C N 1
ATOM 4523 C CA . LEU C 1 76 ? 22.386 25.304 -11.936 1.000 56.719 76 LEU C CA 1
ATOM 4524 C C . LEU C 1 76 ? 21.947 24.127 -12.756 1.000 52.640 76 LEU C C 1
ATOM 4525 O O . LEU C 1 76 ? 21.458 23.155 -12.237 1.000 50.841 76 LEU C O 1
ATOM 4541 N N . PRO C 1 77 ? 22.101 24.233 -14.061 1.000 50.336 77 PRO C N 1
ATOM 4542 C CA . PRO C 1 77 ? 21.681 23.116 -14.868 1.000 48.480 77 PRO C CA 1
ATOM 4543 C C . PRO C 1 77 ? 22.627 21.906 -14.802 1.000 45.170 77 PRO C C 1
ATOM 4544 O O . PRO C 1 77 ? 23.861 22.050 -14.608 1.000 42.760 77 PRO C O 1
ATOM 4555 N N . GLU C 1 78 ? 22.038 20.730 -14.923 1.000 41.127 78 GLU C N 1
ATOM 4556 C CA . GLU C 1 78 ? 22.787 19.491 -15.057 1.000 41.824 78 GLU C CA 1
ATOM 4557 C C . GLU C 1 78 ? 23.321 19.382 -16.485 1.000 38.231 78 GLU C C 1
ATOM 4558 O O . GLU C 1 78 ? 22.608 19.582 -17.435 1.000 36.823 78 GLU C O 1
ATOM 4570 N N . PHE C 1 79 ? 24.613 19.155 -16.626 1.000 36.319 79 PHE C N 1
ATOM 4571 C CA . PHE C 1 79 ? 25.149 18.813 -17.934 1.000 34.530 79 PHE C CA 1
ATOM 4572 C C . PHE C 1 79 ? 26.344 17.892 -17.713 1.000 34.476 79 PHE C C 1
ATOM 4573 O O . PHE C 1 79 ? 27.387 18.342 -17.255 1.000 35.309 79 PHE C O 1
ATOM 4590 N N . VAL C 1 80 ? 26.110 16.612 -17.916 1.000 34.024 80 VAL C N 1
ATOM 4591 C CA . VAL C 1 80 ? 27.081 15.587 -17.600 1.000 36.363 80 VAL C CA 1
ATOM 4592 C C . VAL C 1 80 ? 27.368 14.812 -18.862 1.000 33.083 80 VAL C C 1
ATOM 4593 O O . VAL C 1 80 ? 26.487 14.372 -19.529 1.000 32.192 80 VAL C O 1
ATOM 4606 N N . VAL C 1 81 ? 28.624 14.692 -19.165 1.000 32.816 81 VAL C N 1
ATOM 4607 C CA . VAL C 1 81 ? 29.056 14.042 -20.376 1.000 33.855 81 VAL C CA 1
ATOM 4608 C C . VAL C 1 81 ? 29.596 12.670 -19.962 1.000 33.568 81 VAL C C 1
ATOM 4609 O O . VAL C 1 81 ? 30.505 12.589 -19.135 1.000 35.079 81 VAL C O 1
ATOM 4622 N N . ILE C 1 82 ? 29.046 11.629 -20.554 1.000 33.979 82 ILE C N 1
ATOM 4623 C CA . ILE C 1 82 ? 29.513 10.253 -20.333 1.000 37.600 82 ILE C CA 1
ATOM 4624 C C . ILE C 1 82 ? 30.415 9.815 -21.505 1.000 36.870 82 ILE C C 1
ATOM 4625 O O . ILE C 1 82 ? 30.161 10.139 -22.683 1.000 36.413 82 ILE C O 1
ATOM 4641 N N . GLU C 1 83 ? 31.506 9.144 -21.141 1.000 34.056 83 GLU C N 1
ATOM 4642 C CA . GLU C 1 83 ? 32.508 8.688 -22.069 1.000 35.510 83 GLU C CA 1
ATOM 4643 C C . GLU C 1 83 ? 32.030 7.517 -22.897 1.000 33.614 83 GLU C C 1
ATOM 4644 O O . GLU C 1 83 ? 31.476 6.541 -22.371 1.000 33.226 83 GLU C O 1
ATOM 4656 N N . VAL C 1 84 ? 32.227 7.627 -24.201 1.000 33.229 84 VAL C N 1
ATOM 4657 C CA . VAL C 1 84 ? 31.864 6.597 -25.163 1.000 32.647 84 VAL C CA 1
ATOM 4658 C C . VAL C 1 84 ? 33.091 5.879 -25.676 1.000 35.561 84 VAL C C 1
ATOM 4659 O O . VAL C 1 84 ? 34.094 6.507 -25.963 1.000 36.773 84 VAL C O 1
ATOM 4672 N N . ASP C 1 85 ? 33.042 4.554 -25.731 1.000 37.571 85 ASP C N 1
ATOM 4673 C CA . ASP C 1 85 ? 34.079 3.741 -26.351 1.000 39.699 85 ASP C CA 1
ATOM 4674 C C . ASP C 1 85 ? 33.818 3.766 -27.870 1.000 40.952 85 ASP C C 1
ATOM 4675 O O . ASP C 1 85 ? 32.974 3.032 -28.383 1.000 38.634 85 ASP C O 1
ATOM 4684 N N . ASN C 1 86 ? 34.472 4.698 -28.544 1.000 43.040 86 ASN C N 1
ATOM 4685 C CA . ASN C 1 86 ? 34.260 4.920 -29.967 1.000 46.678 86 ASN C CA 1
ATOM 4686 C C . ASN C 1 86 ? 34.699 3.697 -30.854 1.000 46.951 86 ASN C C 1
ATOM 4687 O O . ASN C 1 86 ? 34.051 3.453 -31.852 1.000 49.759 86 ASN C O 1
ATOM 4698 N N . ASN C 1 87 ? 35.682 2.911 -30.409 1.000 45.634 87 ASN C N 1
ATOM 4699 C CA . ASN C 1 87 ? 36.128 1.658 -31.101 1.000 45.904 87 ASN C CA 1
ATOM 4700 C C . ASN C 1 87 ? 35.142 0.540 -31.025 1.000 44.788 87 ASN C C 1
ATOM 4701 O O . ASN C 1 87 ? 34.903 -0.106 -32.001 1.000 44.306 87 ASN C O 1
ATOM 4712 N N . ALA C 1 88 ? 34.535 0.368 -29.867 1.000 41.381 88 ALA C N 1
ATOM 4713 C CA . ALA C 1 88 ? 33.575 -0.680 -29.700 1.000 40.225 88 ALA C CA 1
ATOM 4714 C C . ALA C 1 88 ? 32.199 -0.312 -30.277 1.000 37.425 88 ALA C C 1
ATOM 4715 O O . ALA C 1 88 ? 31.424 -1.211 -30.673 1.000 37.389 88 ALA C O 1
ATOM 4722 N N . SER C 1 89 ? 31.880 0.981 -30.329 1.000 34.600 89 SER C N 1
ATOM 4723 C CA . SER C 1 89 ? 30.630 1.422 -30.924 1.000 32.280 89 SER C CA 1
ATOM 4724 C C . SER C 1 89 ? 30.624 1.198 -32.450 1.000 33.322 89 SER C C 1
ATOM 4725 O O . SER C 1 89 ? 31.656 0.935 -33.075 1.000 34.100 89 SER C O 1
ATOM 4733 N N . LEU C 1 90 ? 29.442 1.301 -33.050 1.000 32.650 90 LEU C N 1
ATOM 4734 C CA . LEU C 1 90 ? 29.309 1.064 -34.479 1.000 34.054 90 LEU C CA 1
ATOM 4735 C C . LEU C 1 90 ? 29.761 2.331 -35.180 1.000 35.143 90 LEU C C 1
ATOM 4736 O O . LEU C 1 90 ? 29.234 3.413 -34.967 1.000 33.072 90 LEU C O 1
ATOM 4752 N N . ARG C 1 91 ? 30.788 2.185 -36.008 1.000 38.279 91 ARG C N 1
ATOM 4753 C CA . ARG C 1 91 ? 31.416 3.315 -36.674 1.000 40.616 91 ARG C CA 1
ATOM 4754 C C . ARG C 1 91 ? 30.442 4.151 -37.536 1.000 40.591 91 ARG C C 1
ATOM 4755 O O . ARG C 1 91 ? 30.505 5.353 -37.518 1.000 38.480 91 ARG C O 1
ATOM 4769 N N . GLU C 1 92 ? 29.592 3.495 -38.300 1.000 41.214 92 GLU C N 1
ATOM 4770 C CA . GLU C 1 92 ? 28.629 4.179 -39.113 1.000 42.085 92 GLU C CA 1
ATOM 4771 C C . GLU C 1 92 ? 27.716 5.036 -38.266 1.000 40.067 92 GLU C C 1
ATOM 4772 O O . GLU C 1 92 ? 27.324 6.106 -38.692 1.000 38.992 92 GLU C O 1
ATOM 4784 N N . TYR C 1 93 ? 27.390 4.567 -37.076 1.000 38.157 93 TYR C N 1
ATOM 4785 C CA . TYR C 1 93 ? 26.541 5.348 -36.194 1.000 37.386 93 TYR C CA 1
ATOM 4786 C C . TYR C 1 93 ? 27.257 6.576 -35.655 1.000 36.880 93 TYR C C 1
ATOM 4787 O O . TYR C 1 93 ? 26.712 7.677 -35.678 1.000 34.358 93 TYR C O 1
ATOM 4805 N N . ILE C 1 94 ? 28.534 6.418 -35.270 1.000 36.820 94 ILE C N 1
ATOM 4806 C CA . ILE C 1 94 ? 29.329 7.526 -34.829 1.000 38.427 94 ILE C CA 1
ATOM 4807 C C . ILE C 1 94 ? 29.488 8.563 -35.955 1.000 39.161 94 ILE C C 1
ATOM 4808 O O . ILE C 1 94 ? 29.496 9.750 -35.706 1.000 40.755 94 ILE C O 1
ATOM 4824 N N . ASP C 1 95 ? 29.680 8.113 -37.171 1.000 40.381 95 ASP C N 1
ATOM 4825 C CA . ASP C 1 95 ? 29.792 8.996 -38.310 1.000 42.620 95 ASP C CA 1
ATOM 4826 C C . ASP C 1 95 ? 28.459 9.746 -38.540 1.000 41.777 95 ASP C C 1
ATOM 4827 O O . ASP C 1 95 ? 28.479 10.883 -38.961 1.000 40.501 95 ASP C O 1
ATOM 4836 N N . PHE C 1 96 ? 27.341 9.055 -38.362 1.000 41.234 96 PHE C N 1
ATOM 4837 C CA . PHE C 1 96 ? 26.021 9.699 -38.508 1.000 40.852 96 PHE C CA 1
ATOM 4838 C C . PHE C 1 96 ? 25.917 10.828 -37.516 1.000 38.532 96 PHE C C 1
ATOM 4839 O O . PHE C 1 96 ? 25.537 11.923 -37.879 1.000 38.434 96 PHE C O 1
ATOM 4856 N N . VAL C 1 97 ? 26.305 10.563 -36.290 1.000 36.949 97 VAL C N 1
ATOM 4857 C CA . VAL C 1 97 ? 26.224 11.570 -35.256 1.000 37.035 97 VAL C CA 1
ATOM 4858 C C . VAL C 1 97 ? 27.113 12.771 -35.586 1.000 40.276 97 VAL C C 1
ATOM 4859 O O . VAL C 1 97 ? 26.689 13.915 -35.438 1.000 39.201 97 VAL C O 1
ATOM 4872 N N . LYS C 1 98 ? 28.343 12.503 -36.045 1.000 43.023 98 LYS C N 1
ATOM 4873 C CA . LYS C 1 98 ? 29.255 13.552 -36.473 1.000 46.276 98 LYS C CA 1
ATOM 4874 C C . LYS C 1 98 ? 28.626 14.375 -37.601 1.000 48.644 98 LYS C C 1
ATOM 4875 O O . LYS C 1 98 ? 28.630 15.596 -37.543 1.000 46.487 98 LYS C O 1
ATOM 4881 N N . GLY C 1 99 ? 28.078 13.705 -38.613 1.000 50.720 99 GLY C N 1
ATOM 4882 C CA . GLY C 1 99 ? 27.545 14.391 -39.787 1.000 54.540 99 GLY C CA 1
ATOM 4883 C C . GLY C 1 99 ? 26.319 15.269 -39.527 1.000 55.510 99 GLY C C 1
ATOM 4884 O O . GLY C 1 99 ? 26.127 16.282 -40.210 1.000 57.907 99 GLY C O 1
ATOM 4888 N N . GLU C 1 100 ? 25.490 14.896 -38.559 1.000 55.065 100 GLU C N 1
ATOM 4889 C CA . GLU C 1 100 ? 24.296 15.684 -38.242 1.000 55.668 100 GLU C CA 1
ATOM 4890 C C . GLU C 1 100 ? 24.587 16.835 -37.286 1.000 59.115 100 GLU C C 1
ATOM 4891 O O . GLU C 1 100 ? 23.706 17.662 -37.057 1.000 63.298 100 GLU C O 1
ATOM 4903 N N . THR C 1 101 ? 25.768 16.839 -36.661 1.000 57.957 101 THR C N 1
ATOM 4904 C CA . THR C 1 101 ? 26.137 17.888 -35.731 1.000 58.744 101 THR C CA 1
ATOM 4905 C C . THR C 1 101 ? 26.804 18.976 -36.553 1.000 63.973 101 THR C C 1
ATOM 4906 O O . THR C 1 101 ? 27.917 18.777 -37.068 1.000 68.490 101 THR C O 1
ATOM 4917 N N . HIS C 1 102 ? 26.105 20.105 -36.712 1.000 65.515 102 HIS C N 1
ATOM 4918 C CA . HIS C 1 102 ? 26.608 21.252 -37.495 1.000 70.430 102 HIS C CA 1
ATOM 4919 C C . HIS C 1 102 ? 27.385 22.230 -36.614 1.000 74.064 102 HIS C C 1
ATOM 4920 O O . HIS C 1 102 ? 26.886 22.658 -35.561 1.000 69.773 102 HIS C O 1
ATOM 4935 N N . LEU C 1 103 ? 28.595 22.579 -37.070 1.000 79.876 103 LEU C N 1
ATOM 4936 C CA . LEU C 1 103 ? 29.555 23.366 -36.293 1.000 82.039 103 LEU C CA 1
ATOM 4937 C C . LEU C 1 103 ? 29.718 24.762 -36.846 1.000 79.341 103 LEU C C 1
ATOM 4938 O O . LEU C 1 103 ? 29.147 25.683 -36.276 1.000 75.866 103 LEU C O 1
ATOM 4954 N N . MET D 1 1 ? -18.321 14.086 -10.847 1.000 31.581 1 MET D N 1
ATOM 4955 C CA . MET D 1 1 ? -17.140 14.355 -11.687 1.000 30.117 1 MET D CA 1
ATOM 4956 C C . MET D 1 1 ? -17.106 13.286 -12.777 1.000 29.553 1 MET D C 1
ATOM 4957 O O . MET D 1 1 ? -17.779 12.277 -12.667 1.000 26.448 1 MET D O 1
ATOM 4973 N N . LYS D 1 2 ? -16.304 13.515 -13.810 1.000 27.174 2 LYS D N 1
ATOM 4974 C CA . LYS D 1 2 ? -16.007 12.501 -14.792 1.000 26.814 2 LYS D CA 1
ATOM 4975 C C . LYS D 1 2 ? -14.490 12.613 -15.115 1.000 23.493 2 LYS D C 1
ATOM 4976 O O . LYS D 1 2 ? -13.810 13.489 -14.641 1.000 21.872 2 LYS D O 1
ATOM 4988 N N . ILE D 1 3 ? -13.987 11.616 -15.812 1.000 25.166 3 ILE D N 1
ATOM 4989 C CA . ILE D 1 3 ? -12.608 11.581 -16.323 1.000 25.156 3 ILE D CA 1
ATOM 4990 C C . ILE D 1 3 ? -12.678 11.730 -17.829 1.000 25.638 3 ILE D C 1
ATOM 4991 O O . ILE D 1 3 ? -13.508 11.069 -18.482 1.000 24.320 3 ILE D O 1
ATOM 5007 N N . ALA D 1 4 ? -11.814 12.560 -18.407 1.000 22.051 4 ALA D N 1
ATOM 5008 C CA . ALA D 1 4 ? -11.738 12.611 -19.870 1.000 21.854 4 ALA D CA 1
ATOM 5009 C C . ALA D 1 4 ? -10.297 12.289 -20.286 1.000 22.517 4 ALA D C 1
ATOM 5010 O O . ALA D 1 4 ? -9.359 12.631 -19.557 1.000 23.736 4 ALA D O 1
ATOM 5017 N N . LEU D 1 5 ? -10.134 11.727 -21.468 1.000 22.125 5 LEU D N 1
ATOM 5018 C CA . LEU D 1 5 ? -8.839 11.363 -21.993 1.000 23.679 5 LEU D CA 1
ATOM 5019 C C . LEU D 1 5 ? -8.638 11.999 -23.360 1.000 24.858 5 LEU D C 1
ATOM 5020 O O . LEU D 1 5 ? -9.581 12.040 -24.179 1.000 22.213 5 LEU D O 1
ATOM 5036 N N . THR D 1 6 ? -7.397 12.473 -23.607 1.000 23.595 6 THR D N 1
ATOM 5037 C CA . THR D 1 6 ? -6.984 12.801 -24.949 1.000 23.150 6 THR D CA 1
ATOM 5038 C C . THR D 1 6 ? -5.515 12.364 -25.075 1.000 23.954 6 THR D C 1
ATOM 5039 O O . THR D 1 6 ? -4.871 12.152 -24.065 1.000 23.692 6 THR D O 1
ATOM 5050 N N . ASN D 1 7 ? -5.070 12.140 -26.291 1.000 22.643 7 ASN D N 1
ATOM 5051 C CA . ASN D 1 7 ? -3.661 11.858 -26.599 1.000 25.071 7 ASN D CA 1
ATOM 5052 C C . ASN D 1 7 ? -3.152 13.053 -27.388 1.000 25.177 7 ASN D C 1
ATOM 5053 O O . ASN D 1 7 ? -3.819 13.546 -28.302 1.000 26.312 7 ASN D O 1
ATOM 5064 N N . LEU D 1 8 ? -1.948 13.487 -27.069 1.000 25.134 8 LEU D N 1
ATOM 5065 C CA . LEU D 1 8 ? -1.342 14.608 -27.709 1.000 24.454 8 LEU D CA 1
ATOM 5066 C C . LEU D 1 8 ? 0.110 14.241 -28.030 1.000 24.961 8 LEU D C 1
ATOM 5067 O O . LEU D 1 8 ? 0.683 13.407 -27.353 1.000 21.900 8 LEU D O 1
ATOM 5083 N N . PRO D 1 9 ? 0.680 14.849 -29.076 1.000 26.014 9 PRO D N 1
ATOM 5084 C CA . PRO D 1 9 ? 2.139 14.752 -29.206 1.000 28.602 9 PRO D CA 1
ATOM 5085 C C . PRO D 1 9 ? 2.842 15.278 -27.955 1.000 28.801 9 PRO D C 1
ATOM 5086 O O . PRO D 1 9 ? 2.340 16.219 -27.325 1.000 28.347 9 PRO D O 1
ATOM 5097 N N . PRO D 1 10 ? 4.033 14.774 -27.642 1.000 31.243 10 PRO D N 1
ATOM 5098 C CA . PRO D 1 10 ? 4.610 15.048 -26.311 1.000 30.606 10 PRO D CA 1
ATOM 5099 C C . PRO D 1 10 ? 4.820 16.492 -25.797 1.000 31.940 10 PRO D C 1
ATOM 5100 O O . PRO D 1 10 ? 4.378 16.840 -24.643 1.000 33.698 10 PRO D O 1
ATOM 5111 N N . GLU D 1 11 ? 5.260 17.337 -26.666 1.000 29.488 11 GLU D N 1
ATOM 5112 C CA . GLU D 1 11 ? 5.459 18.714 -26.280 1.000 38.071 11 GLU D CA 1
ATOM 5113 C C . GLU D 1 11 ? 4.136 19.454 -26.058 1.000 38.494 11 GLU D C 1
ATOM 5114 O O . GLU D 1 11 ? 3.946 20.156 -24.993 1.000 34.641 11 GLU D O 1
ATOM 5126 N N . HIS D 1 12 ? 3.177 19.174 -26.949 1.000 30.649 12 HIS D N 1
ATOM 5127 C CA . HIS D 1 12 ? 1.928 19.903 -26.865 1.000 29.035 12 HIS D CA 1
ATOM 5128 C C . HIS D 1 12 ? 1.201 19.436 -25.648 1.000 27.333 12 HIS D C 1
ATOM 5129 O O . HIS D 1 12 ? 0.406 20.186 -25.074 1.000 30.154 12 HIS D O 1
ATOM 5144 N N . GLY D 1 13 ? 1.427 18.175 -25.262 1.000 28.089 13 GLY D N 1
ATOM 5145 C CA . GLY D 1 13 ? 0.728 17.554 -24.138 1.000 25.980 13 GLY D CA 1
ATOM 5146 C C . GLY D 1 13 ? 0.915 18.269 -22.825 1.000 26.560 13 GLY D C 1
ATOM 5147 O O . GLY D 1 13 ? -0.070 18.642 -22.140 1.000 22.710 13 GLY D O 1
ATOM 5151 N N . GLU D 1 14 ? 2.150 18.526 -22.497 1.000 23.555 14 GLU D N 1
ATOM 5152 C CA . GLU D 1 14 ? 2.505 19.215 -21.272 1.000 25.210 14 GLU D CA 1
ATOM 5153 C C . GLU D 1 14 ? 2.043 20.659 -21.279 1.000 23.921 14 GLU D C 1
ATOM 5154 O O . GLU D 1 14 ? 1.509 21.172 -20.264 1.000 23.403 14 GLU D O 1
ATOM 5166 N N . ARG D 1 15 ? 2.163 21.328 -22.427 1.000 23.719 15 ARG D N 1
ATOM 5167 C CA . ARG D 1 15 ? 1.761 22.712 -22.511 1.000 24.123 15 ARG D CA 1
ATOM 5168 C C . ARG D 1 15 ? 0.199 22.813 -22.299 1.000 23.074 15 ARG D C 1
ATOM 5169 O O . ARG D 1 15 ? -0.281 23.674 -21.581 1.000 23.213 15 ARG D O 1
ATOM 5190 N N . ILE D 1 16 ? -0.533 21.987 -23.014 1.000 21.619 16 ILE D N 1
ATOM 5191 C CA . ILE D 1 16 ? -1.997 22.050 -22.971 1.000 23.018 16 ILE D CA 1
ATOM 5192 C C . ILE D 1 16 ? -2.512 21.626 -21.568 1.000 23.220 16 ILE D C 1
ATOM 5193 O O . ILE D 1 16 ? -3.393 22.276 -20.993 1.000 25.355 16 ILE D O 1
ATOM 5209 N N . ALA D 1 17 ? -1.963 20.562 -21.024 1.000 21.721 17 ALA D N 1
ATOM 5210 C CA . ALA D 1 17 ? -2.295 20.212 -19.643 1.000 23.276 17 ALA D CA 1
ATOM 5211 C C . ALA D 1 17 ? -2.175 21.450 -18.723 1.000 25.090 17 ALA D C 1
ATOM 5212 O O . ALA D 1 17 ? -3.086 21.735 -17.901 1.000 24.925 17 ALA D O 1
ATOM 5219 N N . ARG D 1 18 ? -1.018 22.145 -18.754 1.000 24.931 18 ARG D N 1
ATOM 5220 C CA . ARG D 1 18 ? -0.778 23.286 -17.893 1.000 25.114 18 ARG D CA 1
ATOM 5221 C C . ARG D 1 18 ? -1.852 24.363 -18.114 1.000 25.047 18 ARG D C 1
ATOM 5222 O O . ARG D 1 18 ? -2.343 24.945 -17.162 1.000 23.752 18 ARG D O 1
ATOM 5243 N N . LEU D 1 19 ? -2.180 24.638 -19.380 1.000 23.895 19 LEU D N 1
ATOM 5244 C CA . LEU D 1 19 ? -3.156 25.627 -19.689 1.000 26.169 19 LEU D CA 1
ATOM 5245 C C . LEU D 1 19 ? -4.576 25.282 -19.176 1.000 25.348 19 LEU D C 1
ATOM 5246 O O . LEU D 1 19 ? -5.248 26.176 -18.642 1.000 24.625 19 LEU D O 1
ATOM 5262 N N . LEU D 1 20 ? -4.955 24.008 -19.267 1.000 22.218 20 LEU D N 1
ATOM 5263 C CA . LEU D 1 20 ? -6.273 23.600 -18.764 1.000 23.604 20 LEU D CA 1
ATOM 5264 C C . LEU D 1 20 ? -6.376 23.825 -17.258 1.000 24.650 20 LEU D C 1
ATOM 5265 O O . LEU D 1 20 ? -7.415 24.243 -16.728 1.000 26.646 20 LEU D O 1
ATOM 5281 N N . VAL D 1 21 ? -5.302 23.559 -16.548 1.000 24.493 21 VAL D N 1
ATOM 5282 C CA . VAL D 1 21 ? -5.265 23.788 -15.111 1.000 25.415 21 VAL D CA 1
ATOM 5283 C C . VAL D 1 21 ? -5.204 25.281 -14.760 1.000 28.195 21 VAL D C 1
ATOM 5284 O O . VAL D 1 21 ? -5.916 25.703 -13.845 1.000 28.902 21 VAL D O 1
ATOM 5297 N N . GLU D 1 22 ? -4.346 26.068 -15.435 1.000 28.342 22 GLU D N 1
ATOM 5298 C CA . GLU D 1 22 ? -4.239 27.456 -15.178 1.000 32.179 22 GLU D CA 1
ATOM 5299 C C . GLU D 1 22 ? -5.573 28.177 -15.419 1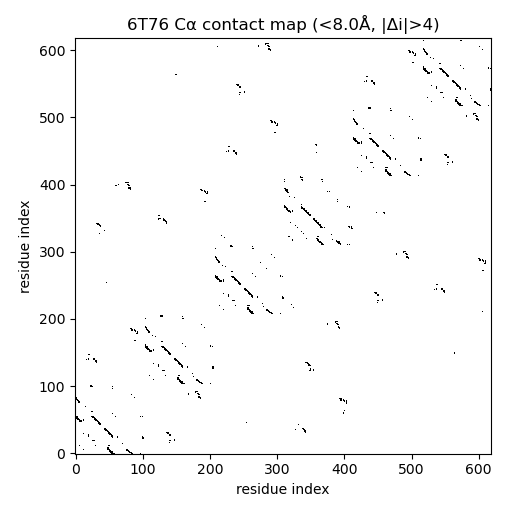.000 32.841 22 GLU D C 1
ATOM 5300 O O . GLU D 1 22 ? -5.873 29.108 -14.703 1.000 30.757 22 GLU D O 1
ATOM 5312 N N . GLU D 1 23 ? -6.334 27.735 -16.423 1.000 29.459 23 GLU D N 1
ATOM 5313 C CA . GLU D 1 23 ? -7.602 28.337 -16.707 1.000 31.586 23 GLU D CA 1
ATOM 5314 C C . GLU D 1 23 ? -8.757 27.714 -15.900 1.000 32.190 23 GLU D C 1
ATOM 5315 O O . GLU D 1 23 ? -9.872 28.121 -16.072 1.000 30.778 23 GLU D O 1
ATOM 5327 N N . HIS D 1 24 ? -8.478 26.733 -15.040 1.000 31.378 24 HIS D N 1
ATOM 5328 C CA . HIS D 1 24 ? -9.475 26.118 -14.174 1.000 34.754 24 HIS D CA 1
ATOM 5329 C C . HIS D 1 24 ? -10.558 25.434 -14.951 1.000 34.417 24 HIS D C 1
ATOM 5330 O O . HIS D 1 24 ? -11.724 25.388 -14.531 1.000 34.199 24 HIS D O 1
ATOM 5345 N N . ILE D 1 25 ? -10.154 24.914 -16.096 1.000 30.722 25 ILE D N 1
ATOM 5346 C CA . ILE D 1 25 ? -11.019 24.118 -16.895 1.000 30.174 25 ILE D CA 1
ATOM 5347 C C . ILE D 1 25 ? -11.097 22.711 -16.338 1.000 29.132 25 ILE D C 1
ATOM 5348 O O . ILE D 1 25 ? -12.106 22.020 -16.513 1.000 29.164 25 ILE D O 1
ATOM 5364 N N . VAL D 1 26 ? -10.019 22.259 -15.715 1.000 27.956 26 VAL D N 1
ATOM 5365 C CA . VAL D 1 26 ? -9.967 20.951 -15.046 1.000 26.890 26 VAL D CA 1
ATOM 5366 C C . VAL D 1 26 ? -9.303 21.204 -13.719 1.000 27.569 26 VAL D C 1
ATOM 5367 O O . VAL D 1 26 ? -8.591 22.233 -13.536 1.000 28.511 26 VAL D O 1
ATOM 5380 N N . ALA D 1 27 ? -9.515 20.280 -12.796 1.000 26.242 27 ALA D N 1
ATOM 5381 C CA . ALA D 1 27 ? -8.948 20.373 -11.492 1.000 26.622 27 ALA D CA 1
ATOM 5382 C C . ALA D 1 27 ? -7.512 19.779 -11.471 1.000 26.907 27 ALA D C 1
ATOM 5383 O O . ALA D 1 27 ? -6.696 20.240 -10.724 1.000 27.139 27 ALA D O 1
ATOM 5390 N N . CYS D 1 28 ? -7.278 18.766 -12.293 1.000 27.610 28 CYS D N 1
ATOM 5391 C CA . CYS D 1 28 ? -6.096 17.891 -12.203 1.000 27.948 28 CYS D CA 1
ATOM 5392 C C . CYS D 1 28 ? -5.916 17.232 -13.556 1.000 26.331 28 CYS D C 1
ATOM 5393 O O . CYS D 1 28 ? -6.910 16.798 -14.173 1.000 25.636 28 CYS D O 1
ATOM 5401 N N . VAL D 1 29 ? -4.667 17.151 -14.043 1.000 26.235 29 VAL D N 1
ATOM 5402 C CA . VAL D 1 29 ? -4.330 16.340 -15.240 1.000 24.976 29 VAL D CA 1
ATOM 5403 C C . VAL D 1 29 ? -3.191 15.414 -14.878 1.000 25.753 29 VAL D C 1
ATOM 5404 O O . VAL D 1 29 ? -2.208 15.867 -14.212 1.000 25.012 29 VAL D O 1
ATOM 5417 N N . ASN D 1 30 ? -3.352 14.126 -15.176 1.000 23.640 30 ASN D N 1
ATOM 5418 C CA . ASN D 1 30 ? -2.286 13.159 -15.072 1.000 24.897 30 ASN D CA 1
ATOM 5419 C C . ASN D 1 30 ? -1.765 12.856 -16.467 1.000 23.780 30 ASN D C 1
ATOM 5420 O O . ASN D 1 30 ? -2.540 12.567 -17.324 1.000 21.749 30 ASN D O 1
ATOM 5431 N N . LEU D 1 31 ? -0.437 12.975 -16.668 1.000 21.500 31 LEU D N 1
ATOM 5432 C CA . LEU D 1 31 ? 0.161 12.754 -17.977 1.000 21.270 31 LEU D CA 1
ATOM 5433 C C . LEU D 1 31 ? 1.061 11.542 -17.967 1.000 24.207 31 LEU D C 1
ATOM 5434 O O . LEU D 1 31 ? 1.907 11.439 -17.105 1.000 23.171 31 LEU D O 1
ATOM 5450 N N . TYR D 1 32 ? 0.830 10.644 -18.935 1.000 24.961 32 TYR D N 1
ATOM 5451 C CA . TYR D 1 32 ? 1.490 9.334 -19.049 1.000 27.880 32 TYR D CA 1
ATOM 5452 C C . TYR D 1 32 ? 2.036 9.294 -20.494 1.000 25.520 32 TYR D C 1
ATOM 5453 O O . TYR D 1 32 ? 1.246 9.377 -21.418 1.000 24.017 32 TYR D O 1
ATOM 5471 N N . PRO D 1 33 ? 3.318 9.134 -20.696 1.000 25.302 33 PRO D N 1
ATOM 5472 C CA . PRO D 1 33 ? 3.751 8.723 -22.056 1.000 27.019 33 PRO D CA 1
ATOM 5473 C C . PRO D 1 33 ? 3.146 7.391 -22.569 1.000 22.909 33 PRO D C 1
ATOM 5474 O O . PRO D 1 33 ? 2.934 6.479 -21.831 1.000 21.617 33 PRO D O 1
ATOM 5485 N N . VAL D 1 34 ? 2.853 7.328 -23.850 1.000 22.578 34 VAL D N 1
ATOM 5486 C CA . VAL D 1 34 ? 2.233 6.173 -24.417 1.000 23.467 34 VAL D CA 1
ATOM 5487 C C . VAL D 1 34 ? 2.815 5.936 -25.808 1.000 21.954 34 VAL D C 1
ATOM 5488 O O . VAL D 1 34 ? 3.155 6.867 -26.504 1.000 23.494 34 VAL D O 1
ATOM 5501 N N . HIS D 1 35 ? 2.795 4.667 -26.196 1.000 21.276 35 HIS D N 1
ATOM 5502 C CA . HIS D 1 35 ? 2.943 4.260 -27.574 1.000 21.846 35 HIS D CA 1
ATOM 5503 C C . HIS D 1 35 ? 1.512 3.996 -28.128 1.000 23.205 35 HIS D C 1
ATOM 5504 O O . HIS D 1 35 ? 0.852 3.092 -27.644 1.000 21.869 35 HIS D O 1
ATOM 5519 N N . SER D 1 36 ? 1.084 4.760 -29.139 1.000 23.878 36 SER D N 1
ATOM 5520 C CA . SER D 1 36 ? -0.241 4.564 -29.751 1.000 25.866 36 SER D CA 1
ATOM 5521 C C . SER D 1 36 ? -0.086 3.960 -31.104 1.000 26.009 36 SER D C 1
ATOM 5522 O O . SER D 1 36 ? 0.792 4.376 -31.893 1.000 27.397 36 SER D O 1
ATOM 5530 N N . ILE D 1 37 ? -0.921 2.958 -31.368 1.000 23.950 37 ILE D N 1
ATOM 5531 C CA . ILE D 1 37 ? -0.975 2.321 -32.643 1.000 26.354 37 ILE D CA 1
ATOM 5532 C C . ILE D 1 37 ? -2.430 2.462 -33.125 1.000 26.667 37 ILE D C 1
ATOM 5533 O O . ILE D 1 37 ? -3.331 2.151 -32.355 1.000 25.016 37 ILE D O 1
ATOM 5549 N N . TYR D 1 38 ? -2.653 2.993 -34.323 1.000 27.897 38 TYR D N 1
ATOM 5550 C CA . TYR D 1 38 ? -4.009 3.233 -34.749 1.000 30.383 38 TYR D CA 1
ATOM 5551 C C . TYR D 1 38 ? -4.140 3.223 -36.221 1.000 32.669 38 TYR D C 1
ATOM 5552 O O . TYR D 1 38 ? -3.153 3.332 -36.957 1.000 35.464 38 TYR D O 1
ATOM 5570 N N . SER D 1 39 ? -5.385 3.060 -36.655 1.000 33.383 39 SER D N 1
ATOM 5571 C CA . SER D 1 39 ? -5.737 3.092 -38.067 1.000 36.180 39 SER D CA 1
ATOM 5572 C C . SER D 1 39 ? -6.101 4.518 -38.453 1.000 36.255 39 SER D C 1
ATOM 5573 O O . SER D 1 39 ? -6.886 5.179 -37.784 1.000 35.148 39 SER D O 1
ATOM 5581 N N . TRP D 1 40 ? -5.592 4.951 -39.584 1.000 41.736 40 TRP D N 1
ATOM 5582 C CA . TRP D 1 40 ? -5.946 6.248 -40.130 1.000 47.364 40 TRP D CA 1
ATOM 5583 C C . TRP D 1 40 ? -5.886 6.199 -41.656 1.000 52.565 40 TRP D C 1
ATOM 5584 O O . TRP D 1 40 ? -4.809 6.071 -42.233 1.000 55.434 40 TRP D O 1
ATOM 5605 N N . LYS D 1 41 ? -7.049 6.265 -42.296 1.000 58.379 41 LYS D N 1
ATOM 5606 C CA . LYS D 1 41 ? -7.153 6.366 -43.758 1.000 66.190 41 LYS D CA 1
ATOM 5607 C C . LYS D 1 41 ? -6.306 5.320 -44.455 1.000 66.832 41 LYS D C 1
ATOM 5608 O O . LYS D 1 41 ? -5.430 5.634 -45.283 1.000 70.358 41 LYS D O 1
ATOM 5627 N N . GLY D 1 42 ? -6.535 4.070 -44.070 1.000 65.788 42 GLY D N 1
ATOM 5628 C CA . GLY D 1 42 ? -5.835 2.950 -44.673 1.000 66.195 42 GLY D CA 1
ATOM 5629 C C . GLY D 1 42 ? -4.376 2.800 -44.276 1.000 64.216 42 GLY D C 1
ATOM 5630 O O . GLY D 1 42 ? -3.655 1.999 -44.877 1.000 66.906 42 GLY D O 1
ATOM 5634 N N . GLU D 1 43 ? -3.920 3.546 -43.278 1.000 58.880 43 GLU D N 1
ATOM 5635 C CA . GLU D 1 43 ? -2.575 3.355 -42.789 1.000 56.647 43 GLU D CA 1
ATOM 5636 C C . GLU D 1 43 ? -2.609 3.016 -41.325 1.000 48.636 43 GLU D C 1
ATOM 5637 O O . GLU D 1 43 ? -3.507 3.424 -40.598 1.000 46.184 43 GLU D O 1
ATOM 5649 N N . VAL D 1 44 ? -1.627 2.233 -40.914 1.000 45.709 44 VAL D N 1
ATOM 5650 C CA . VAL D 1 44 ? -1.413 1.929 -39.533 1.000 44.209 44 VAL D CA 1
ATOM 5651 C C . VAL D 1 44 ? -0.369 2.905 -39.043 1.000 42.916 44 VAL D C 1
ATOM 5652 O O . VAL D 1 44 ? 0.758 2.921 -39.525 1.000 45.064 44 VAL D O 1
ATOM 5665 N N . CYS D 1 45 ? -0.721 3.677 -38.052 1.000 39.008 45 CYS D N 1
ATOM 5666 C CA . CYS D 1 45 ? 0.164 4.685 -37.502 1.000 38.764 45 CYS D CA 1
ATOM 5667 C C . CYS D 1 45 ? 0.713 4.225 -36.145 1.000 35.648 45 CYS D C 1
ATOM 5668 O O . CYS D 1 45 ? -0.023 3.663 -35.348 1.000 30.283 45 CYS D O 1
ATOM 5676 N N . SER D 1 46 ? 2.004 4.479 -35.917 1.000 34.359 46 SER D N 1
ATOM 5677 C CA . SER D 1 46 ? 2.669 4.082 -34.701 1.000 33.767 46 SER D CA 1
ATOM 5678 C C . SER D 1 46 ? 3.383 5.319 -34.156 1.000 33.136 46 SER D C 1
ATOM 5679 O O . SER D 1 46 ? 4.267 5.822 -34.806 1.000 33.164 46 SER D O 1
ATOM 5687 N N . GLU D 1 47 ? 2.953 5.850 -33.010 1.000 30.629 47 GLU D N 1
ATOM 5688 C CA . GLU D 1 47 ? 3.366 7.166 -32.579 1.000 32.895 47 GLU D CA 1
ATOM 5689 C C . GLU D 1 47 ? 3.697 7.259 -31.123 1.000 27.973 47 GLU D C 1
ATOM 5690 O O . GLU D 1 47 ? 3.123 6.554 -30.282 1.000 27.828 47 GLU D O 1
ATOM 5702 N N . ALA D 1 48 ? 4.574 8.203 -30.817 1.000 27.261 48 ALA D N 1
ATOM 5703 C CA . ALA D 1 48 ? 4.856 8.617 -29.432 1.000 25.895 48 ALA D CA 1
ATOM 5704 C C . ALA D 1 48 ? 3.855 9.697 -29.069 1.000 24.299 48 ALA D C 1
ATOM 5705 O O . ALA D 1 48 ? 3.742 10.700 -29.738 1.000 27.018 48 ALA D O 1
ATOM 5712 N N . GLU D 1 49 ? 3.117 9.474 -27.995 1.000 23.298 49 GLU D N 1
ATOM 5713 C CA . GLU D 1 49 ? 2.161 10.455 -27.557 1.000 23.488 49 GLU D CA 1
ATOM 5714 C C . GLU D 1 49 ? 2.218 10.550 -26.052 1.000 23.345 49 GLU D C 1
ATOM 5715 O O . GLU D 1 49 ? 2.965 9.819 -25.416 1.000 20.463 49 GLU D O 1
ATOM 5727 N N . VAL D 1 50 ? 1.433 11.462 -25.494 1.000 21.597 50 VAL D N 1
ATOM 5728 C CA . VAL D 1 50 ? 1.237 11.469 -24.084 1.000 21.982 50 VAL D CA 1
ATOM 5729 C C . VAL D 1 50 ? -0.289 11.420 -23.918 1.000 20.828 50 VAL D C 1
ATOM 5730 O O . VAL D 1 50 ? -1.003 12.134 -24.611 1.000 22.115 50 VAL D O 1
ATOM 5743 N N . THR D 1 51 ? -0.720 10.662 -22.926 1.000 20.496 51 THR D N 1
ATOM 5744 C CA . THR D 1 51 ? -2.140 10.627 -22.534 1.000 21.533 51 THR D CA 1
ATOM 5745 C C . THR D 1 51 ? -2.339 11.656 -21.459 1.000 21.836 51 THR D C 1
ATOM 5746 O O . THR D 1 51 ? -1.562 11.722 -20.497 1.000 25.407 51 THR D O 1
ATOM 5757 N N . LEU D 1 52 ? -3.356 12.497 -21.634 1.000 21.529 52 LEU D N 1
ATOM 5758 C CA . LEU D 1 52 ? -3.862 13.384 -20.568 1.000 21.686 52 LEU D CA 1
ATOM 5759 C C . LEU D 1 52 ? -5.086 12.721 -19.990 1.000 22.377 52 LEU D C 1
ATOM 5760 O O . LEU D 1 52 ? -6.060 12.554 -20.694 1.000 21.970 52 LEU D O 1
ATOM 5776 N N . MET D 1 53 ? -5.022 12.366 -18.709 1.000 23.313 53 MET D N 1
ATOM 5777 C CA . MET D 1 53 ? -6.196 11.932 -17.953 1.000 24.590 53 MET D CA 1
ATOM 5778 C C . MET D 1 53 ? -6.683 13.103 -17.068 1.000 22.541 53 MET D C 1
ATOM 5779 O O . MET D 1 53 ? -5.984 13.554 -16.159 1.000 22.915 53 MET D O 1
ATOM 5793 N N . MET D 1 54 ? -7.829 13.671 -17.433 1.000 22.118 54 MET D N 1
ATOM 5794 C CA . MET D 1 54 ? -8.296 14.964 -16.913 1.000 23.950 54 MET D CA 1
ATOM 5795 C C . MET D 1 54 ? -9.458 14.728 -15.986 1.000 25.467 54 MET D C 1
ATOM 5796 O O . MET D 1 54 ? -10.414 14.071 -16.355 1.000 28.479 54 MET D O 1
ATOM 5810 N N . LYS D 1 55 ? -9.373 15.247 -14.778 1.000 26.577 55 LYS D N 1
ATOM 5811 C CA . LYS D 1 55 ? -10.463 15.155 -13.811 1.000 28.962 55 LYS D CA 1
ATOM 5812 C C . LYS D 1 55 ? -11.220 16.473 -13.754 1.000 26.955 55 LYS D C 1
ATOM 5813 O O . LYS D 1 55 ? -10.623 17.562 -13.546 1.000 24.869 55 LYS D O 1
ATOM 5832 N N . VAL D 1 56 ? -12.520 16.384 -14.000 1.000 25.930 56 VAL D N 1
ATOM 5833 C CA . VAL D 1 56 ? -13.315 17.571 -14.208 1.000 27.104 56 VAL D CA 1
ATOM 5834 C C . VAL D 1 56 ? -14.732 17.330 -13.654 1.000 28.813 56 VAL D C 1
ATOM 5835 O O . VAL D 1 56 ? -15.173 16.207 -13.597 1.000 27.473 56 VAL D O 1
ATOM 5848 N N . SER D 1 57 ? -15.379 18.373 -13.184 1.000 27.302 57 SER D N 1
ATOM 5849 C CA . SER D 1 57 ? -16.777 18.269 -12.777 1.000 28.765 57 SER D CA 1
ATOM 5850 C C . SER D 1 57 ? -17.612 17.805 -13.942 1.000 27.307 57 SER D C 1
ATOM 5851 O O . SER D 1 57 ? -17.291 18.030 -15.128 1.000 26.181 57 SER D O 1
ATOM 5859 N N . THR D 1 58 ? -18.729 17.193 -13.626 1.000 28.563 58 THR D N 1
ATOM 5860 C CA . THR D 1 58 ? -19.606 16.743 -14.681 1.000 29.429 58 THR D CA 1
ATOM 5861 C C . THR D 1 58 ? -20.133 17.943 -15.448 1.000 28.825 58 THR D C 1
ATOM 5862 O O . THR D 1 58 ? -20.191 17.943 -16.693 1.000 26.937 58 THR D O 1
ATOM 5873 N N . GLN D 1 59 ? -20.477 18.987 -14.734 1.000 27.203 59 GLN D N 1
ATOM 5874 C CA . GLN D 1 59 ? -20.992 20.178 -15.409 1.000 30.011 59 GLN D CA 1
ATOM 5875 C C . GLN D 1 59 ? -19.974 20.862 -16.298 1.000 29.217 59 GLN D C 1
ATOM 5876 O O . GLN D 1 59 ? -20.334 21.605 -17.150 1.000 29.622 59 GLN D O 1
ATOM 5882 N N . GLY D 1 60 ? -18.683 20.677 -16.029 1.000 28.796 60 GLY D N 1
ATOM 5883 C CA . GLY D 1 60 ? -17.623 21.336 -16.797 1.000 29.035 60 GLY D CA 1
ATOM 5884 C C . GLY D 1 60 ? -17.121 20.525 -17.957 1.000 28.521 60 GLY D C 1
ATOM 5885 O O . GLY D 1 60 ? -16.187 20.967 -18.643 1.000 25.740 60 GLY D O 1
ATOM 5889 N N . ILE D 1 61 ? -17.728 19.355 -18.220 1.000 26.740 61 ILE D N 1
ATOM 5890 C CA . ILE D 1 61 ? -17.275 18.521 -19.343 1.000 27.611 61 ILE D CA 1
ATOM 5891 C C . ILE D 1 61 ? -17.399 19.175 -20.702 1.000 27.060 61 ILE D C 1
ATOM 5892 O O . ILE D 1 61 ? -16.504 19.078 -21.521 1.000 26.964 61 ILE D O 1
ATOM 5908 N N . GLU D 1 62 ? -18.486 19.891 -20.949 1.000 29.182 62 GLU D N 1
ATOM 5909 C CA . GLU D 1 62 ? -18.667 20.572 -22.215 1.000 30.907 62 GLU D CA 1
ATOM 5910 C C . GLU D 1 62 ? -17.613 21.642 -22.459 1.000 28.723 62 GLU D C 1
ATOM 5911 O O . GLU D 1 62 ? -17.098 21.778 -23.561 1.000 27.675 62 GLU D O 1
ATOM 5923 N N . ARG D 1 63 ? -17.366 22.465 -21.467 1.000 27.122 63 ARG D N 1
ATOM 5924 C CA . ARG D 1 63 ? -16.320 23.475 -21.553 1.000 26.909 63 ARG D CA 1
ATOM 5925 C C . ARG D 1 63 ? -14.952 22.867 -21.837 1.000 25.215 63 ARG D C 1
ATOM 5926 O O . ARG D 1 63 ? -14.188 23.435 -22.632 1.000 24.439 63 ARG D O 1
ATOM 5947 N N . LEU D 1 64 ? -14.653 21.728 -21.211 1.000 23.005 64 LEU D N 1
ATOM 5948 C CA . LEU D 1 64 ? -13.357 21.045 -21.442 1.000 25.221 64 LEU D CA 1
ATOM 5949 C C . LEU D 1 64 ? -13.311 20.609 -22.891 1.000 25.808 64 LEU D C 1
ATOM 5950 O O . LEU D 1 64 ? -12.302 20.790 -23.555 1.000 23.248 64 LEU D O 1
ATOM 5966 N N . LYS D 1 65 ? -14.412 20.020 -23.375 1.000 26.099 65 LYS D N 1
ATOM 5967 C CA . LYS D 1 65 ? -14.433 19.456 -24.732 1.000 25.874 65 LYS D CA 1
ATOM 5968 C C . LYS D 1 65 ? -14.200 20.582 -25.755 1.000 27.602 65 LYS D C 1
ATOM 5969 O O . LYS D 1 65 ? -13.418 20.416 -26.687 1.000 31.205 65 LYS D O 1
ATOM 5988 N N . GLN D 1 66 ? -14.849 21.716 -25.561 1.000 28.356 66 GLN D N 1
ATOM 5989 C CA . GLN D 1 66 ? -14.696 22.866 -26.419 1.000 30.304 66 GLN D CA 1
ATOM 5990 C C . GLN D 1 66 ? -13.238 23.384 -26.403 1.000 28.195 66 GLN D C 1
ATOM 5991 O O . GLN D 1 66 ? -12.644 23.674 -27.438 1.000 27.636 66 GLN D O 1
ATOM 6005 N N . ARG D 1 67 ? -12.677 23.502 -25.226 1.000 26.497 67 ARG D N 1
ATOM 6006 C CA . ARG D 1 67 ? -11.273 24.012 -25.110 1.000 28.443 67 ARG D CA 1
ATOM 6007 C C . ARG D 1 67 ? -10.246 23.075 -25.707 1.000 26.972 67 ARG D C 1
ATOM 6008 O O . ARG D 1 67 ? -9.311 23.517 -26.365 1.000 26.901 67 ARG D O 1
ATOM 6029 N N . ILE D 1 68 ? -10.415 21.751 -25.463 1.000 29.604 68 ILE D N 1
ATOM 6030 C CA . ILE D 1 68 ? -9.621 20.734 -26.130 1.000 29.716 68 ILE D CA 1
ATOM 6031 C C . ILE D 1 68 ? -9.691 20.913 -27.640 1.000 31.532 68 ILE D C 1
ATOM 6032 O O . ILE D 1 68 ? -8.636 20.908 -28.304 1.000 31.927 68 ILE D O 1
ATOM 6048 N N . CYS D 1 69 ? -10.892 21.086 -28.211 1.000 30.682 69 CYS D N 1
ATOM 6049 C CA . CYS D 1 69 ? -11.009 21.280 -29.656 1.000 34.843 69 CYS D CA 1
ATOM 6050 C C . CYS D 1 69 ? -10.353 22.578 -30.132 1.000 35.201 69 CYS D C 1
ATOM 6051 O O . CYS D 1 69 ? -9.832 22.602 -31.216 1.000 35.334 69 CYS D O 1
ATOM 6059 N N . GLU D 1 70 ? -10.374 23.640 -29.332 1.000 34.016 70 GLU D N 1
ATOM 6060 C CA . GLU D 1 70 ? -9.709 24.869 -29.730 1.000 39.324 70 GLU D CA 1
ATOM 6061 C C . GLU D 1 70 ? -8.176 24.700 -29.729 1.000 37.079 70 GLU D C 1
ATOM 6062 O O . GLU D 1 70 ? -7.518 25.185 -30.605 1.000 34.887 70 GLU D O 1
ATOM 6074 N N . LEU D 1 71 ? -7.651 23.966 -28.769 1.000 32.785 71 LEU D N 1
ATOM 6075 C CA . LEU D 1 71 ? -6.202 23.845 -28.619 1.000 33.039 71 LEU D CA 1
ATOM 6076 C C . LEU D 1 71 ? -5.530 22.704 -29.381 1.000 32.614 71 LEU D C 1
ATOM 6077 O O . LEU D 1 71 ? -4.300 22.710 -29.580 1.000 31.517 71 LEU D O 1
ATOM 6093 N N . HIS D 1 72 ? -6.282 21.647 -29.703 1.000 32.059 72 HIS D N 1
ATOM 6094 C CA . HIS D 1 72 ? -5.665 20.360 -30.102 1.000 32.444 72 HIS D CA 1
ATOM 6095 C C . HIS D 1 72 ? -5.048 20.517 -31.450 1.000 31.606 72 HIS D C 1
ATOM 6096 O O . HIS D 1 72 ? -5.675 21.092 -32.318 1.000 31.298 72 HIS D O 1
ATOM 6111 N N . PRO D 1 73 ? -3.788 20.089 -31.641 1.000 33.156 73 PRO D N 1
ATOM 6112 C CA . PRO D 1 73 ? -3.205 20.244 -32.964 1.000 34.549 73 PRO D CA 1
ATOM 6113 C C . PRO D 1 73 ? -3.810 19.314 -34.037 1.000 36.148 73 PRO D C 1
ATOM 6114 O O . PRO D 1 73 ? -3.664 19.574 -35.215 1.000 39.438 73 PRO D O 1
ATOM 6125 N N . TYR D 1 74 ? -4.389 18.177 -33.667 1.000 35.261 74 TYR D N 1
ATOM 6126 C CA . TYR D 1 74 ? -4.812 17.185 -34.687 1.000 36.927 74 TYR D CA 1
ATOM 6127 C C . TYR D 1 74 ? -6.136 17.599 -35.361 1.000 37.978 74 TYR D C 1
ATOM 6128 O O . TYR D 1 74 ? -7.024 18.106 -34.725 1.000 34.320 74 TYR D O 1
ATOM 6146 N N . GLU D 1 75 ? -6.275 17.282 -36.628 1.000 40.092 75 GLU D N 1
ATOM 6147 C CA . GLU D 1 75 ? -7.533 17.473 -37.314 1.000 42.484 75 GLU D CA 1
ATOM 6148 C C . GLU D 1 75 ? -8.661 16.752 -36.620 1.000 41.766 75 GLU D C 1
ATOM 6149 O O . GLU D 1 75 ? -9.753 17.262 -36.594 1.000 40.204 75 GLU D O 1
ATOM 6155 N N . LEU D 1 76 ? -8.413 15.552 -36.077 1.000 41.808 76 LEU D N 1
ATOM 6156 C CA . LEU D 1 76 ? -9.454 14.840 -35.356 1.000 40.018 76 LEU D CA 1
ATOM 6157 C C . LEU D 1 76 ? -8.932 14.503 -34.007 1.000 37.330 76 LEU D C 1
ATOM 6158 O O . LEU D 1 76 ? -8.262 13.495 -33.837 1.000 40.166 76 LEU D O 1
ATOM 6174 N N . PRO D 1 77 ? -9.184 15.367 -33.029 1.000 32.863 77 PRO D N 1
ATOM 6175 C CA . PRO D 1 77 ? -8.666 15.040 -31.749 1.000 32.523 77 PRO D CA 1
ATOM 6176 C C . PRO D 1 77 ? -9.397 13.870 -31.053 1.000 30.706 77 PRO D C 1
ATOM 6177 O O . PRO D 1 77 ? -10.612 13.721 -31.197 1.000 31.030 77 PRO D O 1
ATOM 6188 N N . GLU D 1 78 ? -8.665 13.121 -30.236 1.000 29.163 78 GLU D N 1
ATOM 6189 C CA . GLU D 1 78 ? -9.273 12.202 -29.276 1.000 30.041 78 GLU D CA 1
ATOM 6190 C C . GLU D 1 78 ? -9.897 12.967 -28.084 1.000 29.286 78 GLU D C 1
ATOM 6191 O O . GLU D 1 78 ? -9.280 13.852 -27.491 1.000 28.537 78 GLU D O 1
ATOM 6203 N N . PHE D 1 79 ? -11.173 12.708 -27.783 1.000 27.416 79 PHE D N 1
ATOM 6204 C CA . PHE D 1 79 ? -11.744 13.179 -26.540 1.000 22.853 79 PHE D CA 1
ATOM 6205 C C . PHE D 1 79 ? -12.785 12.167 -26.088 1.000 22.822 79 PHE D C 1
ATOM 6206 O O . PHE D 1 79 ? -13.857 12.089 -26.663 1.000 22.509 79 PHE D O 1
ATOM 6223 N N . VAL D 1 80 ? -12.439 11.396 -25.067 1.000 24.530 80 VAL D N 1
ATOM 6224 C CA . VAL D 1 80 ? -13.232 10.277 -24.600 1.000 24.529 80 VAL D CA 1
ATOM 6225 C C . VAL D 1 80 ? -13.498 10.465 -23.140 1.000 23.033 80 VAL D C 1
ATOM 6226 O O . VAL D 1 80 ? -12.583 10.659 -22.381 1.000 22.413 80 VAL D O 1
ATOM 6239 N N . VAL D 1 81 ? -14.778 10.447 -22.758 1.000 22.135 81 VAL D N 1
ATOM 6240 C CA . VAL D 1 81 ? -15.197 10.628 -21.391 1.000 22.024 81 VAL D CA 1
ATOM 6241 C C . VAL D 1 81 ? -15.572 9.294 -20.779 1.000 22.373 81 VAL D C 1
ATOM 6242 O O . VAL D 1 81 ? -16.309 8.506 -21.374 1.000 23.178 81 VAL D O 1
ATOM 6255 N N . ILE D 1 82 ? -14.972 9.006 -19.640 1.000 24.158 82 ILE D N 1
ATOM 6256 C CA . ILE D 1 82 ? -15.144 7.778 -18.916 1.000 25.144 82 ILE D CA 1
ATOM 6257 C C . ILE D 1 82 ? -16.026 8.046 -17.725 1.000 27.338 82 ILE D C 1
ATOM 6258 O O . ILE D 1 82 ? -15.837 9.030 -16.994 1.000 25.243 82 ILE D O 1
ATOM 6274 N N . GLU D 1 83 ? -16.978 7.171 -17.493 1.000 25.535 83 GLU D N 1
ATOM 6275 C CA . GLU D 1 83 ? -17.926 7.296 -16.395 1.000 26.541 83 GLU D CA 1
ATOM 6276 C C . GLU D 1 83 ? -17.312 6.955 -15.072 1.000 25.044 83 GLU D C 1
ATOM 6277 O O . GLU D 1 83 ? -16.737 5.906 -14.921 1.000 28.048 83 GLU D O 1
ATOM 6289 N N . VAL D 1 84 ? -17.519 7.837 -14.109 1.000 25.981 84 VAL D N 1
ATOM 6290 C CA . VAL D 1 84 ? -17.122 7.674 -12.715 1.000 25.686 84 VAL D CA 1
ATOM 6291 C C . VAL D 1 84 ? -18.282 7.276 -11.837 1.000 26.775 84 VAL D C 1
ATOM 6292 O O . VAL D 1 84 ? -19.366 7.786 -11.993 1.000 27.690 84 VAL D O 1
ATOM 6305 N N . ASP D 1 85 ? -18.057 6.324 -10.941 1.000 27.065 85 ASP D N 1
ATOM 6306 C CA . ASP D 1 85 ? -19.015 5.986 -9.926 1.000 29.441 85 ASP D CA 1
ATOM 6307 C C . ASP D 1 85 ? -18.847 7.024 -8.815 1.000 29.719 85 ASP D C 1
ATOM 6308 O O . ASP D 1 85 ? -18.006 6.840 -7.916 1.000 26.063 85 ASP D O 1
ATOM 6317 N N . ASN D 1 86 ? -19.667 8.086 -8.888 1.000 30.777 86 ASN D N 1
ATOM 6318 C CA . ASN D 1 86 ? -19.584 9.193 -7.928 1.000 33.736 86 ASN D CA 1
ATOM 6319 C C . ASN D 1 86 ? -19.910 8.823 -6.473 1.000 35.760 86 ASN D C 1
ATOM 6320 O O . ASN D 1 86 ? -19.265 9.286 -5.534 1.000 37.304 86 ASN D O 1
ATOM 6331 N N . ASN D 1 87 ? -20.813 7.885 -6.284 1.000 36.647 87 ASN D N 1
ATOM 6332 C CA . ASN D 1 87 ? -21.135 7.404 -4.944 1.000 38.085 87 ASN D CA 1
ATOM 6333 C C . ASN D 1 87 ? -20.055 6.575 -4.309 1.000 35.850 87 ASN D C 1
ATOM 6334 O O . ASN D 1 87 ? -19.833 6.671 -3.127 1.000 38.884 87 ASN D O 1
ATOM 6345 N N . ALA D 1 88 ? -19.389 5.743 -5.080 1.000 32.701 88 ALA D N 1
ATOM 6346 C CA . ALA D 1 88 ? -18.382 4.896 -4.512 1.000 32.446 88 ALA D CA 1
ATOM 6347 C C . ALA D 1 88 ? -17.051 5.680 -4.297 1.000 31.049 88 ALA D C 1
ATOM 6348 O O . ALA D 1 88 ? -16.209 5.245 -3.505 1.000 33.411 88 ALA D O 1
ATOM 6355 N N . SER D 1 89 ? -16.852 6.753 -5.056 1.000 27.434 89 SER D N 1
ATOM 6356 C CA . SER D 1 89 ? -15.655 7.575 -4.956 1.000 26.737 89 SER D CA 1
ATOM 6357 C C . SER D 1 89 ? -15.673 8.344 -3.648 1.000 28.933 89 SER D C 1
ATOM 6358 O O . SER D 1 89 ? -16.708 8.394 -2.970 1.000 30.044 89 SER D O 1
ATOM 6366 N N . LEU D 1 90 ? -14.535 8.947 -3.286 1.000 28.859 90 LEU D N 1
ATOM 6367 C CA . LEU D 1 90 ? -14.430 9.674 -2.037 1.000 31.986 90 LEU D CA 1
ATOM 6368 C C . LEU D 1 90 ? -15.104 11.032 -2.263 1.000 32.811 90 LEU D C 1
ATOM 6369 O O . LEU D 1 90 ? -14.726 11.791 -3.170 1.000 30.773 90 LEU D O 1
ATOM 6385 N N . ARG D 1 91 ? -16.121 11.284 -1.482 1.000 37.480 91 ARG D N 1
ATOM 6386 C CA . ARG D 1 91 ? -16.977 12.473 -1.660 1.000 41.231 91 ARG D CA 1
ATOM 6387 C C . ARG D 1 91 ? -16.217 13.800 -1.548 1.000 39.853 91 ARG D C 1
ATOM 6388 O O . ARG D 1 91 ? -16.383 14.664 -2.382 1.000 37.348 91 ARG D O 1
ATOM 6409 N N . GLU D 1 92 ? -15.327 13.917 -0.544 1.000 42.930 92 GLU D N 1
ATOM 6410 C CA . GLU D 1 92 ? -14.436 15.100 -0.394 1.000 44.296 92 GLU D CA 1
ATOM 6411 C C . GLU D 1 92 ? -13.583 15.320 -1.661 1.000 40.749 92 GLU D C 1
ATOM 6412 O O . GLU D 1 92 ? -13.379 16.458 -2.100 1.000 39.798 92 GLU D O 1
ATOM 6424 N N . TYR D 1 93 ? -13.155 14.246 -2.318 1.000 36.931 93 TYR D N 1
ATOM 6425 C CA . TYR D 1 93 ? -12.390 14.406 -3.551 1.000 35.289 93 TYR D CA 1
ATOM 6426 C C . TYR D 1 93 ? -13.252 14.936 -4.725 1.000 34.462 93 TYR D C 1
ATOM 6427 O O . TYR D 1 93 ? -12.834 15.819 -5.471 1.000 31.070 93 TYR D O 1
ATOM 6445 N N . ILE D 1 94 ? -14.442 14.388 -4.861 1.000 35.619 94 ILE D N 1
ATOM 6446 C CA . ILE D 1 94 ? -15.359 14.823 -5.917 1.000 38.404 94 ILE D CA 1
ATOM 6447 C C . ILE D 1 94 ? -15.788 16.263 -5.710 1.000 37.522 94 ILE D C 1
ATOM 6448 O O . ILE D 1 94 ? -15.844 17.019 -6.647 1.000 37.823 94 ILE D O 1
ATOM 6464 N N . ASP D 1 95 ? -15.993 16.656 -4.465 1.000 39.085 95 ASP D N 1
ATOM 6465 C CA . ASP D 1 95 ? -16.206 18.056 -4.138 1.000 42.744 95 ASP D CA 1
ATOM 6466 C C . ASP D 1 95 ? -14.993 18.972 -4.463 1.000 42.577 95 ASP D C 1
ATOM 6467 O O . ASP D 1 95 ? -15.168 20.082 -4.902 1.000 43.413 95 ASP D O 1
ATOM 6476 N N . PHE D 1 96 ? -13.771 18.511 -4.211 1.000 42.712 96 PHE D N 1
ATOM 6477 C CA . PHE D 1 96 ? -12.577 19.261 -4.587 1.000 41.509 96 PHE D CA 1
ATOM 6478 C C . PHE D 1 96 ? -12.593 19.494 -6.075 1.000 40.259 96 PHE D C 1
ATOM 6479 O O . PHE D 1 96 ? -12.309 20.596 -6.533 1.000 37.228 96 PHE D O 1
ATOM 6496 N N . VAL D 1 97 ? -12.863 18.441 -6.840 1.000 37.992 97 VAL D N 1
ATOM 6497 C CA . VAL D 1 97 ? -12.816 18.538 -8.295 1.000 36.096 97 VAL D CA 1
ATOM 6498 C C . VAL D 1 97 ? -13.860 19.524 -8.769 1.000 39.310 97 VAL D C 1
ATOM 6499 O O . VAL D 1 97 ? -13.565 20.358 -9.650 1.000 38.008 97 VAL D O 1
ATOM 6512 N N . LYS D 1 98 ? -15.053 19.454 -8.179 1.000 41.209 98 LYS D N 1
ATOM 6513 C CA . LYS D 1 98 ? -16.142 20.398 -8.484 1.000 46.088 98 LYS D CA 1
ATOM 6514 C C . LYS D 1 98 ? -15.726 21.843 -8.165 1.000 47.597 98 LYS D C 1
ATOM 6515 O O . LYS D 1 98 ? -15.843 22.712 -9.017 1.000 48.463 98 LYS D O 1
ATOM 6524 N N . GLY D 1 99 ? -15.156 22.068 -6.992 1.000 48.245 99 GLY D N 1
ATOM 6525 C CA . GLY D 1 99 ? -14.724 23.405 -6.589 1.000 51.975 99 GLY D CA 1
ATOM 6526 C C . GLY D 1 99 ? -13.612 24.041 -7.411 1.000 55.240 99 GLY D C 1
ATOM 6527 O O . GLY D 1 99 ? -13.586 25.269 -7.563 1.000 58.704 99 GLY D O 1
ATOM 6531 N N . GLU D 1 100 ? -12.674 23.243 -7.928 1.000 54.668 100 GLU D N 1
ATOM 6532 C CA . GLU D 1 100 ? -11.582 23.787 -8.738 1.000 58.114 100 GLU D CA 1
ATOM 6533 C C . GLU D 1 100 ? -11.972 23.983 -10.204 1.000 60.717 100 GLU D C 1
ATOM 6534 O O . GLU D 1 100 ? -11.215 24.615 -10.947 1.000 66.405 100 GLU D O 1
ATOM 6546 N N . THR D 1 101 ? -13.103 23.411 -10.630 1.000 59.631 101 THR D N 1
ATOM 6547 C CA . THR D 1 101 ? -13.611 23.598 -11.976 1.000 61.768 101 THR D CA 1
ATOM 6548 C C . THR D 1 101 ? -14.543 24.840 -11.882 1.000 66.992 101 THR D C 1
ATOM 6549 O O . THR D 1 101 ? -15.679 24.748 -11.437 1.000 69.070 101 THR D O 1
ATOM 6560 N N . HIS D 1 102 ? -14.049 26.020 -12.249 1.000 70.531 102 HIS D N 1
ATOM 6561 C CA . HIS D 1 102 ? -14.783 27.283 -11.958 1.000 75.262 102 HIS D CA 1
ATOM 6562 C C . HIS D 1 102 ? -16.061 27.510 -12.798 1.000 75.048 102 HIS D C 1
ATOM 6563 O O . HIS D 1 102 ? -16.165 28.487 -13.538 1.000 69.284 102 HIS D O 1
ATOM 6578 N N . MET E 1 1 ? 33.594 -5.764 -18.070 1.000 36.001 1 MET E N 1
ATOM 6579 C CA . MET E 1 1 ? 32.260 -5.725 -18.713 1.000 34.549 1 MET E CA 1
ATOM 6580 C C . MET E 1 1 ? 32.095 -4.382 -19.352 1.000 33.819 1 MET E C 1
ATOM 6581 O O . MET E 1 1 ? 32.862 -3.437 -19.111 1.000 33.322 1 MET E O 1
ATOM 6597 N N . LYS E 1 2 ? 31.080 -4.256 -20.207 1.000 32.498 2 LYS E N 1
ATOM 6598 C CA . LYS E 1 2 ? 30.755 -2.935 -20.750 1.000 32.090 2 LYS E CA 1
ATOM 6599 C C . LYS E 1 2 ? 29.252 -2.870 -20.851 1.000 28.867 2 LYS E C 1
ATOM 6600 O O . LYS E 1 2 ? 28.589 -3.889 -20.653 1.000 26.701 2 LYS E O 1
ATOM 6612 N N . ILE E 1 3 ? 28.742 -1.692 -21.103 1.000 28.190 3 ILE E N 1
ATOM 6613 C CA . ILE E 1 3 ? 27.303 -1.450 -21.339 1.000 28.476 3 ILE E CA 1
ATOM 6614 C C . ILE E 1 3 ? 27.179 -0.970 -22.758 1.000 28.996 3 ILE E C 1
ATOM 6615 O O . ILE E 1 3 ? 27.965 -0.128 -23.236 1.000 28.022 3 ILE E O 1
ATOM 6631 N N . ALA E 1 4 ? 26.242 -1.562 -23.472 1.000 26.887 4 ALA E N 1
ATOM 6632 C CA . ALA E 1 4 ? 25.974 -1.139 -24.823 1.000 28.693 4 ALA E CA 1
ATOM 6633 C C . ALA E 1 4 ? 24.494 -0.658 -24.876 1.000 26.151 4 ALA E C 1
ATOM 6634 O O . ALA E 1 4 ? 23.634 -1.252 -24.228 1.000 25.902 4 ALA E O 1
ATOM 6641 N N . LEU E 1 5 ? 24.238 0.354 -25.699 1.000 25.245 5 LEU E N 1
ATOM 6642 C CA . LEU E 1 5 ? 22.895 0.869 -25.930 1.000 27.146 5 LEU E CA 1
ATOM 6643 C C . LEU E 1 5 ? 22.487 0.719 -27.384 1.000 25.967 5 LEU E C 1
ATOM 6644 O O . LEU E 1 5 ? 23.288 0.963 -28.287 1.000 26.030 5 LEU E O 1
ATOM 6660 N N . THR E 1 6 ? 21.230 0.359 -27.608 1.000 24.704 6 THR E N 1
ATOM 6661 C CA . THR E 1 6 ? 20.607 0.523 -28.910 1.000 26.486 6 THR E CA 1
ATOM 6662 C C . THR E 1 6 ? 19.156 0.973 -28.673 1.000 26.773 6 THR E C 1
ATOM 6663 O O . THR E 1 6 ? 18.644 0.852 -27.583 1.000 25.539 6 THR E O 1
ATOM 6674 N N . ASN E 1 7 ? 18.561 1.582 -29.684 1.000 27.724 7 ASN E N 1
ATOM 6675 C CA . ASN E 1 7 ? 17.133 1.987 -29.666 1.000 29.044 7 ASN E CA 1
ATOM 6676 C C . ASN E 1 7 ? 16.460 1.174 -30.725 1.000 30.458 7 ASN E C 1
ATOM 6677 O O . ASN E 1 7 ? 16.988 1.059 -31.855 1.000 30.330 7 ASN E O 1
ATOM 6688 N N . LEU E 1 8 ? 15.276 0.634 -30.417 1.000 27.583 8 LEU E N 1
ATOM 6689 C CA . LEU E 1 8 ? 14.542 -0.198 -31.356 1.000 28.196 8 LEU E CA 1
ATOM 6690 C C . LEU E 1 8 ? 13.062 0.236 -31.332 1.000 27.578 8 LEU E C 1
ATOM 6691 O O . LEU E 1 8 ? 12.604 0.810 -30.343 1.000 27.324 8 LEU E O 1
ATOM 6707 N N . PRO E 1 9 ? 12.365 0.053 -32.434 1.000 30.454 9 PRO E N 1
ATOM 6708 C CA . PRO E 1 9 ? 10.907 0.216 -32.368 1.000 32.028 9 PRO E CA 1
ATOM 6709 C C . PRO E 1 9 ? 10.312 -0.725 -31.347 1.000 31.301 9 PRO E C 1
ATOM 6710 O O . PRO E 1 9 ? 10.861 -1.819 -31.106 1.000 29.584 9 PRO E O 1
ATOM 6721 N N . PRO E 1 10 ? 9.173 -0.366 -30.757 1.000 32.785 10 PRO E N 1
ATOM 6722 C CA . PRO E 1 10 ? 8.777 -1.113 -29.525 1.000 34.571 10 PRO E CA 1
ATOM 6723 C C . PRO E 1 10 ? 8.561 -2.633 -29.564 1.000 35.365 10 PRO E C 1
ATOM 6724 O O . PRO E 1 10 ? 9.106 -3.378 -28.633 1.000 36.958 10 PRO E O 1
ATOM 6735 N N . GLU E 1 11 ? 7.939 -3.101 -30.618 1.000 37.089 11 GLU E N 1
ATOM 6736 C CA . GLU E 1 11 ? 7.733 -4.535 -30.726 1.000 45.159 11 GLU E CA 1
ATOM 6737 C C . GLU E 1 11 ? 9.054 -5.313 -30.898 1.000 44.953 11 GLU E C 1
ATOM 6738 O O . GLU E 1 11 ? 9.342 -6.308 -30.151 1.000 43.512 11 GLU E O 1
ATOM 6750 N N . HIS E 1 12 ? 9.941 -4.722 -31.688 1.000 41.050 12 HIS E N 1
ATOM 6751 C CA . HIS E 1 12 ? 11.140 -5.439 -32.005 1.000 40.466 12 HIS E CA 1
ATOM 6752 C C . HIS E 1 12 ? 11.998 -5.442 -30.775 1.000 34.783 12 HIS E C 1
ATOM 6753 O O . HIS E 1 12 ? 12.833 -6.324 -30.618 1.000 32.447 12 HIS E O 1
ATOM 6768 N N . GLY E 1 13 ? 11.907 -4.378 -29.976 1.000 31.155 13 GLY E N 1
ATOM 6769 C CA . GLY E 1 13 ? 12.790 -4.195 -28.818 1.000 29.256 13 GLY E CA 1
ATOM 6770 C C . GLY E 1 13 ? 12.686 -5.317 -27.814 1.000 29.007 13 GLY E C 1
ATOM 6771 O O . GLY E 1 13 ? 13.694 -5.886 -27.412 1.000 26.239 13 GLY E O 1
ATOM 6775 N N . GLU E 1 14 ? 11.453 -5.612 -27.406 1.000 28.764 14 GLU E N 1
ATOM 6776 C CA . GLU E 1 14 ? 11.218 -6.717 -26.440 1.000 32.914 14 GLU E CA 1
ATOM 6777 C C . GLU E 1 14 ? 11.576 -8.089 -27.023 1.000 30.493 14 GLU E C 1
ATOM 6778 O O . GLU E 1 14 ? 12.240 -8.855 -26.365 1.000 31.972 14 GLU E O 1
ATOM 6790 N N . ARG E 1 15 ? 11.257 -8.335 -28.284 1.000 31.531 15 ARG E N 1
ATOM 6791 C CA . ARG E 1 15 ? 11.609 -9.573 -28.920 1.000 34.953 15 ARG E CA 1
ATOM 6792 C C . ARG E 1 15 ? 13.106 -9.749 -28.938 1.000 32.451 15 ARG E C 1
ATOM 6793 O O . ARG E 1 15 ? 13.645 -10.801 -28.541 1.000 32.319 15 ARG E O 1
ATOM 6814 N N . ILE E 1 16 ? 13.808 -8.747 -29.406 1.000 30.056 16 ILE E N 1
ATOM 6815 C CA . ILE E 1 16 ? 15.283 -8.821 -29.513 1.000 30.489 16 ILE E CA 1
ATOM 6816 C C . ILE E 1 16 ? 15.948 -8.952 -28.140 1.000 28.534 16 ILE E C 1
ATOM 6817 O O . ILE E 1 16 ? 16.924 -9.710 -27.987 1.000 29.339 16 ILE E O 1
ATOM 6833 N N . ALA E 1 17 ? 15.538 -8.131 -27.179 1.000 26.652 17 ALA E N 1
ATOM 6834 C CA . ALA E 1 17 ? 16.118 -8.218 -25.845 1.000 28.020 17 ALA E CA 1
ATOM 6835 C C . ALA E 1 17 ? 16.047 -9.643 -25.289 1.000 28.864 17 ALA E C 1
ATOM 6836 O O . ALA E 1 17 ? 17.036 -10.202 -24.811 1.000 28.759 17 ALA E O 1
ATOM 6843 N N . ARG E 1 18 ? 14.856 -10.253 -25.436 1.000 31.477 18 ARG E N 1
ATOM 6844 C CA . ARG E 1 18 ? 14.613 -11.551 -24.884 1.000 33.475 18 ARG E CA 1
ATOM 6845 C C . ARG E 1 18 ? 15.443 -12.577 -25.598 1.000 34.897 18 ARG E C 1
ATOM 6846 O O . ARG E 1 18 ? 16.090 -13.398 -24.974 1.000 31.306 18 ARG E O 1
ATOM 6867 N N . LEU E 1 19 ? 15.527 -12.450 -26.905 1.000 34.343 19 LEU E N 1
ATOM 6868 C CA . LEU E 1 19 ? 16.405 -13.292 -27.625 1.000 35.505 19 LEU E CA 1
ATOM 6869 C C . LEU E 1 19 ? 17.875 -13.211 -27.267 1.000 33.720 19 LEU E C 1
ATOM 6870 O O . LEU E 1 19 ? 18.572 -14.232 -27.226 1.000 31.803 19 LEU E O 1
ATOM 6886 N N . LEU E 1 20 ? 18.397 -12.014 -27.026 1.000 33.535 20 LEU E N 1
ATOM 6887 C CA . LEU E 1 20 ? 19.827 -11.831 -26.683 1.000 32.796 20 LEU E CA 1
ATOM 6888 C C . LEU E 1 20 ? 20.139 -12.514 -25.353 1.000 31.996 20 LEU E C 1
ATOM 6889 O O . LEU E 1 20 ? 21.213 -13.108 -25.200 1.000 32.672 20 LEU E O 1
ATOM 6905 N N . VAL E 1 21 ? 19.218 -12.426 -24.412 1.000 31.276 21 VAL E N 1
ATOM 6906 C CA . VAL E 1 21 ? 19.360 -13.109 -23.121 1.000 31.350 21 VAL E CA 1
ATOM 6907 C C . VAL E 1 21 ? 19.150 -14.615 -23.238 1.000 33.273 21 VAL E C 1
ATOM 6908 O O . VAL E 1 21 ? 19.966 -15.390 -22.730 1.000 29.939 21 VAL E O 1
ATOM 6921 N N . GLU E 1 22 ? 18.114 -15.051 -23.961 1.000 33.714 22 GLU E N 1
ATOM 6922 C CA . GLU E 1 22 ? 17.910 -16.478 -24.213 1.000 35.620 22 GLU E CA 1
ATOM 6923 C C . GLU E 1 22 ? 19.106 -17.134 -24.901 1.000 36.165 22 GLU E C 1
ATOM 6924 O O . GLU E 1 22 ? 19.396 -18.277 -24.631 1.000 35.770 22 GLU E O 1
ATOM 6936 N N . GLU E 1 23 ? 19.775 -16.436 -25.804 1.000 36.097 23 GLU E N 1
ATOM 6937 C CA . GLU E 1 23 ? 20.951 -16.951 -26.484 1.000 37.830 23 GLU E CA 1
ATOM 6938 C C . GLU E 1 23 ? 22.254 -16.717 -25.698 1.000 36.644 23 GLU E C 1
ATOM 6939 O O . GLU E 1 23 ? 23.317 -17.069 -26.176 1.000 35.763 23 GLU E O 1
ATOM 6951 N N . HIS E 1 24 ? 22.193 -16.066 -24.539 1.000 34.122 24 HIS E N 1
ATOM 6952 C CA . HIS E 1 24 ? 23.364 -15.774 -23.702 1.000 36.821 24 HIS E CA 1
ATOM 6953 C C . HIS E 1 24 ? 24.411 -14.927 -24.387 1.000 34.877 24 HIS E C 1
ATOM 6954 O O . HIS E 1 24 ? 25.611 -15.055 -24.146 1.000 34.620 24 HIS E O 1
ATOM 6969 N N . ILE E 1 25 ? 23.947 -14.074 -25.286 1.000 33.476 25 ILE E N 1
ATOM 6970 C CA . ILE E 1 25 ? 24.815 -13.084 -25.914 1.000 34.633 25 ILE E CA 1
ATOM 6971 C C . ILE E 1 25 ? 25.063 -11.924 -24.959 1.000 31.005 25 ILE E C 1
ATOM 6972 O O . ILE E 1 25 ? 26.081 -11.225 -25.046 1.000 31.093 25 ILE E O 1
ATOM 6988 N N . VAL E 1 26 ? 24.093 -11.669 -24.072 1.000 29.043 26 VAL E N 1
ATOM 6989 C CA . VAL E 1 26 ? 24.259 -10.704 -22.991 1.000 29.354 26 VAL E CA 1
ATOM 6990 C C . VAL E 1 26 ? 23.808 -11.387 -21.704 1.000 30.311 26 VAL E C 1
ATOM 6991 O O . VAL E 1 26 ? 23.021 -12.331 -21.759 1.000 29.771 26 VAL E O 1
ATOM 7004 N N . ALA E 1 27 ? 24.269 -10.850 -20.570 1.000 31.323 27 ALA E N 1
ATOM 7005 C CA . ALA E 1 27 ? 23.860 -11.303 -19.263 1.000 32.534 27 ALA E CA 1
ATOM 7006 C C . ALA E 1 27 ? 22.502 -10.735 -18.852 1.000 31.367 27 ALA E C 1
ATOM 7007 O O . ALA E 1 27 ? 21.721 -11.429 -18.156 1.000 31.755 27 ALA E O 1
ATOM 7014 N N . CYS E 1 28 ? 22.212 -9.502 -19.269 1.000 30.566 28 CYS E N 1
ATOM 7015 C CA . CYS E 1 28 ? 21.126 -8.721 -18.729 1.000 31.654 28 CYS E CA 1
ATOM 7016 C C . CYS E 1 28 ? 20.802 -7.594 -19.742 1.000 32.474 28 CYS E C 1
ATOM 7017 O O . CYS E 1 28 ? 21.690 -6.977 -20.287 1.000 27.876 28 CYS E O 1
ATOM 7025 N N . VAL E 1 29 ? 19.516 -7.330 -19.956 1.000 28.582 29 VAL E N 1
ATOM 7026 C CA . VAL E 1 29 ? 19.076 -6.182 -20.724 1.000 30.155 29 VAL E CA 1
ATOM 7027 C C . VAL E 1 29 ? 18.071 -5.466 -19.828 1.000 28.306 29 VAL E C 1
ATOM 7028 O O . VAL E 1 29 ? 17.112 -6.072 -19.340 1.000 28.631 29 VAL E O 1
ATOM 7041 N N . ASN E 1 30 ? 18.267 -4.168 -19.684 1.000 27.026 30 ASN E N 1
ATOM 7042 C CA . ASN E 1 30 ? 17.207 -3.276 -19.204 1.000 26.518 30 ASN E CA 1
ATOM 7043 C C . ASN E 1 30 ? 16.512 -2.507 -20.326 1.000 25.285 30 ASN E C 1
ATOM 7044 O O . ASN E 1 30 ? 17.177 -1.886 -21.138 1.000 25.603 30 ASN E O 1
ATOM 7055 N N . LEU E 1 31 ? 15.166 -2.532 -20.360 1.000 25.203 31 LEU E N 1
ATOM 7056 C CA . LEU E 1 31 ? 14.435 -1.857 -21.431 1.000 28.334 31 LEU E CA 1
ATOM 7057 C C . LEU E 1 31 ? 13.629 -0.696 -20.859 1.000 28.090 31 LEU E C 1
ATOM 7058 O O . LEU E 1 31 ? 12.953 -0.888 -19.887 1.000 24.500 31 LEU E O 1
ATOM 7074 N N . TYR E 1 32 ? 13.716 0.450 -21.522 1.000 28.440 32 TYR E N 1
ATOM 7075 C CA . TYR E 1 32 ? 13.098 1.725 -21.097 1.000 33.481 32 TYR E CA 1
ATOM 7076 C C . TYR E 1 32 ? 12.388 2.256 -22.343 1.000 29.762 32 TYR E C 1
ATOM 7077 O O . TYR E 1 32 ? 13.039 2.478 -23.352 1.000 28.399 32 TYR E O 1
ATOM 7095 N N . PRO E 1 33 ? 11.103 2.527 -22.278 1.000 29.734 33 PRO E N 1
ATOM 7096 C CA . PRO E 1 33 ? 10.467 3.261 -23.391 1.000 28.969 33 PRO E CA 1
ATOM 7097 C C . PRO E 1 33 ? 10.966 4.681 -23.482 1.000 27.090 33 PRO E C 1
ATOM 7098 O O . PRO E 1 33 ? 11.318 5.253 -22.493 1.000 26.941 33 PRO E O 1
ATOM 7109 N N . VAL E 1 34 ? 11.113 5.206 -24.699 1.000 25.611 34 VAL E N 1
ATOM 7110 C CA . VAL E 1 34 ? 11.698 6.453 -24.911 1.000 26.610 34 VAL E CA 1
ATOM 7111 C C . VAL E 1 34 ? 10.992 7.161 -26.055 1.000 25.933 34 VAL E C 1
ATOM 7112 O O . VAL E 1 34 ? 10.514 6.545 -26.989 1.000 25.696 34 VAL E O 1
ATOM 7125 N N . HIS E 1 35 ? 10.965 8.477 -25.954 1.000 27.148 35 HIS E N 1
ATOM 7126 C CA . HIS E 1 35 ? 10.633 9.333 -27.071 1.000 26.686 35 HIS E CA 1
ATOM 7127 C C . HIS E 1 35 ? 11.957 9.766 -27.697 1.000 26.870 35 HIS E C 1
ATOM 7128 O O . HIS E 1 35 ? 12.728 10.437 -27.043 1.000 28.595 35 HIS E O 1
ATOM 7143 N N . SER E 1 36 ? 12.179 9.442 -28.975 1.000 26.513 36 SER E N 1
ATOM 7144 C CA . SER E 1 36 ? 13.371 9.898 -29.692 1.000 29.127 36 SER E CA 1
ATOM 7145 C C . SER E 1 36 ? 13.041 10.941 -30.704 1.000 28.075 36 SER E C 1
ATOM 7146 O O . SER E 1 36 ? 12.074 10.820 -31.451 1.000 25.242 36 SER E O 1
ATOM 7154 N N . ILE E 1 37 ? 13.878 11.976 -30.707 1.000 27.275 37 ILE E N 1
ATOM 7155 C CA . ILE E 1 37 ? 13.761 13.053 -31.660 1.000 29.635 37 ILE E CA 1
ATOM 7156 C C . ILE E 1 37 ? 15.128 13.062 -32.372 1.000 30.765 37 ILE E C 1
ATOM 7157 O O . ILE E 1 37 ? 16.169 13.094 -31.702 1.000 27.659 37 ILE E O 1
ATOM 7173 N N . TYR E 1 38 ? 15.130 13.021 -33.685 1.000 32.916 38 TYR E N 1
ATOM 7174 C CA . TYR E 1 38 ? 16.394 13.012 -34.381 1.000 37.038 38 TYR E CA 1
ATOM 7175 C C . TYR E 1 38 ? 16.313 13.606 -35.760 1.000 37.947 38 TYR E C 1
ATOM 7176 O O . TYR E 1 38 ? 15.246 13.792 -36.320 1.000 39.294 38 TYR E O 1
ATOM 7194 N N . SER E 1 39 ? 17.496 13.919 -36.259 1.000 42.170 39 SER E N 1
ATOM 7195 C CA . SER E 1 39 ? 17.712 14.501 -37.571 1.000 47.796 39 SER E CA 1
ATOM 7196 C C . SER E 1 39 ? 17.963 13.363 -38.569 1.000 49.581 39 SER E C 1
ATOM 7197 O O . SER E 1 39 ? 18.761 12.468 -38.305 1.000 46.953 39 SER E O 1
ATOM 7205 N N . TRP E 1 40 ? 17.251 13.390 -39.678 1.000 53.455 40 TRP E N 1
ATOM 7206 C CA . TRP E 1 40 ? 17.411 12.369 -40.683 1.000 60.407 40 TRP E CA 1
ATOM 7207 C C . TRP E 1 40 ? 17.111 12.952 -42.061 1.000 66.100 40 TRP E C 1
ATOM 7208 O O . TRP E 1 40 ? 15.961 13.283 -42.379 1.000 68.754 40 TRP E O 1
ATOM 7229 N N . LYS E 1 41 ? 18.165 13.096 -42.861 1.000 70.379 41 LYS E N 1
ATOM 7230 C CA . LYS E 1 41 ? 18.039 13.473 -44.262 1.000 74.291 41 LYS E CA 1
ATOM 7231 C C . LYS E 1 41 ? 17.159 14.702 -44.389 1.000 73.680 41 LYS E C 1
ATOM 7232 O O . LYS E 1 41 ? 16.183 14.707 -45.146 1.000 74.101 41 LYS E O 1
ATOM 7251 N N . GLY E 1 42 ? 17.538 15.745 -43.649 1.000 69.656 42 GLY E N 1
ATOM 7252 C CA . GLY E 1 42 ? 16.885 17.038 -43.736 1.000 66.463 42 GLY E CA 1
ATOM 7253 C C . GLY E 1 42 ? 15.570 17.138 -42.991 1.000 63.677 42 GLY E C 1
ATOM 7254 O O . GLY E 1 42 ? 14.901 18.149 -43.067 1.000 60.873 42 GLY E O 1
ATOM 7258 N N . GLU E 1 43 ? 15.180 16.091 -42.272 1.000 62.160 43 GLU E N 1
ATOM 7259 C CA . GLU E 1 43 ? 13.925 16.134 -41.528 1.000 59.824 43 GLU E CA 1
ATOM 7260 C C . GLU E 1 43 ? 14.135 15.847 -40.057 1.000 53.915 43 GLU E C 1
ATOM 7261 O O . GLU E 1 43 ? 15.073 15.150 -39.693 1.000 49.665 43 GLU E O 1
ATOM 7273 N N . VAL E 1 44 ? 13.252 16.413 -39.233 1.000 49.209 44 VAL E N 1
ATOM 7274 C CA . VAL E 1 44 ? 13.207 16.119 -37.822 1.000 44.993 44 VAL E CA 1
ATOM 7275 C C . VAL E 1 44 ? 12.198 15.011 -37.562 1.000 43.286 44 VAL E C 1
ATOM 7276 O O . VAL E 1 44 ? 11.044 15.135 -37.911 1.000 44.428 44 VAL E O 1
ATOM 7289 N N . CYS E 1 45 ? 12.651 13.906 -36.997 1.000 39.666 45 CYS E N 1
ATOM 7290 C CA . CYS E 1 45 ? 11.793 12.747 -36.778 1.000 41.055 45 CYS E CA 1
ATOM 7291 C C . CYS E 1 45 ? 11.494 12.636 -35.300 1.000 36.544 45 CYS E C 1
ATOM 7292 O O . CYS E 1 45 ? 12.371 12.810 -34.471 1.000 34.840 45 CYS E O 1
ATOM 7300 N N . SER E 1 46 ? 10.264 12.294 -34.988 1.000 35.415 46 SER E N 1
ATOM 7301 C CA . SER E 1 46 ? 9.841 12.104 -33.622 1.000 35.992 46 SER E CA 1
ATOM 7302 C C . SER E 1 46 ? 9.192 10.677 -33.514 1.000 35.600 46 SER E C 1
ATOM 7303 O O . SER E 1 46 ? 8.190 10.446 -34.130 1.000 36.827 46 SER E O 1
ATOM 7311 N N . GLU E 1 47 ? 9.750 9.772 -32.720 1.000 34.277 47 GLU E N 1
ATOM 7312 C CA . GLU E 1 47 ? 9.356 8.386 -32.732 1.000 33.907 47 GLU E CA 1
ATOM 7313 C C . GLU E 1 47 ? 9.251 7.777 -31.329 1.000 28.998 47 GLU E C 1
ATOM 7314 O O . GLU E 1 47 ? 9.966 8.155 -30.400 1.000 26.771 47 GLU E O 1
ATOM 7326 N N . ALA E 1 48 ? 8.414 6.739 -31.252 1.000 27.191 48 ALA E N 1
ATOM 7327 C CA . ALA E 1 48 ? 8.338 5.918 -30.074 1.000 26.564 48 ALA E CA 1
ATOM 7328 C C . ALA E 1 48 ? 9.349 4.792 -30.222 1.000 26.777 48 ALA E C 1
ATOM 7329 O O . ALA E 1 48 ? 9.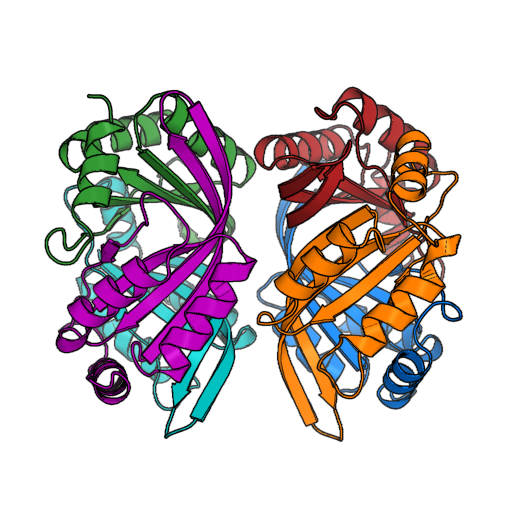367 4.122 -31.230 1.000 29.588 48 ALA E O 1
ATOM 7336 N N . GLU E 1 49 ? 10.186 4.604 -29.235 1.000 25.369 49 GLU E N 1
ATOM 7337 C CA . GLU E 1 49 ? 11.200 3.578 -29.296 1.000 26.095 49 GLU E CA 1
ATOM 7338 C C . GLU E 1 49 ? 11.372 3.004 -27.932 1.000 24.551 49 GLU E C 1
ATOM 7339 O O . GLU E 1 49 ? 10.741 3.432 -27.005 1.000 24.147 49 GLU E O 1
ATOM 7351 N N . VAL E 1 50 ? 12.200 1.975 -27.836 1.000 24.306 50 VAL E N 1
ATOM 7352 C CA . VAL E 1 50 ? 12.579 1.445 -26.562 1.000 24.086 50 VAL E CA 1
ATOM 7353 C C . VAL E 1 50 ? 14.113 1.378 -26.569 1.000 23.609 50 VAL E C 1
ATOM 7354 O O . VAL E 1 50 ? 14.706 1.011 -27.586 1.000 22.338 50 VAL E O 1
ATOM 7367 N N . THR E 1 51 ? 14.719 1.773 -25.466 1.000 22.180 51 THR E N 1
ATOM 7368 C CA . THR E 1 51 ? 16.163 1.714 -25.303 1.000 23.411 51 THR E CA 1
ATOM 7369 C C . THR E 1 51 ? 16.482 0.375 -24.652 1.000 23.999 51 THR E C 1
ATOM 7370 O O . THR E 1 51 ? 15.831 -0.003 -23.687 1.000 26.407 51 THR E O 1
ATOM 7381 N N . LEU E 1 52 ? 17.460 -0.342 -25.212 1.000 24.400 52 LEU E N 1
ATOM 7382 C CA . LEU E 1 52 ? 18.016 -1.542 -24.614 1.000 24.299 52 LEU E CA 1
ATOM 7383 C C . LEU E 1 52 ? 19.383 -1.194 -24.048 1.000 25.209 52 LEU E C 1
ATOM 7384 O O . LEU E 1 52 ? 20.232 -0.724 -24.778 1.000 22.850 52 LEU E O 1
ATOM 7400 N N . MET E 1 53 ? 19.526 -1.332 -22.737 1.000 25.523 53 MET E N 1
ATOM 7401 C CA . MET E 1 53 ? 20.772 -1.152 -22.072 1.000 28.816 53 MET E CA 1
ATOM 7402 C C . MET E 1 53 ? 21.279 -2.566 -21.730 1.000 27.616 53 MET E C 1
ATOM 7403 O O . MET E 1 53 ? 20.686 -3.265 -20.913 1.000 25.325 53 MET E O 1
ATOM 7417 N N . MET E 1 54 ? 22.334 -2.961 -22.406 1.000 26.573 54 MET E N 1
ATOM 7418 C CA . MET E 1 54 ? 22.765 -4.336 -22.441 1.000 26.463 54 MET E CA 1
ATOM 7419 C C . MET E 1 54 ? 24.071 -4.484 -21.685 1.000 28.535 54 MET E C 1
ATOM 7420 O O . MET E 1 54 ? 25.007 -3.736 -21.914 1.000 27.981 54 MET E O 1
ATOM 7434 N N . LYS E 1 55 ? 24.110 -5.412 -20.751 1.000 29.270 55 LYS E N 1
ATOM 7435 C CA . LYS E 1 55 ? 25.321 -5.682 -19.965 1.000 30.789 55 LYS E CA 1
ATOM 7436 C C . LYS E 1 55 ? 25.954 -6.928 -20.485 1.000 29.986 55 LYS E C 1
ATOM 7437 O O . LYS E 1 55 ? 25.342 -7.999 -20.544 1.000 28.886 55 LYS E O 1
ATOM 7456 N N . VAL E 1 56 ? 27.205 -6.805 -20.865 1.000 29.151 56 VAL E N 1
ATOM 7457 C CA . VAL E 1 56 ? 27.888 -7.874 -21.570 1.000 32.256 56 VAL E CA 1
ATOM 7458 C C . VAL E 1 56 ? 29.379 -7.881 -21.187 1.000 33.273 56 VAL E C 1
ATOM 7459 O O . VAL E 1 56 ? 29.948 -6.838 -20.829 1.000 31.324 56 VAL E O 1
ATOM 7472 N N . SER E 1 57 ? 29.970 -9.071 -21.199 1.000 33.250 57 SER E N 1
ATOM 7473 C CA . SER E 1 57 ? 31.426 -9.153 -20.979 1.000 35.428 57 SER E CA 1
ATOM 7474 C C . SER E 1 57 ? 32.170 -8.405 -22.057 1.000 36.974 57 SER E C 1
ATOM 7475 O O . SER E 1 57 ? 31.687 -8.190 -23.165 1.000 38.740 57 SER E O 1
ATOM 7483 N N . THR E 1 58 ? 33.390 -7.972 -21.725 1.000 39.220 58 THR E N 1
ATOM 7484 C CA . THR E 1 58 ? 34.168 -7.280 -22.691 1.000 40.454 58 THR E CA 1
ATOM 7485 C C . THR E 1 58 ? 34.454 -8.220 -23.874 1.000 41.730 58 THR E C 1
ATOM 7486 O O . THR E 1 58 ? 34.375 -7.775 -25.028 1.000 43.171 58 THR E O 1
ATOM 7497 N N . GLN E 1 59 ? 34.745 -9.505 -23.584 1.000 44.403 59 GLN E N 1
ATOM 7498 C CA . GLN E 1 59 ? 35.063 -10.511 -24.639 1.000 46.131 59 GLN E CA 1
ATOM 7499 C C . GLN E 1 59 ? 33.876 -10.794 -25.548 1.000 42.155 59 GLN E C 1
ATOM 7500 O O . GLN E 1 59 ? 34.060 -11.049 -26.713 1.000 40.910 59 GLN E O 1
ATOM 7514 N N . GLY E 1 60 ? 32.668 -10.539 -25.077 1.000 42.014 60 GLY E N 1
ATOM 7515 C CA . GLY E 1 60 ? 31.497 -10.712 -25.888 1.000 41.279 60 GLY E CA 1
ATOM 7516 C C . GLY E 1 60 ? 30.964 -9.480 -26.644 1.000 44.430 60 GLY E C 1
ATOM 7517 O O . GLY E 1 60 ? 29.905 -9.597 -27.274 1.000 38.055 60 GLY E O 1
ATOM 7521 N N . ILE E 1 61 ? 31.628 -8.310 -26.558 1.000 44.059 61 ILE E N 1
ATOM 7522 C CA . ILE E 1 61 ? 31.110 -7.071 -27.198 1.000 44.798 61 ILE E CA 1
ATOM 7523 C C . ILE E 1 61 ? 31.011 -7.211 -28.688 1.000 43.081 61 ILE E C 1
ATOM 7524 O O . ILE E 1 61 ? 30.048 -6.759 -29.293 1.000 40.795 61 ILE E O 1
ATOM 7540 N N . GLU E 1 62 ? 32.002 -7.833 -29.301 1.000 46.034 62 GLU E N 1
ATOM 7541 C CA . GLU E 1 62 ? 32.011 -7.967 -30.765 1.000 48.799 62 GLU E CA 1
ATOM 7542 C C . GLU E 1 62 ? 30.882 -8.856 -31.261 1.000 46.422 62 GLU E C 1
ATOM 7543 O O . GLU E 1 62 ? 30.197 -8.532 -32.227 1.000 45.362 62 GLU E O 1
ATOM 7555 N N . ARG E 1 63 ? 30.679 -9.982 -30.589 1.000 44.153 63 ARG E N 1
ATOM 7556 C CA . ARG E 1 63 ? 29.580 -10.841 -30.926 1.000 43.788 63 ARG E CA 1
ATOM 7557 C C . ARG E 1 63 ? 28.213 -10.104 -30.765 1.000 41.822 63 ARG E C 1
ATOM 7558 O O . ARG E 1 63 ? 27.295 -10.327 -31.540 1.000 40.001 63 ARG E O 1
ATOM 7572 N N . LEU E 1 64 ? 28.075 -9.300 -29.709 1.000 36.651 64 LEU E N 1
ATOM 7573 C CA . LEU E 1 64 ? 26.846 -8.548 -29.485 1.000 35.804 64 LEU E CA 1
ATOM 7574 C C . LEU E 1 64 ? 26.627 -7.536 -30.596 1.000 35.377 64 LEU E C 1
ATOM 7575 O O . LEU E 1 64 ? 25.523 -7.480 -31.157 1.000 34.628 64 LEU E O 1
ATOM 7591 N N . LYS E 1 65 ? 27.687 -6.820 -30.968 1.000 34.639 65 LYS E N 1
ATOM 7592 C CA . LYS E 1 65 ? 27.602 -5.841 -32.058 1.000 36.720 65 LYS E CA 1
ATOM 7593 C C . LYS E 1 65 ? 27.178 -6.479 -33.385 1.000 36.992 65 LYS E C 1
ATOM 7594 O O . LYS E 1 65 ? 26.264 -5.984 -34.059 1.000 36.059 65 LYS E O 1
ATOM 7613 N N . GLN E 1 66 ? 27.769 -7.628 -33.706 1.000 39.729 66 GLN E N 1
ATOM 7614 C CA . GLN E 1 66 ? 27.380 -8.349 -34.904 1.000 43.560 66 GLN E CA 1
ATOM 7615 C C . GLN E 1 66 ? 25.892 -8.796 -34.838 1.000 42.238 66 GLN E C 1
ATOM 7616 O O . GLN E 1 66 ? 25.180 -8.683 -35.806 1.000 43.376 66 GLN E O 1
ATOM 7630 N N . ARG E 1 67 ? 25.459 -9.341 -33.708 1.000 42.260 67 ARG E N 1
ATOM 7631 C CA . ARG E 1 67 ? 24.103 -9.850 -33.561 1.000 43.603 67 ARG E CA 1
ATOM 7632 C C . ARG E 1 67 ? 23.077 -8.723 -33.680 1.000 41.620 67 ARG E C 1
ATOM 7633 O O . ARG E 1 67 ? 22.055 -8.921 -34.283 1.000 39.990 67 ARG E O 1
ATOM 7654 N N . ILE E 1 68 ? 23.366 -7.584 -33.060 1.000 38.391 68 ILE E N 1
ATOM 7655 C CA . ILE E 1 68 ? 22.558 -6.398 -33.195 1.000 39.580 68 ILE E CA 1
ATOM 7656 C C . ILE E 1 68 ? 22.446 -5.928 -34.661 1.000 40.958 68 ILE E C 1
ATOM 7657 O O . ILE E 1 68 ? 21.341 -5.752 -35.140 1.000 38.271 68 ILE E O 1
ATOM 7673 N N . CYS E 1 69 ? 23.565 -5.830 -35.379 1.000 42.164 69 CYS E N 1
ATOM 7674 C CA . CYS E 1 69 ? 23.509 -5.544 -36.807 1.000 45.321 69 CYS E CA 1
ATOM 7675 C C . CYS E 1 69 ? 22.754 -6.603 -37.620 1.000 45.618 69 CYS E C 1
ATOM 7676 O O . CYS E 1 69 ? 22.096 -6.260 -38.574 1.000 44.687 69 CYS E O 1
ATOM 7684 N N . GLU E 1 70 ? 22.816 -7.884 -37.252 1.000 45.880 70 GLU E N 1
ATOM 7685 C CA . GLU E 1 70 ? 21.987 -8.886 -37.954 1.000 50.131 70 GLU E CA 1
ATOM 7686 C C . GLU E 1 70 ? 20.509 -8.641 -37.716 1.000 47.958 70 GLU E C 1
ATOM 7687 O O . GLU E 1 70 ? 19.712 -8.864 -38.599 1.000 50.298 70 GLU E O 1
ATOM 7699 N N . LEU E 1 71 ? 20.130 -8.251 -36.509 1.000 44.700 71 LEU E N 1
ATOM 7700 C CA . LEU E 1 71 ? 18.714 -8.260 -36.111 1.000 45.891 71 LEU E CA 1
ATOM 7701 C C . LEU E 1 71 ? 18.025 -6.937 -36.288 1.000 44.739 71 LEU E C 1
ATOM 7702 O O . LEU E 1 71 ? 16.813 -6.896 -36.316 1.000 43.677 71 LEU E O 1
ATOM 7718 N N . HIS E 1 72 ? 18.796 -5.852 -36.348 1.000 43.647 72 HIS E N 1
ATOM 7719 C CA . HIS E 1 72 ? 18.230 -4.551 -36.201 1.000 40.720 72 HIS E CA 1
ATOM 7720 C C . HIS E 1 72 ? 17.434 -4.201 -37.443 1.000 42.506 72 HIS E C 1
ATOM 7721 O O . HIS E 1 72 ? 17.904 -4.382 -38.528 1.000 44.895 72 HIS E O 1
ATOM 7736 N N . PRO E 1 73 ? 16.198 -3.734 -37.275 1.000 42.961 73 PRO E N 1
ATOM 7737 C CA . PRO E 1 73 ? 15.420 -3.368 -38.475 1.000 44.769 73 PRO E CA 1
ATOM 7738 C C . PRO E 1 73 ? 15.890 -2.087 -39.233 1.000 46.088 73 PRO E C 1
ATOM 7739 O O . PRO E 1 73 ? 15.585 -1.931 -40.407 1.000 44.934 73 PRO E O 1
ATOM 7750 N N . TYR E 1 74 ? 16.593 -1.166 -38.559 1.000 43.953 74 TYR E N 1
ATOM 7751 C CA . TYR E 1 74 ? 16.877 0.138 -39.156 1.000 46.541 74 TYR E CA 1
ATOM 7752 C C . TYR E 1 74 ? 18.032 0.099 -40.096 1.000 49.582 74 TYR E C 1
ATOM 7753 O O . TYR E 1 74 ? 18.998 -0.681 -39.880 1.000 49.048 74 TYR E O 1
ATOM 7771 N N . GLU E 1 75 ? 17.958 0.947 -41.117 1.000 50.797 75 GLU E N 1
ATOM 7772 C CA . GLU E 1 75 ? 19.065 1.077 -42.071 1.000 57.558 75 GLU E CA 1
ATOM 7773 C C . GLU E 1 75 ? 20.365 1.469 -41.364 1.000 56.578 75 GLU E C 1
ATOM 7774 O O . GLU E 1 75 ? 21.423 0.929 -41.671 1.000 56.389 75 GLU E O 1
ATOM 7786 N N . LEU E 1 76 ? 20.264 2.299 -40.335 1.000 54.712 76 LEU E N 1
ATOM 7787 C CA . LEU E 1 76 ? 21.435 2.654 -39.552 1.000 54.748 76 LEU E CA 1
ATOM 7788 C C . LEU E 1 76 ? 21.167 2.390 -38.109 1.000 47.057 76 LEU E C 1
ATOM 7789 O O . LEU E 1 76 ? 20.583 3.218 -37.449 1.000 45.333 76 LEU E O 1
ATOM 7805 N N . PRO E 1 77 ? 21.573 1.218 -37.625 1.000 44.059 77 PRO E N 1
ATOM 7806 C CA . PRO E 1 77 ? 21.262 0.953 -36.208 1.000 44.048 77 PRO E CA 1
ATOM 7807 C C . PRO E 1 77 ? 22.169 1.696 -35.250 1.000 42.762 77 PRO E C 1
ATOM 7808 O O . PRO E 1 77 ? 23.337 1.958 -35.546 1.000 39.336 77 PRO E O 1
ATOM 7819 N N . GLU E 1 78 ? 21.594 2.083 -34.133 1.000 41.223 78 GLU E N 1
ATOM 7820 C CA . GLU E 1 78 ? 22.376 2.607 -33.047 1.000 41.762 78 GLU E CA 1
ATOM 7821 C C . GLU E 1 78 ? 23.101 1.461 -32.344 1.000 35.682 78 GLU E C 1
ATOM 7822 O O . GLU E 1 78 ? 22.507 0.452 -31.968 1.000 36.971 78 GLU E O 1
ATOM 7834 N N . PHE E 1 79 ? 24.391 1.620 -32.106 1.000 34.964 79 PHE E N 1
ATOM 7835 C CA . PHE E 1 79 ? 25.071 0.726 -31.175 1.000 32.437 79 PHE E CA 1
ATOM 7836 C C . PHE E 1 79 ? 26.196 1.508 -30.545 1.000 31.775 79 PHE E C 1
ATOM 7837 O O . PHE E 1 79 ? 27.202 1.783 -31.214 1.000 32.158 79 PHE E O 1
ATOM 7854 N N . VAL E 1 80 ? 25.992 1.867 -29.293 1.000 28.534 80 VAL E N 1
ATOM 7855 C CA . VAL E 1 80 ? 26.913 2.746 -28.600 1.000 31.108 80 VAL E CA 1
ATOM 7856 C C . VAL E 1 80 ? 27.367 2.048 -27.335 1.000 29.550 80 VAL E C 1
ATOM 7857 O O . VAL E 1 80 ? 26.564 1.580 -26.577 1.000 29.242 80 VAL E O 1
ATOM 7870 N N . VAL E 1 81 ? 28.668 1.948 -27.158 1.000 31.121 81 VAL E N 1
ATOM 7871 C CA . VAL E 1 81 ? 29.242 1.288 -26.014 1.000 32.255 81 VAL E CA 1
ATOM 7872 C C . VAL E 1 81 ? 29.708 2.384 -25.082 1.000 30.930 81 VAL E C 1
ATOM 7873 O O . VAL E 1 81 ? 30.532 3.206 -25.447 1.000 30.550 81 VAL E O 1
ATOM 7886 N N . ILE E 1 82 ? 29.203 2.342 -23.869 1.000 32.431 82 ILE E N 1
ATOM 7887 C CA . ILE E 1 82 ? 29.624 3.281 -22.822 1.000 34.394 82 ILE E CA 1
ATOM 7888 C C . ILE E 1 82 ? 30.648 2.604 -21.902 1.000 35.026 82 ILE E C 1
ATOM 7889 O O . ILE E 1 82 ? 30.575 1.361 -21.584 1.000 44.395 82 ILE E O 1
ATOM 7905 N N . GLU E 1 83 ? 31.590 3.433 -21.488 1.000 35.318 83 GLU E N 1
ATOM 7906 C CA . GLU E 1 83 ? 32.771 2.972 -20.717 1.000 39.528 83 GLU E CA 1
ATOM 7907 C C . GLU E 1 83 ? 32.411 2.681 -19.299 1.000 36.312 83 GLU E C 1
ATOM 7908 O O . GLU E 1 83 ? 31.828 3.527 -18.640 1.000 39.679 83 GLU E O 1
ATOM 7920 N N . VAL E 1 84 ? 32.644 1.447 -18.882 1.000 33.106 84 VAL E N 1
ATOM 7921 C CA . VAL E 1 84 ? 32.455 1.050 -17.527 1.000 32.441 84 VAL E CA 1
ATOM 7922 C C . VAL E 1 84 ? 33.791 1.166 -16.838 1.000 34.680 84 VAL E C 1
ATOM 7923 O O . VAL E 1 84 ? 34.792 0.699 -17.359 1.000 37.279 84 VAL E O 1
ATOM 7936 N N . ASP E 1 85 ? 33.793 1.746 -15.636 1.000 34.153 85 ASP E N 1
ATOM 7937 C CA . ASP E 1 85 ? 34.963 1.716 -14.790 1.000 35.232 85 ASP E CA 1
ATOM 7938 C C . ASP E 1 85 ? 34.920 0.353 -14.070 1.000 34.888 85 ASP E C 1
ATOM 7939 O O . ASP E 1 85 ? 34.236 0.210 -13.039 1.000 32.041 85 ASP E O 1
ATOM 7948 N N . ASN E 1 86 ? 35.610 -0.640 -14.641 1.000 34.374 86 ASN E N 1
ATOM 7949 C CA . ASN E 1 86 ? 35.595 -1.997 -14.072 1.000 37.838 86 ASN E CA 1
ATOM 7950 C C . ASN E 1 86 ? 36.202 -2.100 -12.665 1.000 39.021 86 ASN E C 1
ATOM 7951 O O . ASN E 1 86 ? 35.717 -2.867 -11.802 1.000 42.148 86 ASN E O 1
ATOM 7962 N N . ASN E 1 87 ? 37.208 -1.276 -12.423 1.000 40.759 87 ASN E N 1
ATOM 7963 C CA . ASN E 1 87 ? 37.893 -1.261 -11.160 1.000 43.220 87 ASN E CA 1
ATOM 7964 C C . ASN E 1 87 ? 37.017 -0.660 -10.064 1.000 40.839 87 ASN E C 1
ATOM 7965 O O . ASN E 1 87 ? 37.072 -1.118 -8.940 1.000 42.300 87 ASN E O 1
ATOM 7976 N N . ALA E 1 88 ? 36.162 0.314 -10.369 1.000 38.052 88 ALA E N 1
ATOM 7977 C CA . ALA E 1 88 ? 35.288 0.926 -9.346 1.000 37.506 88 ALA E CA 1
ATOM 7978 C C . ALA E 1 88 ? 33.946 0.182 -9.171 1.000 36.708 88 ALA E C 1
ATOM 7979 O O . ALA E 1 88 ? 33.330 0.267 -8.113 1.000 38.710 88 ALA E O 1
ATOM 7986 N N . SER E 1 89 ? 33.512 -0.567 -10.191 1.000 32.565 89 SER E N 1
ATOM 7987 C CA . SER E 1 89 ? 32.306 -1.406 -10.117 1.000 31.060 89 SER E CA 1
ATOM 7988 C C . SER E 1 89 ? 32.490 -2.581 -9.160 1.000 32.383 89 SER E C 1
ATOM 7989 O O . SER E 1 89 ? 33.598 -2.892 -8.721 1.000 32.155 89 SER E O 1
ATOM 7997 N N . LEU E 1 90 ? 31.386 -3.253 -8.855 1.000 32.954 90 LEU E N 1
ATOM 7998 C CA . LEU E 1 90 ? 31.455 -4.379 -7.908 1.000 34.711 90 LEU E CA 1
ATOM 7999 C C . LEU E 1 90 ? 31.972 -5.600 -8.632 1.000 36.147 90 LEU E C 1
ATOM 8000 O O . LEU E 1 90 ? 31.386 -6.026 -9.631 1.000 33.548 90 LEU E O 1
ATOM 8016 N N . ARG E 1 91 ? 33.106 -6.125 -8.159 1.000 38.846 91 ARG E N 1
ATOM 8017 C CA . ARG E 1 91 ? 33.775 -7.211 -8.824 1.000 41.859 91 ARG E CA 1
ATOM 8018 C C . ARG E 1 91 ? 32.902 -8.483 -9.014 1.000 40.881 91 ARG E C 1
ATOM 8019 O O . ARG E 1 91 ? 32.885 -9.057 -10.085 1.000 38.724 91 ARG E O 1
ATOM 8033 N N . GLU E 1 92 ? 32.144 -8.872 -7.994 1.000 40.904 92 GLU E N 1
ATOM 8034 C CA . GLU E 1 92 ? 31.223 -9.999 -8.086 1.000 42.634 92 GLU E CA 1
ATOM 8035 C C . GLU E 1 92 ? 30.212 -9.804 -9.213 1.000 40.478 92 GLU E C 1
ATOM 8036 O O . GLU E 1 92 ? 29.824 -10.752 -9.882 1.000 39.966 92 GLU E O 1
ATOM 8048 N N . TYR E 1 93 ? 29.755 -8.565 -9.409 1.000 36.818 93 TYR E N 1
ATOM 8049 C CA . TYR E 1 93 ? 28.803 -8.306 -10.444 1.000 35.850 93 TYR E CA 1
ATOM 8050 C C . TYR E 1 93 ? 29.430 -8.451 -11.815 1.000 34.165 93 TYR E C 1
ATOM 8051 O O . TYR E 1 93 ? 28.827 -9.034 -12.734 1.000 32.766 93 TYR E O 1
ATOM 8069 N N . ILE E 1 94 ? 30.621 -7.903 -11.969 1.000 34.202 94 ILE E N 1
ATOM 8070 C CA . ILE E 1 94 ? 31.334 -8.016 -13.233 1.000 35.736 94 ILE E CA 1
ATOM 8071 C C . ILE E 1 94 ? 31.628 -9.478 -13.564 1.000 36.183 94 ILE E C 1
ATOM 8072 O O . ILE E 1 94 ? 31.517 -9.866 -14.713 1.000 36.365 94 ILE E O 1
ATOM 8088 N N . ASP E 1 95 ? 31.979 -10.272 -12.567 1.000 38.462 95 ASP E N 1
ATOM 8089 C CA . ASP E 1 95 ? 32.155 -11.712 -12.749 1.000 40.777 95 ASP E CA 1
ATOM 8090 C C . ASP E 1 95 ? 30.858 -12.427 -13.132 1.000 40.904 95 ASP E C 1
ATOM 8091 O O . ASP E 1 95 ? 30.874 -13.331 -13.959 1.000 38.781 95 ASP E O 1
ATOM 8100 N N . PHE E 1 96 ? 29.730 -12.009 -12.553 1.000 39.682 96 PHE E N 1
ATOM 8101 C CA . PHE E 1 96 ? 28.418 -12.551 -12.956 1.000 40.740 96 PHE E CA 1
ATOM 8102 C C . PHE E 1 96 ? 28.161 -12.273 -14.436 1.000 38.433 96 PHE E C 1
ATOM 8103 O O . PHE E 1 96 ? 27.778 -13.174 -15.191 1.000 38.653 96 PHE E O 1
ATOM 8120 N N . VAL E 1 97 ? 28.387 -11.046 -14.853 1.000 36.375 97 VAL E N 1
ATOM 8121 C CA . VAL E 1 97 ? 28.149 -10.668 -16.249 1.000 35.481 97 VAL E CA 1
ATOM 8122 C C . VAL E 1 97 ? 29.042 -11.460 -17.196 1.000 34.097 97 VAL E C 1
ATOM 8123 O O . VAL E 1 97 ? 28.582 -11.964 -18.238 1.000 35.761 97 VAL E O 1
ATOM 8136 N N . LYS E 1 98 ? 30.304 -11.602 -16.829 1.000 37.289 98 LYS E N 1
ATOM 8137 C CA . LYS E 1 98 ? 31.236 -12.454 -17.568 1.000 35.969 98 LYS E CA 1
ATOM 8138 C C . LYS E 1 98 ? 30.779 -13.923 -17.671 1.000 37.234 98 LYS E C 1
ATOM 8139 O O . LYS E 1 98 ? 30.720 -14.481 -18.781 1.000 37.239 98 LYS E O 1
ATOM 8148 N N . GLY E 1 99 ? 30.363 -14.511 -16.546 1.000 37.683 99 GLY E N 1
ATOM 8149 C CA . GLY E 1 99 ? 29.883 -15.877 -16.545 1.000 38.058 99 GLY E CA 1
ATOM 8150 C C . GLY E 1 99 ? 28.628 -16.168 -17.364 1.000 38.686 99 GLY E C 1
ATOM 8151 O O . GLY E 1 99 ? 28.480 -17.279 -17.875 1.000 37.234 99 GLY E O 1
ATOM 8155 N N . GLU E 1 100 ? 27.699 -15.203 -17.460 1.000 36.124 100 GLU E N 1
ATOM 8156 C CA . GLU E 1 100 ? 26.460 -15.396 -18.208 1.000 37.429 100 GLU E CA 1
ATOM 8157 C C . GLU E 1 100 ? 26.532 -14.992 -19.678 1.000 37.425 100 GLU E C 1
ATOM 8158 O O . GLU E 1 100 ? 25.582 -15.257 -20.449 1.000 39.828 100 GLU E O 1
ATOM 8170 N N . THR E 1 101 ? 27.666 -14.419 -20.086 1.000 34.212 101 THR E N 1
ATOM 8171 C CA . THR E 1 101 ? 27.919 -14.182 -21.486 1.000 34.160 101 THR E CA 1
ATOM 8172 C C . THR E 1 101 ? 28.639 -15.394 -22.095 1.000 35.311 101 THR E C 1
ATOM 8173 O O . THR E 1 101 ? 29.812 -15.683 -21.772 1.000 37.348 101 THR E O 1
ATOM 8184 N N . HIS E 1 102 ? 27.910 -16.159 -22.914 1.000 36.137 102 HIS E N 1
ATOM 8185 C CA . HIS E 1 102 ? 28.412 -17.403 -23.476 1.000 37.356 102 HIS E CA 1
ATOM 8186 C C . HIS E 1 102 ? 28.922 -17.113 -24.883 1.000 39.426 102 HIS E C 1
ATOM 8187 O O . HIS E 1 102 ? 28.282 -16.396 -25.618 1.000 37.997 102 HIS E O 1
ATOM 8202 N N . LEU E 1 103 ? 30.070 -17.653 -25.257 1.000 42.501 103 LEU E N 1
ATOM 8203 C CA . LEU E 1 103 ? 30.687 -17.402 -26.574 1.000 45.607 103 LEU E CA 1
ATOM 8204 C C . LEU E 1 103 ? 30.165 -18.302 -27.644 1.000 48.929 103 LEU E C 1
ATOM 8205 O O . LEU E 1 103 ? 29.871 -19.480 -27.371 1.000 55.077 103 LEU E O 1
ATOM 8221 N N . TYR E 1 104 ? 30.156 -17.804 -28.882 1.000 51.487 104 TYR E N 1
ATOM 8222 C CA . TYR E 1 104 ? 29.618 -18.557 -30.049 1.000 54.316 104 TYR E CA 1
ATOM 8223 C C . TYR E 1 104 ? 30.801 -19.023 -30.920 1.000 58.525 104 TYR E C 1
ATOM 8224 O O . TYR E 1 104 ? 31.767 -18.280 -31.025 1.000 59.539 104 TYR E O 1
ATOM 8230 N N . MET F 1 1 ? 33.480 13.717 -10.844 1.000 42.665 1 MET F N 1
ATOM 8231 C CA . MET F 1 1 ? 32.287 12.946 -10.435 1.000 39.916 1 MET F CA 1
ATOM 8232 C C . MET F 1 1 ? 32.224 11.679 -11.290 1.000 37.997 1 MET F C 1
ATOM 8233 O O . MET F 1 1 ? 32.898 11.583 -12.303 1.000 34.103 1 MET F O 1
ATOM 8249 N N . LYS F 1 2 ? 31.403 10.733 -10.886 1.000 37.649 2 LYS F N 1
ATOM 8250 C CA . LYS F 1 2 ? 31.097 9.573 -11.722 1.000 38.191 2 LYS F CA 1
ATOM 8251 C C . LYS F 1 2 ? 29.598 9.289 -11.559 1.000 34.670 2 LYS F C 1
ATOM 8252 O O . LYS F 1 2 ? 28.920 9.912 -10.759 1.000 35.087 2 LYS F O 1
ATOM 8267 N N . ILE F 1 3 ? 29.086 8.419 -12.413 1.000 33.577 3 ILE F N 1
ATOM 8268 C CA . ILE F 1 3 ? 27.726 7.937 -12.369 1.000 33.049 3 ILE F CA 1
ATOM 8269 C C . ILE F 1 3 ? 27.792 6.446 -11.980 1.000 32.211 3 ILE F C 1
ATOM 8270 O O . ILE F 1 3 ? 28.598 5.710 -12.539 1.000 33.941 3 ILE F O 1
ATOM 8286 N N . ALA F 1 4 ? 26.953 6.020 -11.043 1.000 27.443 4 ALA F N 1
ATOM 8287 C CA . ALA F 1 4 ? 26.841 4.612 -10.717 1.000 27.360 4 ALA F CA 1
ATOM 8288 C C . ALA F 1 4 ? 25.384 4.164 -10.928 1.000 27.458 4 ALA F C 1
ATOM 8289 O O . ALA F 1 4 ? 24.446 4.972 -10.764 1.000 26.684 4 ALA F O 1
ATOM 8296 N N . LEU F 1 5 ? 25.214 2.905 -11.351 1.000 27.776 5 LEU F N 1
ATOM 8297 C CA . LEU F 1 5 ? 23.907 2.358 -11.614 1.000 28.090 5 LEU F CA 1
ATOM 8298 C C . LEU F 1 5 ? 23.683 1.169 -10.732 1.000 29.084 5 LEU F C 1
ATOM 8299 O O . LEU F 1 5 ? 24.606 0.337 -10.585 1.000 27.286 5 LEU F O 1
ATOM 8315 N N . THR F 1 6 ? 22.443 1.011 -10.243 1.000 26.833 6 THR F N 1
ATOM 8316 C CA . THR F 1 6 ? 21.984 -0.267 -9.689 1.000 26.803 6 THR F CA 1
ATOM 8317 C C . THR F 1 6 ? 20.490 -0.438 -10.060 1.000 27.449 6 THR F C 1
ATOM 8318 O O . THR F 1 6 ? 19.866 0.526 -10.467 1.000 28.123 6 THR F O 1
ATOM 8329 N N . ASN F 1 7 ? 20.006 -1.674 -10.048 1.000 26.207 7 ASN F N 1
ATOM 8330 C CA . ASN F 1 7 ? 18.616 -1.991 -10.297 1.000 26.748 7 ASN F CA 1
ATOM 8331 C C . ASN F 1 7 ? 18.080 -2.563 -9.034 1.000 27.088 7 ASN F C 1
ATOM 8332 O O . ASN F 1 7 ? 18.769 -3.351 -8.376 1.000 26.558 7 ASN F O 1
ATOM 8343 N N . LEU F 1 8 ? 16.863 -2.147 -8.652 1.000 25.706 8 LEU F N 1
ATOM 8344 C CA . LEU F 1 8 ? 16.294 -2.555 -7.412 1.000 28.211 8 LEU F CA 1
ATOM 8345 C C . LEU F 1 8 ? 14.858 -2.906 -7.685 1.000 29.903 8 LEU F C 1
ATOM 8346 O O . LEU F 1 8 ? 14.248 -2.367 -8.616 1.000 29.444 8 LEU F O 1
ATOM 8362 N N . PRO F 1 9 ? 14.301 -3.792 -6.884 1.000 32.511 9 PRO F N 1
ATOM 8363 C CA . PRO F 1 9 ? 12.842 -3.924 -6.938 1.000 34.614 9 PRO F CA 1
ATOM 8364 C C . PRO F 1 9 ? 12.144 -2.603 -6.604 1.000 35.009 9 PRO F C 1
ATOM 8365 O O . PRO F 1 9 ? 12.662 -1.826 -5.821 1.000 34.818 9 PRO F O 1
ATOM 8376 N N . PRO F 1 10 ? 10.945 -2.367 -7.158 1.000 37.541 10 PRO F N 1
ATOM 8377 C CA . PRO F 1 10 ? 10.404 -0.993 -7.115 1.000 39.348 10 PRO F CA 1
ATOM 8378 C C . PRO F 1 10 ? 10.249 -0.247 -5.779 1.000 39.481 10 PRO F C 1
ATOM 8379 O O . PRO F 1 10 ? 10.677 0.943 -5.642 1.000 43.171 10 PRO F O 1
ATOM 8390 N N . GLU F 1 11 ? 9.752 -0.944 -4.787 1.000 43.299 11 GLU F N 1
ATOM 8391 C CA . GLU F 1 11 ? 9.591 -0.313 -3.501 1.000 46.415 11 GLU F CA 1
ATOM 8392 C C . GLU F 1 11 ? 10.933 0.021 -2.874 1.000 46.262 11 GLU F C 1
ATOM 8393 O O . GLU F 1 11 ? 11.150 1.168 -2.334 1.000 44.372 11 GLU F O 1
ATOM 8405 N N . HIS F 1 12 ? 11.892 -0.901 -3.032 1.000 43.490 12 HIS F N 1
ATOM 8406 C CA . HIS F 1 12 ? 13.167 -0.727 -2.314 1.000 43.804 12 HIS F CA 1
ATOM 8407 C C . HIS F 1 12 ? 13.926 0.374 -2.969 1.000 39.387 12 HIS F C 1
ATOM 8408 O O . HIS F 1 12 ? 14.689 1.061 -2.334 1.000 38.755 12 HIS F O 1
ATOM 8423 N N . GLY F 1 13 ? 13.710 0.523 -4.270 1.000 37.946 13 GLY F N 1
ATOM 8424 C CA . GLY F 1 13 ? 14.382 1.521 -5.057 1.000 34.313 13 GLY F CA 1
ATOM 8425 C C . GLY F 1 13 ? 14.195 2.932 -4.534 1.000 34.080 13 GLY F C 1
ATOM 8426 O O . GLY F 1 13 ? 15.162 3.670 -4.368 1.000 31.702 13 GLY F O 1
ATOM 8430 N N . GLU F 1 14 ? 12.954 3.317 -4.330 1.000 32.106 14 GLU F N 1
ATOM 8431 C CA . GLU F 1 14 ? 12.622 4.663 -3.890 1.000 33.930 14 GLU F CA 1
ATOM 8432 C C . GLU F 1 14 ? 13.148 4.894 -2.493 1.000 34.878 14 GLU F C 1
ATOM 8433 O O . GLU F 1 14 ? 13.667 5.966 -2.191 1.000 33.292 14 GLU F O 1
ATOM 8445 N N . ARG F 1 15 ? 12.990 3.898 -1.622 1.000 37.003 15 ARG F N 1
ATOM 8446 C CA . ARG F 1 15 ? 13.426 4.056 -0.243 1.000 39.367 15 ARG F CA 1
ATOM 8447 C C . ARG F 1 15 ? 14.946 4.256 -0.218 1.000 36.433 15 ARG F C 1
ATOM 8448 O O . ARG F 1 15 ? 15.461 5.120 0.467 1.000 37.088 15 ARG F O 1
ATOM 8469 N N . ILE F 1 16 ? 15.650 3.420 -0.941 1.000 34.287 16 ILE F N 1
ATOM 8470 C CA . ILE F 1 16 ? 17.119 3.474 -0.929 1.000 33.903 16 ILE F CA 1
ATOM 8471 C C . ILE F 1 16 ? 17.638 4.752 -1.567 1.000 33.518 16 ILE F C 1
ATOM 8472 O O . ILE F 1 16 ? 18.560 5.391 -1.042 1.000 32.521 16 ILE F O 1
ATOM 8488 N N . ALA F 1 17 ? 17.049 5.144 -2.694 1.000 31.526 17 ALA F N 1
ATOM 8489 C CA . ALA F 1 17 ? 17.428 6.391 -3.309 1.000 32.533 17 ALA F CA 1
ATOM 8490 C C . ALA F 1 17 ? 17.332 7.531 -2.284 1.000 34.906 17 ALA F C 1
ATOM 8491 O O . ALA F 1 17 ? 18.255 8.351 -2.138 1.000 34.296 17 ALA F O 1
ATOM 8498 N N . ARG F 1 18 ? 16.210 7.597 -1.575 1.000 36.906 18 ARG F N 1
ATOM 8499 C CA . ARG F 1 18 ? 15.994 8.676 -0.623 1.000 41.420 18 ARG F CA 1
ATOM 8500 C C . ARG F 1 18 ? 17.035 8.626 0.471 1.000 41.765 18 ARG F C 1
ATOM 8501 O O . ARG F 1 18 ? 17.541 9.673 0.896 1.000 45.317 18 ARG F O 1
ATOM 8522 N N . LEU F 1 19 ? 17.330 7.432 0.973 1.000 42.555 19 LEU F N 1
ATOM 8523 C CA . LEU F 1 19 ? 18.334 7.288 2.031 1.000 42.873 19 LEU F CA 1
ATOM 8524 C C . LEU F 1 19 ? 19.718 7.770 1.603 1.000 41.176 19 LEU F C 1
ATOM 8525 O O . LEU F 1 19 ? 20.410 8.420 2.385 1.000 42.042 19 LEU F O 1
ATOM 8541 N N . LEU F 1 20 ? 20.115 7.454 0.376 1.000 37.713 20 LEU F N 1
ATOM 8542 C CA . LEU F 1 20 ? 21.429 7.845 -0.118 1.000 36.701 20 LEU F CA 1
ATOM 8543 C C . LEU F 1 20 ? 21.558 9.359 -0.191 1.000 38.903 20 LEU F C 1
ATOM 8544 O O . LEU F 1 20 ? 22.615 9.905 0.136 1.000 39.908 20 LEU F O 1
ATOM 8560 N N . VAL F 1 21 ? 20.484 10.033 -0.600 1.000 38.950 21 VAL F N 1
ATOM 8561 C CA . VAL F 1 21 ? 20.450 11.489 -0.661 1.000 40.190 21 VAL F CA 1
ATOM 8562 C C . VAL F 1 21 ? 20.365 12.118 0.739 1.000 42.506 21 VAL F C 1
ATOM 8563 O O . VAL F 1 21 ? 21.143 13.025 1.032 1.000 44.193 21 VAL F O 1
ATOM 8576 N N . GLU F 1 22 ? 19.512 11.592 1.611 1.000 42.356 22 GLU F N 1
ATOM 8577 C CA . GLU F 1 22 ? 19.440 12.064 2.979 1.000 45.753 22 GLU F CA 1
ATOM 8578 C C . GLU F 1 22 ? 20.748 11.940 3.744 1.000 46.621 22 GLU F C 1
ATOM 8579 O O . GLU F 1 22 ? 21.076 12.810 4.552 1.000 47.604 22 GLU F O 1
ATOM 8591 N N . GLU F 1 23 ? 21.487 10.876 3.500 1.000 45.734 23 GLU F N 1
ATOM 8592 C CA . GLU F 1 23 ? 22.764 10.676 4.167 1.000 48.798 23 GLU F CA 1
ATOM 8593 C C . GLU F 1 23 ? 23.930 11.362 3.450 1.000 47.434 23 GLU F C 1
ATOM 8594 O O . GLU F 1 23 ? 25.057 11.214 3.877 1.000 47.841 23 GLU F O 1
ATOM 8606 N N . HIS F 1 24 ? 23.672 12.048 2.338 1.000 45.807 24 HIS F N 1
ATOM 8607 C CA . HIS F 1 24 ? 24.697 12.733 1.564 1.000 47.131 24 HIS F CA 1
ATOM 8608 C C . HIS F 1 24 ? 25.769 11.804 1.041 1.000 45.968 24 HIS F C 1
ATOM 8609 O O . HIS F 1 24 ? 26.931 12.182 0.902 1.000 46.154 24 HIS F O 1
ATOM 8624 N N . ILE F 1 25 ? 25.355 10.590 0.741 1.000 44.960 25 ILE F N 1
ATOM 8625 C CA . ILE F 1 25 ? 26.232 9.633 0.100 1.000 44.460 25 ILE F CA 1
ATOM 8626 C C . ILE F 1 25 ? 26.294 9.921 -1.397 1.000 41.031 25 ILE F C 1
ATOM 8627 O O . ILE F 1 25 ? 27.267 9.607 -2.043 1.000 41.450 25 ILE F O 1
ATOM 8643 N N . VAL F 1 26 ? 25.200 10.444 -1.951 1.000 39.726 26 VAL F N 1
ATOM 8644 C CA . VAL F 1 26 ? 25.139 10.881 -3.343 1.000 37.848 26 VAL F CA 1
ATOM 8645 C C . VAL F 1 26 ? 24.489 12.249 -3.359 1.000 37.266 26 VAL F C 1
ATOM 8646 O O . VAL F 1 26 ? 23.795 12.655 -2.400 1.000 40.331 26 VAL F O 1
ATOM 8659 N N . ALA F 1 27 ? 24.722 12.972 -4.430 1.000 36.784 27 ALA F N 1
ATOM 8660 C CA . ALA F 1 27 ? 24.178 14.307 -4.587 1.000 37.780 27 ALA F CA 1
ATOM 8661 C C . ALA F 1 27 ? 22.759 14.263 -5.176 1.000 36.445 27 ALA F C 1
ATOM 8662 O O . ALA F 1 27 ? 21.928 15.105 -4.854 1.000 34.240 27 ALA F O 1
ATOM 8669 N N . CYS F 1 28 ? 22.525 13.270 -6.038 1.000 34.851 28 CYS F N 1
ATOM 8670 C CA . CYS F 1 28 ? 21.326 13.213 -6.883 1.000 34.459 28 CYS F CA 1
ATOM 8671 C C . CYS F 1 28 ? 21.110 11.744 -7.312 1.000 33.291 28 CYS F C 1
ATOM 8672 O O . CYS F 1 28 ? 22.086 11.055 -7.633 1.000 31.384 28 CYS F O 1
ATOM 8680 N N . VAL F 1 29 ? 19.851 11.281 -7.329 1.000 29.739 29 VAL F N 1
ATOM 8681 C CA . VAL F 1 29 ? 19.486 10.008 -7.911 1.000 29.236 29 VAL F CA 1
ATOM 8682 C C . VAL F 1 29 ? 18.328 10.221 -8.877 1.000 28.296 29 VAL F C 1
ATOM 8683 O O . VAL F 1 29 ? 17.369 10.932 -8.546 1.000 28.712 29 VAL F O 1
ATOM 8696 N N . ASN F 1 30 ? 18.480 9.719 -10.079 1.000 27.863 30 ASN F N 1
ATOM 8697 C CA . ASN F 1 30 ? 17.395 9.614 -11.025 1.000 27.935 30 ASN F CA 1
ATOM 8698 C C . ASN F 1 30 ? 16.882 8.188 -11.042 1.000 26.778 30 ASN F C 1
ATOM 8699 O O . ASN F 1 30 ? 17.649 7.279 -11.223 1.000 25.589 30 ASN F O 1
ATOM 8710 N N . LEU F 1 31 ? 15.571 8.029 -10.914 1.000 25.875 31 LEU F N 1
ATOM 8711 C CA . LEU F 1 31 ? 14.932 6.748 -10.892 1.000 27.873 31 LEU F CA 1
ATOM 8712 C C . LEU F 1 31 ? 14.045 6.582 -12.112 1.000 28.637 31 LEU F C 1
ATOM 8713 O O . LEU F 1 31 ? 13.179 7.434 -12.344 1.000 26.208 31 LEU F O 1
ATOM 8729 N N . TYR F 1 32 ? 14.260 5.475 -12.830 1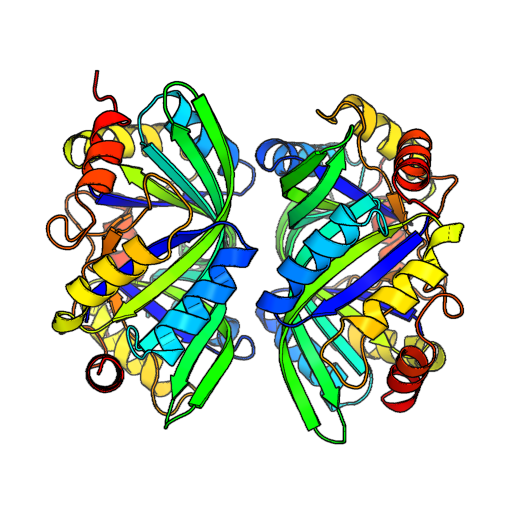.000 28.159 32 TYR F N 1
ATOM 8730 C CA . TYR F 1 32 ? 13.583 5.131 -14.092 1.000 30.503 32 TYR F CA 1
ATOM 8731 C C . TYR F 1 32 ? 12.999 3.693 -13.891 1.000 29.814 32 TYR F C 1
ATOM 8732 O O . TYR F 1 32 ? 13.757 2.792 -13.600 1.000 25.825 32 TYR F O 1
ATOM 8750 N N . PRO F 1 33 ? 11.685 3.489 -14.025 1.000 30.378 33 PRO F N 1
ATOM 8751 C CA . PRO F 1 33 ? 11.179 2.097 -14.054 1.000 31.361 33 PRO F CA 1
ATOM 8752 C C . PRO F 1 33 ? 11.730 1.350 -15.263 1.000 29.223 33 PRO F C 1
ATOM 8753 O O . PRO F 1 33 ? 11.956 1.934 -16.312 1.000 27.242 33 PRO F O 1
ATOM 8764 N N . VAL F 1 34 ? 12.017 0.069 -15.091 1.000 27.457 34 VAL F N 1
ATOM 8765 C CA . VAL F 1 34 ? 12.584 -0.673 -16.153 1.000 26.780 34 VAL F CA 1
ATOM 8766 C C . VAL F 1 34 ? 11.980 -2.068 -16.151 1.000 25.279 34 VAL F C 1
ATOM 8767 O O . VAL F 1 34 ? 11.648 -2.620 -15.114 1.000 25.609 34 VAL F O 1
ATOM 8780 N N . HIS F 1 35 ? 11.939 -2.662 -17.318 1.000 25.345 35 HIS F N 1
ATOM 8781 C CA . HIS F 1 35 ? 11.791 -4.078 -17.464 1.000 26.035 35 HIS F CA 1
ATOM 8782 C C . HIS F 1 35 ? 13.196 -4.704 -17.630 1.000 25.131 35 HIS F C 1
ATOM 8783 O O . HIS F 1 35 ? 13.865 -4.443 -18.617 1.000 26.757 35 HIS F O 1
ATOM 8798 N N . SER F 1 36 ? 13.598 -5.571 -16.704 1.000 26.870 36 SER F N 1
ATOM 8799 C CA . SER F 1 36 ? 14.904 -6.307 -16.817 1.000 29.765 36 SER F CA 1
ATOM 8800 C C . SER F 1 36 ? 14.702 -7.747 -17.189 1.000 28.364 36 SER F C 1
ATOM 8801 O O . SER F 1 36 ? 13.831 -8.434 -16.638 1.000 29.791 36 SER F O 1
ATOM 8809 N N . ILE F 1 37 ? 15.518 -8.196 -18.127 1.000 27.530 37 ILE F N 1
ATOM 8810 C CA . ILE F 1 37 ? 15.555 -9.592 -18.524 1.000 28.823 37 ILE F CA 1
ATOM 8811 C C . ILE F 1 37 ? 16.988 -10.043 -18.267 1.000 30.074 37 ILE F C 1
ATOM 8812 O O . ILE F 1 37 ? 17.904 -9.418 -18.752 1.000 26.931 37 ILE F O 1
ATOM 8828 N N . TYR F 1 38 ? 17.168 -11.132 -17.533 1.000 33.228 38 TYR F N 1
ATOM 8829 C CA . TYR F 1 38 ? 18.519 -11.548 -17.238 1.000 35.788 38 TYR F CA 1
ATOM 8830 C C . TYR F 1 38 ? 18.624 -13.034 -16.979 1.000 38.266 38 TYR F C 1
ATOM 8831 O O . TYR F 1 38 ? 17.632 -13.763 -16.772 1.000 38.502 38 TYR F O 1
ATOM 8849 N N . SER F 1 39 ? 19.869 -13.489 -17.101 1.000 38.401 39 SER F N 1
ATOM 8850 C CA . SER F 1 39 ? 20.244 -14.864 -16.928 1.000 42.430 39 SER F CA 1
ATOM 8851 C C . SER F 1 39 ? 20.672 -15.083 -15.470 1.000 44.438 39 SER F C 1
ATOM 8852 O O . SER F 1 39 ? 21.435 -14.290 -14.912 1.000 43.056 39 SER F O 1
ATOM 8860 N N . TRP F 1 40 ? 20.159 -16.135 -14.848 1.000 48.169 40 TRP F N 1
ATOM 8861 C CA . TRP F 1 40 ? 20.514 -16.452 -13.481 1.000 52.864 40 TRP F CA 1
ATOM 8862 C C . TRP F 1 40 ? 20.489 -17.967 -13.272 1.000 59.507 40 TRP F C 1
ATOM 8863 O O . TRP F 1 40 ? 19.416 -18.574 -13.297 1.000 60.412 40 TRP F O 1
ATOM 8884 N N . LYS F 1 41 ? 21.672 -18.563 -13.118 1.000 63.549 41 LYS F N 1
ATOM 8885 C CA . LYS F 1 41 ? 21.816 -19.984 -12.748 1.000 69.821 41 LYS F CA 1
ATOM 8886 C C . LYS F 1 41 ? 20.997 -20.882 -13.663 1.000 69.847 41 LYS F C 1
ATOM 8887 O O . LYS F 1 41 ? 20.130 -21.635 -13.213 1.000 69.990 41 LYS F O 1
ATOM 8899 N N . GLY F 1 42 ? 21.206 -20.707 -14.963 1.000 69.567 42 GLY F N 1
ATOM 8900 C CA . GLY F 1 42 ? 20.511 -21.498 -15.980 1.000 69.388 42 GLY F CA 1
ATOM 8901 C C . GLY F 1 42 ? 19.062 -21.102 -16.276 1.000 68.006 42 GLY F C 1
ATOM 8902 O O . GLY F 1 42 ? 18.395 -21.764 -17.059 1.000 74.326 42 GLY F O 1
ATOM 8906 N N . GLU F 1 43 ? 18.560 -20.039 -15.664 1.000 59.405 43 GLU F N 1
ATOM 8907 C CA . GLU F 1 43 ? 17.190 -19.605 -15.899 1.000 54.886 43 GLU F CA 1
ATOM 8908 C C . GLU F 1 43 ? 17.151 -18.192 -16.426 1.000 47.576 43 GLU F C 1
ATOM 8909 O O . GLU F 1 43 ? 17.991 -17.372 -16.120 1.000 44.368 43 GLU F O 1
ATOM 8915 N N . VAL F 1 44 ? 16.131 -17.906 -17.229 1.000 47.819 44 VAL F N 1
ATOM 8916 C CA . VAL F 1 44 ? 15.842 -16.541 -17.701 1.000 44.843 44 VAL F CA 1
ATOM 8917 C C . VAL F 1 44 ? 14.817 -15.872 -16.801 1.000 43.810 44 VAL F C 1
ATOM 8918 O O . VAL F 1 44 ? 13.723 -16.350 -16.657 1.000 43.033 44 VAL F O 1
ATOM 8931 N N . CYS F 1 45 ? 15.165 -14.722 -16.250 1.000 41.618 45 CYS F N 1
ATOM 8932 C CA . CYS F 1 45 ? 14.299 -13.996 -15.365 1.000 42.118 45 CYS F CA 1
ATOM 8933 C C . CYS F 1 45 ? 13.801 -12.683 -16.033 1.000 40.738 45 CYS F C 1
ATOM 8934 O O . CYS F 1 45 ? 14.561 -11.981 -16.710 1.000 35.161 45 CYS F O 1
ATOM 8942 N N . SER F 1 46 ? 12.514 -12.396 -15.874 1.000 36.113 46 SER F N 1
ATOM 8943 C CA . SER F 1 46 ? 11.901 -11.219 -16.440 1.000 36.450 46 SER F CA 1
ATOM 8944 C C . SER F 1 46 ? 11.227 -10.476 -15.276 1.000 35.458 46 SER F C 1
ATOM 8945 O O . SER F 1 46 ? 10.331 -11.016 -14.681 1.000 34.855 46 SER F O 1
ATOM 8953 N N . GLU F 1 47 ? 11.675 -9.253 -14.945 1.000 33.984 47 GLU F N 1
ATOM 8954 C CA . GLU F 1 47 ? 11.277 -8.589 -13.711 1.000 35.738 47 GLU F CA 1
ATOM 8955 C C . GLU F 1 47 ? 10.960 -7.083 -13.909 1.000 33.136 47 GLU F C 1
ATOM 8956 O O . GLU F 1 47 ? 11.575 -6.400 -14.768 1.000 30.732 47 GLU F O 1
ATOM 8968 N N . ALA F 1 48 ? 10.085 -6.584 -13.042 1.000 30.110 48 ALA F N 1
ATOM 8969 C CA . ALA F 1 48 ? 9.854 -5.160 -12.891 1.000 29.274 48 ALA F CA 1
ATOM 8970 C C . ALA F 1 48 ? 10.896 -4.621 -11.900 1.000 29.514 48 ALA F C 1
ATOM 8971 O O . ALA F 1 48 ? 11.056 -5.127 -10.793 1.000 29.930 48 ALA F O 1
ATOM 8978 N N . GLU F 1 49 ? 11.682 -3.639 -12.328 1.000 29.085 49 GLU F N 1
ATOM 8979 C CA . GLU F 1 49 ? 12.655 -3.065 -11.451 1.000 29.750 49 GLU F CA 1
ATOM 8980 C C . GLU F 1 49 ? 12.617 -1.542 -11.582 1.000 28.256 49 GLU F C 1
ATOM 8981 O O . GLU F 1 49 ? 11.916 -1.023 -12.429 1.000 25.454 49 GLU F O 1
ATOM 8993 N N . VAL F 1 50 ? 13.458 -0.862 -10.811 1.000 25.545 50 VAL F N 1
ATOM 8994 C CA . VAL F 1 50 ? 13.724 0.534 -11.059 1.000 25.998 50 VAL F CA 1
ATOM 8995 C C . VAL F 1 50 ? 15.255 0.664 -11.161 1.000 26.284 50 VAL F C 1
ATOM 8996 O O . VAL F 1 50 ? 15.975 0.082 -10.344 1.000 26.724 50 VAL F O 1
ATOM 9009 N N . THR F 1 51 ? 15.711 1.430 -12.123 1.000 24.975 51 THR F N 1
ATOM 9010 C CA . THR F 1 51 ? 17.108 1.804 -12.244 1.000 26.911 51 THR F CA 1
ATOM 9011 C C . THR F 1 51 ? 17.395 3.081 -11.431 1.000 27.264 51 THR F C 1
ATOM 9012 O O . THR F 1 51 ? 16.607 4.046 -11.487 1.000 27.280 51 THR F O 1
ATOM 9023 N N . LEU F 1 52 ? 18.426 3.020 -10.582 1.000 26.004 52 LEU F N 1
ATOM 9024 C CA . LEU F 1 52 ? 18.923 4.220 -9.860 1.000 26.729 52 LEU F CA 1
ATOM 9025 C C . LEU F 1 52 ? 20.158 4.660 -10.571 1.000 25.945 52 LEU F C 1
ATOM 9026 O O . LEU F 1 52 ? 21.119 3.894 -10.665 1.000 26.115 52 LEU F O 1
ATOM 9042 N N . MET F 1 53 ? 20.115 5.873 -11.135 1.000 26.058 53 MET F N 1
ATOM 9043 C CA . MET F 1 53 ? 21.283 6.490 -11.725 1.000 27.874 53 MET F CA 1
ATOM 9044 C C . MET F 1 53 ? 21.771 7.521 -10.711 1.000 27.431 53 MET F C 1
ATOM 9045 O O . MET F 1 53 ? 21.099 8.531 -10.453 1.000 25.742 53 MET F O 1
ATOM 9059 N N . MET F 1 54 ? 22.929 7.245 -10.117 1.000 27.401 54 MET F N 1
ATOM 9060 C CA . MET F 1 54 ? 23.391 7.975 -8.954 1.000 29.830 54 MET F CA 1
ATOM 9061 C C . MET F 1 54 ? 24.569 8.848 -9.334 1.000 31.355 54 MET F C 1
ATOM 9062 O O . MET F 1 54 ? 25.525 8.365 -9.925 1.000 32.378 54 MET F O 1
ATOM 9076 N N . LYS F 1 55 ? 24.511 10.136 -8.988 1.000 33.850 55 LYS F N 1
ATOM 9077 C CA . LYS F 1 55 ? 25.608 11.064 -9.242 1.000 33.800 55 LYS F CA 1
ATOM 9078 C C . LYS F 1 55 ? 26.331 11.300 -7.965 1.000 32.941 55 LYS F C 1
ATOM 9079 O O . LYS F 1 55 ? 25.774 11.748 -6.974 1.000 32.317 55 LYS F O 1
ATOM 9098 N N . VAL F 1 56 ? 27.624 11.008 -7.997 1.000 30.212 56 VAL F N 1
ATOM 9099 C CA . VAL F 1 56 ? 28.418 11.052 -6.802 1.000 31.491 56 VAL F CA 1
ATOM 9100 C C . VAL F 1 56 ? 29.838 11.579 -7.135 1.000 31.469 56 VAL F C 1
ATOM 9101 O O . VAL F 1 56 ? 30.320 11.418 -8.259 1.000 30.407 56 VAL F O 1
ATOM 9114 N N . SER F 1 57 ? 30.485 12.176 -6.174 1.000 34.129 57 SER F N 1
ATOM 9115 C CA . SER F 1 57 ? 31.886 12.557 -6.361 1.000 37.474 57 SER F CA 1
ATOM 9116 C C . SER F 1 57 ? 32.725 11.327 -6.597 1.000 38.108 57 SER F C 1
ATOM 9117 O O . SER F 1 57 ? 32.417 10.238 -6.157 1.000 35.938 57 SER F O 1
ATOM 9125 N N . THR F 1 58 ? 33.846 11.519 -7.258 1.000 41.722 58 THR F N 1
ATOM 9126 C CA . THR F 1 58 ? 34.745 10.421 -7.478 1.000 41.320 58 THR F CA 1
ATOM 9127 C C . THR F 1 58 ? 35.250 9.878 -6.137 1.000 41.075 58 THR F C 1
ATOM 9128 O O . THR F 1 58 ? 35.295 8.670 -5.946 1.000 40.643 58 THR F O 1
ATOM 9139 N N . GLN F 1 59 ? 35.606 10.761 -5.211 1.000 41.854 59 GLN F N 1
ATOM 9140 C CA . GLN F 1 59 ? 36.113 10.334 -3.919 1.000 42.777 59 GLN F CA 1
ATOM 9141 C C . GLN F 1 59 ? 35.071 9.586 -3.115 1.000 43.052 59 GLN F C 1
ATOM 9142 O O . GLN F 1 59 ? 35.420 8.809 -2.259 1.000 43.106 59 GLN F O 1
ATOM 9148 N N . GLY F 1 60 ? 33.777 9.825 -3.366 1.000 40.830 60 GLY F N 1
ATOM 9149 C CA . GLY F 1 60 ? 32.746 9.144 -2.627 1.000 41.169 60 GLY F CA 1
ATOM 9150 C C . GLY F 1 60 ? 32.240 7.849 -3.234 1.000 40.954 60 GLY F C 1
ATOM 9151 O O . GLY F 1 60 ? 31.297 7.276 -2.685 1.000 40.166 60 GLY F O 1
ATOM 9155 N N . ILE F 1 61 ? 32.798 7.417 -4.373 1.000 40.749 61 ILE F N 1
ATOM 9156 C CA . ILE F 1 61 ? 32.344 6.170 -5.022 1.000 42.552 61 ILE F CA 1
ATOM 9157 C C . ILE F 1 61 ? 32.465 4.940 -4.105 1.000 44.039 61 ILE F C 1
ATOM 9158 O O . ILE F 1 61 ? 31.588 4.096 -4.083 1.000 40.272 61 ILE F O 1
ATOM 9174 N N . GLU F 1 62 ? 33.557 4.830 -3.366 1.000 44.629 62 GLU F N 1
ATOM 9175 C CA . GLU F 1 62 ? 33.759 3.684 -2.499 1.000 49.587 62 GLU F CA 1
ATOM 9176 C C . GLU F 1 62 ? 32.743 3.619 -1.382 1.000 48.352 62 GLU F C 1
ATOM 9177 O O . GLU F 1 62 ? 32.206 2.542 -1.068 1.000 50.408 62 GLU F O 1
ATOM 9189 N N . ARG F 1 63 ? 32.474 4.752 -0.765 1.000 47.582 63 ARG F N 1
ATOM 9190 C CA . ARG F 1 63 ? 31.445 4.822 0.263 1.000 47.894 63 ARG F CA 1
ATOM 9191 C C . ARG F 1 63 ? 30.054 4.449 -0.290 1.000 44.548 63 ARG F C 1
ATOM 9192 O O . ARG F 1 63 ? 29.283 3.775 0.376 1.000 45.357 63 ARG F O 1
ATOM 9206 N N . LEU F 1 64 ? 29.749 4.896 -1.504 1.000 39.583 64 LEU F N 1
ATOM 9207 C CA . LEU F 1 64 ? 28.499 4.545 -2.142 1.000 37.137 64 LEU F CA 1
ATOM 9208 C C . LEU F 1 64 ? 28.404 3.051 -2.379 1.000 36.702 64 LEU F C 1
ATOM 9209 O O . LEU F 1 64 ? 27.384 2.438 -2.090 1.000 36.308 64 LEU F O 1
ATOM 9225 N N . LYS F 1 65 ? 29.471 2.467 -2.899 1.000 37.654 65 LYS F N 1
ATOM 9226 C CA . LYS F 1 65 ? 29.489 1.036 -3.188 1.000 37.802 65 LYS F CA 1
ATOM 9227 C C . LYS F 1 65 ? 29.211 0.251 -1.902 1.000 40.681 65 LYS F C 1
ATOM 9228 O O . LYS F 1 65 ? 28.440 -0.721 -1.917 1.000 39.920 65 LYS F O 1
ATOM 9247 N N . GLN F 1 66 ? 29.866 0.640 -0.812 1.000 41.530 66 GLN F N 1
ATOM 9248 C CA . GLN F 1 66 ? 29.682 -0.025 0.451 1.000 45.865 66 GLN F CA 1
ATOM 9249 C C . GLN F 1 66 ? 28.250 0.077 0.944 1.000 45.856 66 GLN F C 1
ATOM 9250 O O . GLN F 1 66 ? 27.659 -0.902 1.416 1.000 47.374 66 GLN F O 1
ATOM 9264 N N . ARG F 1 67 ? 27.693 1.272 0.849 1.000 45.026 67 ARG F N 1
ATOM 9265 C CA . ARG F 1 67 ? 26.337 1.501 1.330 1.000 47.070 67 ARG F CA 1
ATOM 9266 C C . ARG F 1 67 ? 25.314 0.725 0.506 1.000 44.898 67 ARG F C 1
ATOM 9267 O O . ARG F 1 67 ? 24.355 0.185 1.064 1.000 46.005 67 ARG F O 1
ATOM 9288 N N . ILE F 1 68 ? 25.497 0.715 -0.816 1.000 44.869 68 ILE F N 1
ATOM 9289 C CA . ILE F 1 68 ? 24.672 -0.092 -1.697 1.000 44.851 68 ILE F CA 1
ATOM 9290 C C . ILE F 1 68 ? 24.711 -1.568 -1.275 1.000 46.797 68 ILE F C 1
ATOM 9291 O O . ILE F 1 68 ? 23.653 -2.195 -1.158 1.000 43.648 68 ILE F O 1
ATOM 9307 N N . CYS F 1 69 ? 25.891 -2.112 -1.039 1.000 43.788 69 CYS F N 1
ATOM 9308 C CA . CYS F 1 69 ? 25.983 -3.491 -0.586 1.000 48.320 69 CYS F CA 1
ATOM 9309 C C . CYS F 1 69 ? 25.319 -3.717 0.758 1.000 48.229 69 CYS F C 1
ATOM 9310 O O . CYS F 1 69 ? 24.808 -4.784 0.979 1.000 48.534 69 CYS F O 1
ATOM 9318 N N . GLU F 1 70 ? 25.365 -2.754 1.665 1.000 47.961 70 GLU F N 1
ATOM 9319 C CA . GLU F 1 70 ? 24.677 -2.927 2.936 1.000 51.489 70 GLU F CA 1
ATOM 9320 C C . GLU F 1 70 ? 23.172 -2.953 2.735 1.000 50.245 70 GLU F C 1
ATOM 9321 O O . GLU F 1 70 ? 22.497 -3.701 3.397 1.000 50.958 70 GLU F O 1
ATOM 9333 N N . LEU F 1 71 ? 22.655 -2.140 1.836 1.000 47.606 71 LEU F N 1
ATOM 9334 C CA . LEU F 1 71 ? 21.212 -1.961 1.720 1.000 47.746 71 LEU F CA 1
ATOM 9335 C C . LEU F 1 71 ? 20.541 -2.839 0.684 1.000 45.399 71 LEU F C 1
ATOM 9336 O O . LEU F 1 71 ? 19.330 -3.060 0.754 1.000 44.910 71 LEU F O 1
ATOM 9352 N N . HIS F 1 72 ? 21.296 -3.337 -0.293 1.000 44.141 72 HIS F N 1
ATOM 9353 C CA . HIS F 1 72 ? 20.686 -3.968 -1.440 1.000 42.410 72 HIS F CA 1
ATOM 9354 C C . HIS F 1 72 ? 20.026 -5.291 -1.016 1.000 45.374 72 HIS F C 1
ATOM 9355 O O . HIS F 1 72 ? 20.645 -6.091 -0.327 1.000 44.748 72 HIS F O 1
ATOM 9370 N N . PRO F 1 73 ? 18.768 -5.537 -1.440 1.000 45.292 73 PRO F N 1
ATOM 9371 C CA . PRO F 1 73 ? 18.142 -6.832 -1.060 1.000 47.572 73 PRO F CA 1
ATOM 9372 C C . PRO F 1 73 ? 18.699 -8.084 -1.795 1.000 48.448 73 PRO F C 1
ATOM 9373 O O . PRO F 1 73 ? 18.551 -9.187 -1.303 1.000 48.834 73 PRO F O 1
ATOM 9384 N N . TYR F 1 74 ? 19.320 -7.918 -2.962 1.000 46.973 74 TYR F N 1
ATOM 9385 C CA . TYR F 1 74 ? 19.716 -9.074 -3.761 1.000 47.806 74 TYR F CA 1
ATOM 9386 C C . TYR F 1 74 ? 21.018 -9.694 -3.269 1.000 50.137 74 TYR F C 1
ATOM 9387 O O . TYR F 1 74 ? 21.924 -8.986 -2.836 1.000 46.202 74 TYR F O 1
ATOM 9405 N N . GLU F 1 75 ? 21.112 -11.013 -3.363 1.000 50.761 75 GLU F N 1
ATOM 9406 C CA . GLU F 1 75 ? 22.347 -11.698 -3.024 1.000 55.877 75 GLU F CA 1
ATOM 9407 C C . GLU F 1 75 ? 23.510 -11.125 -3.835 1.000 56.309 75 GLU F C 1
ATOM 9408 O O . GLU F 1 75 ? 24.608 -11.013 -3.327 1.000 63.441 75 GLU F O 1
ATOM 9417 N N . LEU F 1 76 ? 23.278 -10.776 -5.092 1.000 52.121 76 LEU F N 1
ATOM 9418 C CA . LEU F 1 76 ? 24.321 -10.217 -5.911 1.000 49.056 76 LEU F CA 1
ATOM 9419 C C . LEU F 1 76 ? 23.775 -8.927 -6.476 1.000 46.535 76 LEU F C 1
ATOM 9420 O O . LEU F 1 76 ? 23.128 -8.914 -7.502 1.000 46.502 76 LEU F O 1
ATOM 9436 N N . PRO F 1 77 ? 24.050 -7.812 -5.798 1.000 42.973 77 PRO F N 1
ATOM 9437 C CA . PRO F 1 77 ? 23.587 -6.552 -6.333 1.000 41.923 77 PRO F CA 1
ATOM 9438 C C . PRO F 1 77 ? 24.350 -6.057 -7.570 1.000 39.987 77 PRO F C 1
ATOM 9439 O O . PRO F 1 77 ? 25.564 -6.308 -7.731 1.000 40.722 77 PRO F O 1
ATOM 9450 N N . GLU F 1 78 ? 23.640 -5.375 -8.439 1.000 35.483 78 GLU F N 1
ATOM 9451 C CA . GLU F 1 78 ? 24.267 -4.632 -9.520 1.000 36.471 78 GLU F CA 1
ATOM 9452 C C . GLU F 1 78 ? 24.912 -3.338 -8.951 1.000 35.902 78 GLU F C 1
ATOM 9453 O O . GLU F 1 78 ? 24.282 -2.591 -8.214 1.000 31.764 78 GLU F O 1
ATOM 9465 N N . PHE F 1 79 ? 26.165 -3.092 -9.295 1.000 32.551 79 PHE F N 1
ATOM 9466 C CA . PHE F 1 79 ? 26.731 -1.808 -9.063 1.000 31.291 79 PHE F CA 1
ATOM 9467 C C . PHE F 1 79 ? 27.762 -1.585 -10.149 1.000 30.405 79 PHE F C 1
ATOM 9468 O O . PHE F 1 79 ? 28.841 -2.150 -10.110 1.000 29.545 79 PHE F O 1
ATOM 9485 N N . VAL F 1 80 ? 27.416 -0.739 -11.089 1.000 29.930 80 VAL F N 1
ATOM 9486 C CA . VAL F 1 80 ? 28.237 -0.486 -12.244 1.000 32.150 80 VAL F CA 1
ATOM 9487 C C . VAL F 1 80 ? 28.525 1.014 -12.308 1.000 32.412 80 VAL F C 1
ATOM 9488 O O . VAL F 1 80 ? 27.618 1.828 -12.273 1.000 28.449 80 VAL F O 1
ATOM 9501 N N . VAL F 1 81 ? 29.795 1.359 -12.400 1.000 29.206 81 VAL F N 1
ATOM 9502 C CA . VAL F 1 81 ? 30.241 2.744 -12.470 1.000 30.116 81 VAL F CA 1
ATOM 9503 C C . VAL F 1 81 ? 30.577 3.074 -13.913 1.000 30.323 81 VAL F C 1
ATOM 9504 O O . VAL F 1 81 ? 31.334 2.378 -14.574 1.000 30.111 81 VAL F O 1
ATOM 9517 N N . ILE F 1 82 ? 29.970 4.131 -14.391 1.000 30.465 82 ILE F N 1
ATOM 9518 C CA . ILE F 1 82 ? 30.184 4.640 -15.737 1.000 33.769 82 ILE F CA 1
ATOM 9519 C C . ILE F 1 82 ? 31.088 5.860 -15.672 1.000 33.841 82 ILE F C 1
ATOM 9520 O O . ILE F 1 82 ? 30.890 6.766 -14.848 1.000 33.394 82 ILE F O 1
ATOM 9536 N N . GLU F 1 83 ? 32.035 5.915 -16.583 1.000 33.576 83 GLU F N 1
ATOM 9537 C CA . GLU F 1 83 ? 32.986 7.013 -16.662 1.000 34.904 83 GLU F CA 1
ATOM 9538 C C . GLU F 1 83 ? 32.358 8.290 -17.198 1.000 33.121 83 GLU F C 1
ATOM 9539 O O . GLU F 1 83 ? 31.779 8.292 -18.259 1.000 30.553 83 GLU F O 1
ATOM 9551 N N . VAL F 1 84 ? 32.586 9.377 -16.477 1.000 31.643 84 VAL F N 1
ATOM 9552 C CA . VAL F 1 84 ? 32.179 10.694 -16.878 1.000 30.842 84 VAL F CA 1
ATOM 9553 C C . VAL F 1 84 ? 33.355 11.455 -17.422 1.000 32.053 84 VAL F C 1
ATOM 9554 O O . VAL F 1 84 ? 34.441 11.400 -16.871 1.000 31.895 84 VAL F O 1
ATOM 9567 N N . ASP F 1 85 ? 33.130 12.188 -18.508 1.000 31.386 85 ASP F N 1
ATOM 9568 C CA . ASP F 1 85 ? 34.134 13.146 -18.989 1.000 33.321 85 ASP F CA 1
ATOM 9569 C C . ASP F 1 85 ? 33.916 14.396 -18.156 1.000 33.379 85 ASP F C 1
ATOM 9570 O O . ASP F 1 85 ? 33.078 15.257 -18.491 1.000 32.288 85 ASP F O 1
ATOM 9579 N N . ASN F 1 86 ? 34.703 14.511 -17.104 1.000 36.098 86 ASN F N 1
ATOM 9580 C CA . ASN F 1 86 ? 34.621 15.674 -16.170 1.000 38.414 86 ASN F CA 1
ATOM 9581 C C . ASN F 1 86 ? 34.929 17.041 -16.801 1.000 39.714 86 ASN F C 1
ATOM 9582 O O . ASN F 1 86 ? 34.256 18.037 -16.533 1.000 42.805 86 ASN F O 1
ATOM 9593 N N . ASN F 1 87 ? 35.829 17.079 -17.758 1.000 39.670 87 ASN F N 1
ATOM 9594 C CA . ASN F 1 87 ? 36.142 18.307 -18.467 1.000 40.725 87 ASN F CA 1
ATOM 9595 C C . ASN F 1 87 ? 35.070 18.755 -19.432 1.000 40.342 87 ASN F C 1
ATOM 9596 O O . ASN F 1 87 ? 34.854 19.922 -19.592 1.000 43.106 87 ASN F O 1
ATOM 9607 N N . ALA F 1 88 ? 34.415 17.832 -20.098 1.000 39.190 88 ALA F N 1
ATOM 9608 C CA . ALA F 1 88 ? 33.385 18.208 -21.060 1.000 38.645 88 ALA F CA 1
ATOM 9609 C C . ALA F 1 88 ? 32.034 18.514 -20.363 1.000 36.881 88 ALA F C 1
ATOM 9610 O O . ALA F 1 88 ? 31.215 19.256 -20.893 1.000 37.107 88 ALA F O 1
ATOM 9617 N N . SER F 1 89 ? 31.848 17.974 -19.179 1.000 34.138 89 SER F N 1
ATOM 9618 C CA . SER F 1 89 ? 30.676 18.278 -18.362 1.000 33.350 89 SER F CA 1
ATOM 9619 C C . SER F 1 89 ? 30.740 19.755 -17.871 1.000 36.419 89 SER F C 1
ATOM 9620 O O . SER F 1 89 ? 31.792 20.418 -17.949 1.000 37.053 89 SER F O 1
ATOM 9628 N N . LEU F 1 90 ? 29.633 20.244 -17.323 1.000 36.331 90 LEU F N 1
ATOM 9629 C CA . LEU F 1 90 ? 29.566 21.608 -16.842 1.000 40.126 90 LEU F CA 1
ATOM 9630 C C . LEU F 1 90 ? 30.240 21.664 -15.484 1.000 41.335 90 LEU F C 1
ATOM 9631 O O . LEU F 1 90 ? 29.859 20.924 -14.569 1.000 39.153 90 LEU F O 1
ATOM 9647 N N . ARG F 1 91 ? 31.293 22.488 -15.386 1.000 44.230 91 ARG F N 1
ATOM 9648 C CA . ARG F 1 91 ? 32.124 22.523 -14.193 1.000 48.053 91 ARG F CA 1
ATOM 9649 C C . ARG F 1 91 ? 31.346 22.883 -12.907 1.000 47.776 91 ARG F C 1
ATOM 9650 O O . ARG F 1 91 ? 31.525 22.238 -11.883 1.000 46.004 91 ARG F O 1
ATOM 9671 N N . GLU F 1 92 ? 30.444 23.861 -12.984 1.000 50.028 92 GLU F N 1
ATOM 9672 C CA . GLU F 1 92 ? 29.577 24.233 -11.847 1.000 51.810 92 GLU F CA 1
ATOM 9673 C C . GLU F 1 92 ? 28.764 23.024 -11.381 1.000 49.009 92 GLU F C 1
ATOM 9674 O O . GLU F 1 92 ? 28.541 22.826 -10.179 1.000 48.899 92 GLU F O 1
ATOM 9686 N N . TYR F 1 93 ? 28.325 22.200 -12.322 1.000 47.126 93 TYR F N 1
ATOM 9687 C CA . TYR F 1 93 ? 27.544 21.034 -11.926 1.000 47.092 93 TYR F CA 1
ATOM 9688 C C . TYR F 1 93 ? 28.430 19.982 -11.199 1.000 45.108 93 TYR F C 1
ATOM 9689 O O . TYR F 1 93 ? 28.000 19.380 -10.194 1.000 42.668 93 TYR F O 1
ATOM 9707 N N . ILE F 1 94 ? 29.628 19.735 -11.729 1.000 46.173 94 ILE F N 1
ATOM 9708 C CA . ILE F 1 94 ? 30.508 18.728 -11.107 1.000 46.949 94 ILE F CA 1
ATOM 9709 C C . ILE F 1 94 ? 30.962 19.202 -9.736 1.000 45.663 94 ILE F C 1
ATOM 9710 O O . ILE F 1 94 ? 31.021 18.418 -8.819 1.000 43.740 94 ILE F O 1
ATOM 9726 N N . ASP F 1 95 ? 31.137 20.509 -9.573 1.000 47.926 95 ASP F N 1
ATOM 9727 C CA . ASP F 1 95 ? 31.388 21.095 -8.250 1.000 49.618 95 ASP F CA 1
ATOM 9728 C C . ASP F 1 95 ? 30.185 20.955 -7.302 1.000 50.647 95 ASP F C 1
ATOM 9729 O O . ASP F 1 95 ? 30.377 20.697 -6.118 1.000 50.954 95 ASP F O 1
ATOM 9738 N N . PHE F 1 96 ? 28.959 21.119 -7.812 1.000 49.059 96 PHE F N 1
ATOM 9739 C CA . PHE F 1 96 ? 27.768 20.873 -6.993 1.000 51.359 96 PHE F CA 1
ATOM 9740 C C . PHE F 1 96 ? 27.752 19.440 -6.500 1.000 50.551 96 PHE F C 1
ATOM 9741 O O . PHE F 1 96 ? 27.534 19.189 -5.311 1.000 53.725 96 PHE F O 1
ATOM 9758 N N . VAL F 1 97 ? 27.993 18.494 -7.401 1.000 46.459 97 VAL F N 1
ATOM 9759 C CA . VAL F 1 97 ? 27.979 17.078 -7.018 1.000 46.478 97 VAL F CA 1
ATOM 9760 C C . VAL F 1 97 ? 29.058 16.763 -5.961 1.000 48.780 97 VAL F C 1
ATOM 9761 O O . VAL F 1 97 ? 28.779 16.069 -4.965 1.000 47.517 97 VAL F O 1
ATOM 9774 N N . LYS F 1 98 ? 30.258 17.323 -6.153 1.000 52.226 98 LYS F N 1
ATOM 9775 C CA . LYS F 1 98 ? 31.355 17.209 -5.185 1.000 55.466 98 LYS F CA 1
ATOM 9776 C C . LYS F 1 98 ? 30.965 17.781 -3.820 1.000 57.857 98 LYS F C 1
ATOM 9777 O O . LYS F 1 98 ? 31.097 17.107 -2.796 1.000 61.589 98 LYS F O 1
ATOM 9783 N N . GLY F 1 99 ? 30.393 18.976 -3.812 1.000 57.930 99 GLY F N 1
ATOM 9784 C CA . GLY F 1 99 ? 30.001 19.625 -2.569 1.000 62.919 99 GLY F CA 1
ATOM 9785 C C . GLY F 1 99 ? 28.914 18.931 -1.768 1.000 65.083 99 GLY F C 1
ATOM 9786 O O . GLY F 1 99 ? 28.894 19.035 -0.531 1.000 69.171 99 GLY F O 1
ATOM 9790 N N . GLU F 1 100 ? 27.977 18.257 -2.443 1.000 63.950 100 GLU F N 1
ATOM 9791 C CA . GLU F 1 100 ? 26.878 17.565 -1.762 1.000 64.820 100 GLU F CA 1
ATOM 9792 C C . GLU F 1 100 ? 27.248 16.145 -1.294 1.000 64.947 100 GLU F C 1
ATOM 9793 O O . GLU F 1 100 ? 26.457 15.547 -0.563 1.000 64.615 100 GLU F O 1
ATOM 9805 N N . THR F 1 101 ? 28.403 15.615 -1.736 1.000 62.042 101 THR F N 1
ATOM 9806 C CA . THR F 1 101 ? 28.907 14.295 -1.300 1.000 60.271 101 THR F CA 1
ATOM 9807 C C . THR F 1 101 ? 30.033 14.501 -0.269 1.000 63.262 101 THR F C 1
ATOM 9808 O O . THR F 1 101 ? 30.977 15.290 -0.484 1.000 57.589 101 THR F O 1
#

Radius of gyration: 23.52 Å; Cα contacts (8 Å, |Δi|>4): 1520; chains: 6; bounding box: 61×51×51 Å

Sequence (618 aa):
MKIALTNLPPEHGERIARLLVEEHIVACVNLYPVHSIYSWKGEVCSEAEVTLMMKVSTQGIERLKQRICELHPYELPEFVVIEVDNNASLREYIDFVKGETHLYMKIALTNLPPEHGERIARLLVEEHIVACVNLYPVHSIYSWKGEVCSEAEVTLMMKVSTQGIERLKQRICELHPYELPEFVVIEVDNNASLREYIDFVKGETHLYMKIALTNLPPEHGERIARLLVEEHIVACVNLYPVHSIYSWKGEVCSEAEVTLMMKVSTQGIERLKQRICELHPYELPEFVVIEVDNNASLREYIDFVKGETHLMKIALTNLPPEHGERIARLLVEEHIVACVNLYPVHSIYSWKGEVCSEAEVTLMMKVSTQGIERLKQRICELHPYELPEFVVIEVDNNASLREYIDFVKGETHMKIALTNLPPEHGERIARLLVEEHIVACVNLYPVHSIYSWKGEVCSEAEVTLMMKVSTQGIERLKQRICELHPYELPEFVVIEVDNNASLREYIDFVKGETHLYMKIALTNLPPEHGERIARLLVEEHIVACVNLYPVHSIYSWKGEVCSEAEVTLMMKVSTQGIERLKQRICELHPYELPEFVVIEVDNNASLREYIDFVKGET

B-factor: mean 38.59, std 12.02, range [19.94, 93.86]

Secondary structure (DSSP, 8-state):
-EEEEEEE-HHHHHHHHHHHHHTTS-SEEEEEEEEEEEEETTEEEEEEEEEEEEEE-GGGHHHHHHHHHHH--SSS---EEEPEETTTS-HHHHHHHHHHS---/-EEEEEEE-HHHHHHHHHHHHHTTS-SEEEEEEEEEEEEETTEEEEEEEEEEEEEE-STTHHHHHHHHHHH--SSS---EEEPB-TTTS-HHHHHHHHHH----/-EEEEEEE-HHHHHHHHHHHHHTTS-SEEEEEEEEEEEEETTEEEEEEEEEEEEEE-STTHHHHHHHHHHH--SSS---EEE-EETTTS-HHHHHHHHHHS--/-EEEEEEE-HHHHHHHHHHHHHTTS-SEEEEEEEEEEEEETTEEEEEEEEEEEEEE-GGGHHHHHHHHHHH--SSS---EEE-B-TTTS-HHHHHHHHHH--/-EEEEEEE-HHHHHHHHHHHHHTTS-SEEEEEEEEEEEEETTEEEEEEEEEEEEEE-STTHHHHHHHHHHH--SSS---EEEPEETTTS-HHHHHHHHHH----/-EEEEEEE-HHHHHHHHHHHHHTTS-SEEEEEEEEEEEEETTEEEEEEEEEEEEEE-STTHHHHHHHHHHH--SSS---EEEPB-TTTS-HHHHHHHHHH-